Protein AF-A0A842QYS6-F1 (afdb_monomer)

Sequence (715 aa):
MSSDVKNDDRRNDLLQKQRYYKTFHVSMAVTALLLAGVAGVFAIDNIARPMISTSSYHFNVQYRVGNPEAMDKVVNNSLVPILQMYGRHPTWKANIEFQGQMLDWMHKMDTEGSIRLSNITLKNGTFVSGLKSLDLLRMLVDERRVELILVQYSDALALAYPYLSFYKSVNYTRRLIDFYNISHVSRAVLLQEGQFMLGCARLLEDFTYSNGTPIYDTFMIFRMDLSYFHVTNPAPLYEWEFSPIGDPESSWTSESINVLPHWILPTCEEGVMHHSLWVQDGENVDTGEGQTWVAGDFEFNPYKLANHERRLELLEKNGNEFLNLDEWIDRMEPKKEKLNSYVPETHWQGFNYRSSFVWMGQGGSGYVDDGVICALNYRVHQLLQATELLLNYSYFSEGALSFGEYFTLYENLTQAWMDLADAMVTDTTGLDPADYENKHAFTMTNYAIENATAVKDYVVNKTATLNGTINSTGMLQVLPFNFDPLVEWSGQNQTLYDWSTTIATTESEFTNYTSEGMVSESELPVSLVHKNLLGLNVSNHTLEVSGIPALNGLQYYSVNTQFRHKDNNTDEKDWNYITFVGDFSKIKYSPTLFEGEYISLDRADYYPDINDEYGDWARNIEIFGEDNFEIYLSLSNGLVYSDEGGFALVKNNSASHVCGKWNHGDFRFMQTETVNETQPIQFFILENVTISTAVDFANLVNTYSPVNITGGKLA

Secondary structure (DSSP, 8-state):
------HHHHHHHHHHHHHHHHHHHHHHHHHHHHHHHHHHHHHHHHHHSPEEEEEEEE--TTTTTT-HHHHHHHIIIIIHHHHHHHHH-TT--EEEE--HHHHHHHHHHHHHT-S--EEEE-TTS-EEEEE-HHHHHHHHHHTTSEEEE---SS-B-GGGS-HHHHHHHHHHHHHHHHHTT-----SEE--GGG-B-TTHHHHHHT-B-TTS-BS--EEEEEHHHHHHTT--S--SSEEEE---TT-TT------EEEEEEE-SS-EEETTEEEEEEEESSGGGTTS-SS-GGG-SS----HHHHHHHHHHHHHHHHTTPEE--HHHHHHHHGGG-EE--S---SB-S-HHHHTTTHHHHT---SSS--HHHHHHHHHHHHHHHHHHHHHHHIIIIIT--S-HHHHHHHHHHHHHHHHHHHHHTBGGGSSS---HHHHHHHHHHHHHHHHHHHHHHHHHHHHHHHHSTTS-TT---EE--SS--TTS---TT--SSS-TTS-------------B-----GGGSSSEEEEEETT--B---EEEEEEEEGGGTTEEEEEEEE-PPPP-S---S--EEEEEEES--SEEEEPPTT-TT--EEEEHHHH---TT-TTS--STTHHHH-S----EEE--TT-EEEETTTTEEEEE-TTT---EEEEETTEEEEEEEPPSS--PPEEEEEEES--HHHHHHHHHHHHT---EE-TT----

Nearest PDB structures (foldseek):
  9ftq-assembly1_A  TM=5.458E-01  e=2.622E-11  Drosophila melanogaster
  6rrw-assembly1_A  TM=5.579E-01  e=9.668E-10  Drosophila melanogaster
  6b9o-assembly1_B  TM=4.679E-01  e=7.743E-10  Canavalia ensiformis

Structure (mmCIF, N/CA/C/O backbone):
data_AF-A0A842QYS6-F1
#
_entry.id   AF-A0A842QYS6-F1
#
loop_
_atom_site.group_PDB
_atom_site.id
_atom_site.type_symbol
_atom_site.label_atom_id
_atom_site.label_alt_id
_atom_site.label_comp_id
_atom_site.label_asym_id
_atom_site.label_entity_id
_atom_site.label_seq_id
_atom_site.pdbx_PDB_ins_code
_atom_site.Cartn_x
_atom_site.Cartn_y
_atom_site.Cartn_z
_atom_site.occupancy
_atom_site.B_iso_or_equiv
_atom_site.auth_seq_id
_atom_site.auth_comp_id
_atom_site.auth_asym_id
_atom_site.auth_atom_id
_atom_site.pdbx_PDB_model_num
ATOM 1 N N . MET A 1 1 ? -82.724 25.685 -6.627 1.00 47.78 1 MET A N 1
ATOM 2 C CA . MET A 1 1 ? -81.933 24.722 -5.829 1.00 47.78 1 MET A CA 1
ATOM 3 C C . MET A 1 1 ? -82.899 24.094 -4.835 1.00 47.78 1 MET A C 1
ATOM 5 O O . MET A 1 1 ? -83.459 24.832 -4.039 1.00 47.78 1 MET A O 1
ATOM 9 N N . SER A 1 2 ? -83.259 22.819 -5.019 1.00 41.34 2 SER A N 1
ATOM 10 C CA . SER A 1 2 ? -84.478 22.224 -4.441 1.00 41.34 2 SER A CA 1
ATOM 11 C C . SER A 1 2 ? -84.467 22.179 -2.910 1.00 41.34 2 SER A C 1
ATOM 13 O O . SER A 1 2 ? -83.509 21.708 -2.304 1.00 41.34 2 SER A O 1
ATOM 15 N N . SER A 1 3 ? -85.569 22.618 -2.306 1.00 50.19 3 SER A N 1
ATOM 16 C CA . SER A 1 3 ? -85.839 22.678 -0.864 1.00 50.19 3 SER A CA 1
ATOM 17 C C . SER A 1 3 ? -86.273 21.347 -0.230 1.00 50.19 3 SER A C 1
ATOM 19 O O . SER A 1 3 ? -86.699 21.349 0.918 1.00 50.19 3 SER A O 1
ATOM 21 N N . ASP A 1 4 ? -86.136 20.220 -0.932 1.00 51.31 4 ASP A N 1
ATOM 22 C CA . ASP A 1 4 ? -86.598 18.899 -0.477 1.00 51.31 4 ASP A CA 1
ATOM 23 C C . ASP A 1 4 ? -85.439 17.936 -0.186 1.00 51.31 4 ASP A C 1
ATOM 25 O O . ASP A 1 4 ? -85.378 16.826 -0.708 1.00 51.31 4 ASP A O 1
ATOM 29 N N . VAL A 1 5 ? -84.513 18.341 0.686 1.00 53.75 5 VAL A N 1
ATOM 30 C CA . VAL A 1 5 ? -83.753 17.350 1.462 1.00 53.75 5 VAL A CA 1
ATOM 31 C C . VAL A 1 5 ? -84.545 17.134 2.743 1.00 53.75 5 VAL A C 1
ATOM 33 O O . VAL A 1 5 ? -84.554 18.001 3.622 1.00 53.75 5 VAL A O 1
ATOM 36 N N . LYS A 1 6 ? -85.270 16.014 2.830 1.00 58.22 6 LYS A N 1
ATOM 37 C CA . LYS A 1 6 ? -86.063 15.670 4.017 1.00 58.22 6 LYS A CA 1
ATOM 38 C C . LYS A 1 6 ? -85.127 15.600 5.229 1.00 58.22 6 LYS A C 1
ATOM 40 O O . LYS A 1 6 ? -83.988 15.155 5.114 1.00 58.22 6 LYS A O 1
ATOM 45 N N . ASN A 1 7 ? -85.596 16.029 6.403 1.00 61.94 7 ASN A N 1
ATOM 46 C CA . ASN A 1 7 ? -84.802 16.011 7.645 1.00 61.94 7 ASN A CA 1
ATOM 47 C C . ASN A 1 7 ? -84.167 14.633 7.949 1.00 61.94 7 ASN A C 1
ATOM 49 O O . ASN A 1 7 ? -83.113 14.573 8.584 1.00 61.94 7 ASN A O 1
ATOM 53 N N . ASP A 1 8 ? -84.762 13.546 7.452 1.00 66.69 8 ASP A N 1
ATOM 54 C CA . ASP A 1 8 ? -84.243 12.183 7.583 1.00 66.69 8 ASP A CA 1
ATOM 55 C C . ASP A 1 8 ? -82.948 11.939 6.784 1.00 66.69 8 ASP A C 1
ATOM 57 O O . ASP A 1 8 ? -82.058 11.242 7.273 1.00 66.69 8 ASP A O 1
ATOM 61 N N . ASP A 1 9 ? -82.767 12.576 5.622 1.00 71.56 9 ASP A N 1
ATOM 62 C CA . ASP A 1 9 ? -81.554 12.432 4.800 1.00 71.56 9 ASP A CA 1
ATOM 63 C C . ASP A 1 9 ? -80.350 13.117 5.459 1.00 71.56 9 ASP A C 1
ATOM 65 O O . ASP A 1 9 ? -79.255 12.557 5.501 1.00 71.56 9 ASP A O 1
ATOM 69 N N . ARG A 1 10 ? -80.559 14.288 6.082 1.00 70.00 10 ARG A N 1
ATOM 70 C CA . ARG A 1 10 ? -79.518 14.972 6.876 1.00 70.00 10 ARG A CA 1
ATOM 71 C C . ARG A 1 10 ? -79.126 14.176 8.118 1.00 70.00 10 ARG A C 1
ATOM 73 O O . ARG A 1 10 ? -77.955 14.152 8.490 1.00 70.00 10 ARG A O 1
ATOM 80 N N . ARG A 1 11 ? -80.092 13.517 8.765 1.00 74.56 11 ARG A N 1
ATOM 81 C CA . ARG A 1 11 ? -79.833 12.653 9.923 1.00 74.56 11 ARG A CA 1
ATOM 82 C C . ARG A 1 11 ? -79.046 11.404 9.521 1.00 74.56 11 ARG A C 1
ATOM 84 O O . ARG A 1 11 ? -78.114 11.033 10.231 1.00 74.56 11 ARG A O 1
ATOM 91 N N . ASN A 1 12 ? -79.384 10.786 8.391 1.00 77.94 12 ASN A N 1
ATOM 92 C CA . ASN A 1 12 ? -78.667 9.624 7.868 1.00 77.94 12 ASN A CA 1
ATOM 93 C C . ASN A 1 12 ? -77.246 9.980 7.407 1.00 77.94 12 ASN A C 1
ATOM 95 O O . ASN A 1 12 ? -76.322 9.236 7.729 1.00 77.94 12 ASN A O 1
ATOM 99 N N . ASP A 1 13 ? -77.046 11.135 6.762 1.00 79.06 13 ASP A N 1
ATOM 100 C CA . ASP A 1 13 ? -75.717 11.654 6.402 1.00 79.06 13 ASP A CA 1
ATOM 101 C C . ASP A 1 13 ? -74.855 11.927 7.648 1.00 79.06 13 ASP A C 1
ATOM 103 O O . ASP A 1 13 ? -73.711 11.484 7.725 1.00 79.06 13 ASP A O 1
ATOM 107 N N . LEU A 1 14 ? -75.414 12.562 8.687 1.00 78.25 14 LEU A N 1
ATOM 108 C CA . LEU A 1 14 ? -74.708 12.773 9.959 1.00 78.25 14 LEU A CA 1
ATOM 109 C C . LEU A 1 14 ? -74.334 11.455 10.650 1.00 78.25 14 LEU A C 1
ATOM 111 O O . LEU A 1 14 ? -73.223 11.330 11.164 1.00 78.25 14 LEU A O 1
ATOM 115 N N . LEU A 1 15 ? -75.224 10.458 10.646 1.00 86.00 15 LEU A N 1
ATOM 116 C CA . LEU A 1 15 ? -74.945 9.136 11.214 1.00 86.00 15 LEU A CA 1
ATOM 117 C C . LEU A 1 15 ? -73.900 8.364 10.398 1.00 86.00 15 LEU A C 1
ATOM 119 O O . LEU A 1 15 ? -73.048 7.698 10.987 1.00 86.00 15 LEU A O 1
ATOM 123 N N . GLN A 1 16 ? -73.928 8.458 9.067 1.00 86.12 16 GLN A N 1
ATOM 124 C CA . GLN A 1 16 ? -72.902 7.871 8.203 1.00 86.12 16 GLN A CA 1
ATOM 125 C C . GLN A 1 16 ? -71.550 8.551 8.410 1.00 86.12 16 GLN A C 1
ATOM 127 O O . GLN A 1 16 ? -70.562 7.848 8.602 1.00 86.12 16 GLN A O 1
ATOM 132 N N . LYS A 1 17 ? -71.505 9.886 8.494 1.00 86.31 17 LYS A N 1
ATOM 133 C CA . LYS A 1 17 ? -70.291 10.641 8.834 1.00 86.31 17 LYS A CA 1
ATOM 134 C C . LYS A 1 17 ? -69.758 10.261 10.210 1.00 86.31 17 LYS A C 1
ATOM 136 O O . LYS A 1 17 ? -68.575 9.977 10.336 1.00 86.31 17 LYS A O 1
ATOM 141 N N . GLN A 1 18 ? -70.607 10.166 11.235 1.00 89.69 18 GLN A N 1
ATOM 142 C CA . GLN A 1 18 ? -70.186 9.720 12.569 1.00 89.69 18 GLN A CA 1
ATOM 143 C C . GLN A 1 18 ? -69.639 8.288 12.566 1.00 89.69 18 GLN A C 1
ATOM 145 O O . GLN A 1 18 ? -68.614 8.025 13.194 1.00 89.69 18 GLN A O 1
ATOM 150 N N . ARG A 1 19 ? -70.286 7.356 11.852 1.00 90.31 19 ARG A N 1
ATOM 151 C CA . ARG A 1 19 ? -69.790 5.978 11.700 1.00 90.31 19 ARG A CA 1
ATOM 152 C C . ARG A 1 19 ? -68.475 5.935 10.935 1.00 90.31 19 ARG A C 1
ATOM 154 O O . ARG A 1 19 ? -67.575 5.215 11.356 1.00 90.31 19 ARG A O 1
ATOM 161 N N . TYR A 1 20 ? -68.353 6.719 9.868 1.00 91.25 20 TYR A N 1
ATOM 162 C CA . TYR A 1 20 ? -67.126 6.858 9.096 1.00 91.25 20 TYR A CA 1
ATOM 163 C C . TYR A 1 20 ? -65.995 7.388 9.976 1.00 91.25 20 TYR A C 1
ATOM 165 O O . TYR A 1 20 ? -64.981 6.716 10.104 1.00 91.25 20 TYR A O 1
ATOM 173 N N . TYR A 1 21 ? -66.190 8.511 10.675 1.00 89.31 21 TYR A N 1
ATOM 174 C CA . TYR A 1 21 ? -65.174 9.065 11.570 1.00 89.31 21 TYR A CA 1
ATOM 175 C C . TYR A 1 21 ? -64.811 8.093 12.689 1.00 89.31 21 TYR A C 1
ATOM 177 O O . TYR A 1 21 ? -63.628 7.894 12.938 1.00 89.31 21 TYR A O 1
ATOM 185 N N . LYS A 1 22 ? -65.780 7.429 13.328 1.00 92.88 22 LYS A N 1
ATOM 186 C CA . LYS A 1 22 ? -65.485 6.419 14.355 1.00 92.88 22 LYS A CA 1
ATOM 187 C C . LYS A 1 22 ? -64.656 5.265 13.788 1.00 92.88 22 LYS A C 1
ATOM 189 O O . LYS A 1 22 ? -63.673 4.876 14.405 1.00 92.88 22 LYS A O 1
ATOM 194 N N . THR A 1 23 ? -65.034 4.745 12.621 1.00 91.00 23 THR A N 1
ATOM 195 C CA . THR A 1 23 ? -64.305 3.657 11.952 1.00 91.00 23 THR A CA 1
ATOM 196 C C . THR A 1 23 ? -62.899 4.111 11.573 1.00 91.00 23 THR A C 1
ATOM 198 O O . THR A 1 23 ? -61.942 3.431 11.909 1.00 91.00 23 THR A O 1
ATOM 201 N N . PHE A 1 24 ? -62.759 5.305 10.994 1.00 91.12 24 PHE A N 1
ATOM 202 C CA . PHE A 1 24 ? -61.478 5.907 10.634 1.00 91.12 24 PHE A CA 1
ATOM 203 C C . PHE A 1 24 ? -60.551 6.084 11.846 1.00 91.12 24 PHE A C 1
ATOM 205 O O . PHE A 1 24 ? -59.393 5.687 11.787 1.00 91.12 24 PHE A O 1
ATOM 212 N N . HIS A 1 25 ? -61.051 6.612 12.970 1.00 91.38 25 HIS A N 1
ATOM 213 C CA . HIS A 1 25 ? -60.244 6.789 14.186 1.00 91.38 25 HIS A CA 1
ATOM 214 C C . HIS A 1 25 ? -59.851 5.447 14.817 1.00 91.38 25 HIS A C 1
ATOM 216 O O . HIS A 1 25 ? -58.725 5.305 15.285 1.00 91.38 25 HIS A O 1
ATOM 222 N N . VAL A 1 26 ? -60.747 4.452 14.808 1.00 93.00 26 VAL A N 1
ATOM 223 C CA . VAL A 1 26 ? -60.423 3.091 15.266 1.00 93.00 26 VAL A CA 1
ATOM 224 C C . VAL A 1 26 ? -59.361 2.462 14.365 1.00 93.00 26 VAL A C 1
ATOM 226 O O . VAL A 1 26 ? -58.386 1.929 14.882 1.00 93.00 26 VAL A O 1
ATOM 229 N N . SER A 1 27 ? -59.491 2.574 13.040 1.00 91.00 27 SER A N 1
ATOM 230 C CA . SER A 1 27 ? -58.483 2.094 12.090 1.00 91.00 27 SER A CA 1
ATOM 231 C C . SER A 1 27 ? -57.132 2.781 12.298 1.00 91.00 27 SER A C 1
ATOM 233 O O . SER A 1 27 ? -56.127 2.092 12.394 1.00 91.00 27 SER A O 1
ATOM 235 N N . MET A 1 28 ? -57.100 4.107 12.463 1.00 93.12 28 MET A N 1
ATOM 236 C CA . MET A 1 28 ? -55.879 4.862 12.777 1.00 93.12 28 MET A CA 1
ATOM 237 C C . MET A 1 28 ? -55.222 4.390 14.081 1.00 93.12 28 MET A C 1
ATOM 239 O O . MET A 1 28 ? -54.011 4.186 14.116 1.00 93.12 28 MET A O 1
ATOM 243 N N . ALA A 1 29 ? -56.006 4.181 15.143 1.00 93.19 29 ALA A N 1
ATOM 244 C CA . ALA A 1 29 ? -55.493 3.696 16.424 1.00 93.19 29 ALA A CA 1
ATOM 245 C C . ALA A 1 29 ? -54.936 2.267 16.320 1.00 93.19 29 ALA A C 1
ATOM 247 O O . ALA A 1 29 ? -53.876 1.981 16.871 1.00 93.19 29 ALA A O 1
ATOM 248 N N . VAL A 1 30 ? -55.615 1.380 15.584 1.00 93.94 30 VAL A N 1
ATOM 249 C CA . VAL A 1 30 ? -55.142 0.011 15.329 1.00 93.94 30 VAL A CA 1
ATOM 250 C C . VAL A 1 30 ? -53.854 0.026 14.505 1.00 93.94 30 VAL A C 1
ATOM 252 O O . VAL A 1 30 ? -52.899 -0.644 14.887 1.00 93.94 30 VAL A O 1
ATOM 255 N N . THR A 1 31 ? -53.778 0.823 13.436 1.00 93.56 31 THR A N 1
ATOM 256 C CA . THR A 1 31 ? -52.555 0.973 12.632 1.00 93.56 31 THR A CA 1
ATOM 257 C C . THR A 1 31 ? -51.400 1.516 13.469 1.00 93.56 31 THR A C 1
ATOM 259 O O . THR A 1 31 ? -50.300 0.980 13.396 1.00 93.56 31 THR A O 1
ATOM 262 N N . ALA A 1 32 ? -51.635 2.525 14.312 1.00 92.94 32 ALA A N 1
ATOM 263 C CA . ALA A 1 32 ? -50.605 3.071 15.194 1.00 92.94 32 ALA A CA 1
ATOM 264 C C . ALA A 1 32 ? -50.098 2.035 16.212 1.00 92.94 32 ALA A C 1
ATOM 266 O O . ALA A 1 32 ? -48.892 1.924 16.416 1.00 92.94 32 ALA A O 1
ATOM 267 N N . LEU A 1 33 ? -50.993 1.242 16.814 1.00 94.75 33 LEU A N 1
ATOM 268 C CA . LEU A 1 33 ? -50.613 0.161 17.730 1.00 94.75 33 LEU A CA 1
ATOM 269 C C . LEU A 1 33 ? -49.851 -0.963 17.020 1.00 94.75 33 LEU A C 1
ATOM 271 O O . LEU A 1 33 ? -48.902 -1.494 17.588 1.00 94.75 33 LEU A O 1
ATOM 275 N N . LEU A 1 34 ? -50.226 -1.307 15.784 1.00 94.25 34 LEU A N 1
ATOM 276 C CA . LEU A 1 34 ? -49.498 -2.284 14.972 1.00 94.25 34 LEU A CA 1
ATOM 277 C C . LEU A 1 34 ? -48.100 -1.779 14.614 1.00 94.25 34 LEU A C 1
ATOM 279 O O . LEU A 1 34 ? -47.137 -2.512 14.804 1.00 94.25 34 LEU A O 1
ATOM 283 N N . LEU A 1 35 ? -47.967 -0.526 14.171 1.00 91.44 35 LEU A N 1
ATOM 284 C CA . LEU A 1 35 ? -46.665 0.079 13.878 1.00 91.44 35 LEU A CA 1
ATOM 285 C C . LEU A 1 35 ? -45.787 0.168 15.131 1.00 91.44 35 LEU A C 1
ATOM 287 O O . LEU A 1 35 ? -44.610 -0.166 15.065 1.00 91.44 35 LEU A O 1
ATOM 291 N N . ALA A 1 36 ? -46.355 0.547 16.280 1.00 92.06 36 ALA A N 1
ATOM 292 C CA . ALA A 1 36 ? -45.640 0.560 17.554 1.00 92.06 36 ALA A CA 1
ATOM 293 C C . ALA A 1 36 ? -45.233 -0.852 18.006 1.00 92.06 36 ALA A C 1
ATOM 295 O O . ALA A 1 36 ? -44.134 -1.032 18.519 1.00 92.06 36 ALA A O 1
ATOM 296 N N . GLY A 1 37 ? -46.089 -1.856 17.795 1.00 93.19 37 GLY A N 1
ATOM 297 C CA . GLY A 1 37 ? -45.780 -3.258 18.075 1.00 93.19 37 GLY A CA 1
ATOM 298 C C . GLY A 1 37 ? -44.652 -3.789 17.191 1.00 93.19 37 GLY A C 1
ATOM 299 O O . GLY A 1 37 ? -43.708 -4.378 17.704 1.00 93.19 37 GLY A O 1
ATOM 300 N N . VAL A 1 38 ? -44.705 -3.518 15.885 1.00 88.81 38 VAL A N 1
ATOM 301 C CA . VAL A 1 38 ? -43.652 -3.878 14.924 1.00 88.81 38 VAL A CA 1
ATOM 302 C C . VAL A 1 38 ? -42.340 -3.175 15.274 1.00 88.81 38 VAL A C 1
ATOM 304 O O . VAL A 1 38 ? -41.320 -3.841 15.421 1.00 88.81 38 VAL A O 1
ATOM 307 N N . ALA A 1 39 ? -42.365 -1.859 15.501 1.00 85.94 39 ALA A N 1
ATOM 308 C CA . ALA A 1 39 ? -41.192 -1.100 15.933 1.00 85.94 39 ALA A CA 1
ATOM 309 C C . ALA A 1 39 ? -40.640 -1.605 17.277 1.00 85.94 39 ALA A C 1
ATOM 311 O O . ALA A 1 39 ? -39.429 -1.688 17.446 1.00 85.94 39 ALA A O 1
ATOM 312 N N . GLY A 1 40 ? -41.514 -1.988 18.212 1.00 89.38 40 GLY A N 1
ATOM 313 C CA . GLY A 1 40 ? -41.136 -2.573 19.496 1.00 89.38 40 GLY A CA 1
ATOM 314 C C . GLY A 1 40 ? -40.455 -3.933 19.351 1.00 89.38 40 GLY A C 1
ATOM 315 O O . GLY A 1 40 ? -39.444 -4.167 20.001 1.00 89.38 40 GLY A O 1
ATOM 316 N N . VAL A 1 41 ? -40.955 -4.807 18.471 1.00 85.62 41 VAL A N 1
ATOM 317 C CA . VAL A 1 41 ? -40.315 -6.097 18.164 1.00 85.62 41 VAL A CA 1
ATOM 318 C C . VAL A 1 41 ? -38.951 -5.881 17.516 1.00 85.62 41 VAL A C 1
ATOM 320 O O . VAL A 1 41 ? -37.984 -6.471 17.981 1.00 85.62 41 VAL A O 1
ATOM 323 N N . PHE A 1 42 ? -38.843 -4.996 16.520 1.00 80.00 42 PHE A N 1
ATOM 324 C CA . PHE A 1 42 ? -37.550 -4.655 15.916 1.00 80.00 42 PHE A CA 1
ATOM 325 C C . PHE A 1 42 ? -36.582 -4.038 16.929 1.00 80.00 42 PHE A C 1
ATOM 327 O O . PHE A 1 42 ? -35.395 -4.345 16.902 1.00 80.00 42 PHE A O 1
ATOM 334 N N . ALA A 1 43 ? -37.058 -3.192 17.842 1.00 77.81 43 ALA A N 1
ATOM 335 C CA . ALA A 1 43 ? -36.222 -2.626 18.894 1.00 77.81 43 ALA A CA 1
ATOM 336 C C . ALA A 1 43 ? -35.731 -3.708 19.867 1.00 77.81 43 ALA A C 1
ATOM 338 O O . ALA A 1 43 ? -34.547 -3.745 20.175 1.00 77.81 43 ALA A O 1
ATOM 339 N N . ILE A 1 44 ? -36.612 -4.607 20.321 1.00 80.69 44 ILE A N 1
ATOM 340 C CA . ILE A 1 44 ? -36.243 -5.713 21.216 1.00 80.69 44 ILE A CA 1
ATOM 341 C C . ILE A 1 44 ? -35.259 -6.659 20.529 1.00 80.69 44 ILE A C 1
ATOM 343 O O . ILE A 1 44 ? -34.271 -7.033 21.147 1.00 80.69 44 ILE A O 1
ATOM 347 N N . ASP A 1 45 ? -35.506 -7.019 19.272 1.00 77.25 45 ASP A N 1
ATOM 348 C CA . ASP A 1 45 ? -34.626 -7.893 18.497 1.00 77.25 45 ASP A CA 1
ATOM 349 C C . ASP A 1 45 ? -33.234 -7.267 18.321 1.00 77.25 45 ASP A C 1
ATOM 351 O O . ASP A 1 45 ? -32.231 -7.908 18.612 1.00 77.25 45 ASP A O 1
ATOM 355 N N . ASN A 1 46 ? -33.157 -5.978 17.975 1.00 71.50 46 ASN A N 1
ATOM 356 C CA . ASN A 1 46 ? -31.877 -5.268 17.883 1.00 71.50 46 ASN A CA 1
ATOM 357 C C . ASN A 1 46 ? -31.159 -5.122 19.237 1.00 71.50 46 ASN A C 1
ATOM 359 O O . ASN A 1 46 ? -29.935 -5.145 19.269 1.00 71.50 46 ASN A O 1
ATOM 363 N N . ILE A 1 47 ? -31.891 -4.993 20.350 1.00 74.81 47 ILE A N 1
ATOM 364 C CA . ILE A 1 47 ? -31.310 -4.924 21.705 1.00 74.81 47 ILE A CA 1
ATOM 365 C C . ILE A 1 47 ? -30.850 -6.305 22.198 1.00 74.81 47 ILE A C 1
ATOM 367 O O . ILE A 1 47 ? -29.902 -6.397 22.971 1.00 74.81 47 ILE A O 1
ATOM 371 N N . ALA A 1 48 ? -31.542 -7.377 21.804 1.00 76.38 48 ALA A N 1
ATOM 372 C CA . ALA A 1 48 ? -31.267 -8.734 22.269 1.00 76.38 48 ALA A CA 1
ATOM 373 C C . ALA A 1 48 ? -30.111 -9.411 21.521 1.00 76.38 48 ALA A C 1
ATOM 375 O O . ALA A 1 48 ? -29.575 -10.409 22.009 1.00 76.38 48 ALA A O 1
ATOM 376 N N . ARG A 1 49 ? -29.738 -8.903 20.341 1.00 77.69 49 ARG A N 1
ATOM 377 C CA . ARG A 1 49 ? -28.601 -9.422 19.578 1.00 77.69 49 ARG A CA 1
ATOM 378 C C . ARG A 1 49 ? -27.288 -9.148 20.317 1.00 77.69 49 ARG A C 1
ATOM 380 O O . ARG A 1 49 ? -27.130 -8.067 20.888 1.00 77.69 49 ARG A O 1
ATOM 387 N N . PRO A 1 50 ? -26.326 -10.089 20.289 1.00 79.12 50 PRO A N 1
ATOM 388 C CA . PRO A 1 50 ? -24.964 -9.799 20.707 1.00 79.12 50 PRO A CA 1
ATOM 389 C C . PRO A 1 50 ? -24.449 -8.581 19.939 1.00 79.12 50 PRO A C 1
ATOM 391 O O . PRO A 1 50 ? -24.529 -8.536 18.708 1.00 79.12 50 PRO A O 1
ATOM 394 N N . MET A 1 51 ? -23.961 -7.591 20.677 1.00 88.12 51 MET A N 1
ATOM 395 C CA . MET A 1 51 ? -23.363 -6.398 20.099 1.00 88.12 51 MET A CA 1
ATOM 396 C C . MET A 1 51 ? -21.851 -6.536 20.185 1.00 88.12 51 MET A C 1
ATOM 398 O O . MET A 1 51 ? -21.306 -6.796 21.257 1.00 88.12 51 MET A O 1
ATOM 402 N N . ILE A 1 52 ? -21.191 -6.391 19.047 1.00 92.31 52 ILE A N 1
ATOM 403 C CA . ILE A 1 52 ? -19.740 -6.447 18.932 1.00 92.31 52 ILE A CA 1
ATOM 404 C C . ILE A 1 52 ? -19.269 -5.094 18.422 1.00 92.31 52 ILE A C 1
ATOM 406 O O . ILE A 1 52 ? -19.910 -4.477 17.574 1.00 92.31 52 ILE A O 1
ATOM 410 N N . SER A 1 53 ? -18.148 -4.618 18.939 1.00 92.69 53 SER A N 1
ATOM 411 C CA . SER A 1 53 ? -17.477 -3.420 18.453 1.00 92.69 53 SER A CA 1
ATOM 412 C C . SER A 1 53 ? -16.044 -3.760 18.071 1.00 92.69 53 SER A C 1
ATOM 414 O O . SER A 1 53 ? -15.323 -4.364 18.862 1.00 92.69 53 SER A O 1
ATOM 416 N N . THR A 1 54 ? -15.622 -3.328 16.888 1.00 93.38 54 THR A N 1
ATOM 417 C CA . THR A 1 54 ? -14.201 -3.258 16.531 1.00 93.38 54 THR A CA 1
ATOM 418 C C . THR A 1 54 ? -13.870 -1.791 16.316 1.00 93.38 54 THR A C 1
ATOM 420 O O . THR A 1 54 ? -14.572 -1.098 15.578 1.00 93.38 54 THR A O 1
ATOM 423 N N . SER A 1 55 ? -12.814 -1.307 16.955 1.00 93.56 55 SER A N 1
ATOM 424 C CA . SER A 1 55 ? -12.312 0.044 16.715 1.00 93.56 55 SER A CA 1
ATOM 425 C C . SER A 1 55 ? -11.036 -0.048 15.911 1.00 93.56 55 SER A C 1
ATOM 427 O O . SER A 1 55 ? -10.099 -0.695 16.365 1.00 93.56 55 SER A O 1
ATOM 429 N N . SER A 1 56 ? -11.000 0.598 14.756 1.00 93.06 56 SER A N 1
ATOM 430 C CA . SER A 1 56 ? -9.839 0.626 13.879 1.00 93.06 56 SER A CA 1
ATOM 431 C C . SER A 1 56 ? -9.454 2.082 13.615 1.00 93.06 56 SER A C 1
ATOM 433 O O . SER A 1 56 ? -10.303 2.895 13.246 1.00 93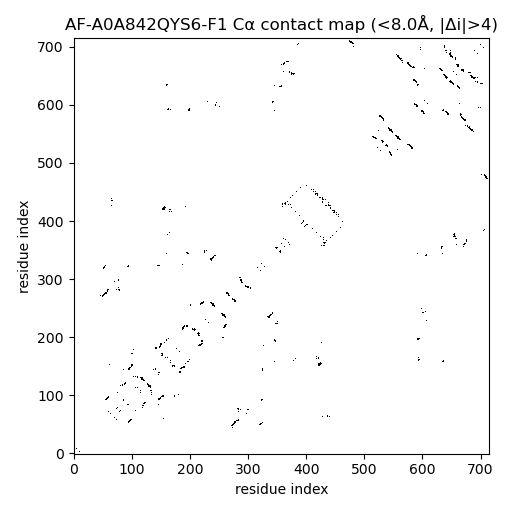.06 56 SER A O 1
ATOM 435 N N . TYR A 1 57 ? -8.192 2.411 13.859 1.00 94.00 57 TYR A N 1
ATOM 436 C CA . TYR A 1 57 ? -7.627 3.747 13.680 1.00 94.00 57 TYR A CA 1
ATOM 437 C C . TYR A 1 57 ? -6.476 3.652 12.698 1.00 94.00 57 TYR A C 1
ATOM 439 O O . TYR A 1 57 ? -5.642 2.767 12.862 1.00 94.00 57 TYR A O 1
ATOM 447 N N . HIS A 1 58 ? -6.413 4.561 11.741 1.00 92.88 58 HIS A N 1
ATOM 448 C CA . HIS A 1 58 ? -5.247 4.739 10.887 1.00 92.88 58 HIS A CA 1
ATOM 449 C C . HIS A 1 58 ? -4.469 5.964 11.358 1.00 92.88 58 HIS A C 1
ATOM 451 O O . HIS A 1 58 ? -5.065 7.015 11.555 1.00 92.88 58 HIS A O 1
ATOM 457 N N . PHE A 1 59 ? -3.169 5.834 11.603 1.00 93.94 59 PHE A N 1
ATOM 458 C CA . PHE A 1 59 ? -2.305 6.967 11.923 1.00 93.94 59 PHE A CA 1
ATOM 459 C C . PHE A 1 59 ? -1.163 7.022 10.928 1.00 93.94 59 PHE A C 1
ATOM 461 O O . PHE A 1 59 ? -0.256 6.198 10.983 1.00 93.94 59 PHE A O 1
ATOM 468 N N . ASN A 1 60 ? -1.154 8.059 10.105 1.00 92.19 60 ASN A N 1
ATOM 469 C CA . ASN A 1 60 ? -0.087 8.285 9.150 1.00 92.19 60 ASN A CA 1
ATOM 470 C C . ASN A 1 60 ? 0.906 9.307 9.716 1.00 92.19 60 ASN A C 1
ATOM 472 O O . ASN A 1 60 ? 0.636 10.512 9.756 1.00 92.19 60 ASN A O 1
ATOM 476 N N . VAL A 1 61 ? 2.082 8.845 10.165 1.00 93.50 61 VAL A N 1
ATOM 477 C CA . VAL A 1 61 ? 3.143 9.775 10.603 1.00 93.50 61 VAL A CA 1
ATOM 478 C C . VAL A 1 61 ? 3.620 10.653 9.444 1.00 93.50 61 VAL A C 1
ATOM 480 O O . VAL A 1 61 ? 4.087 11.761 9.675 1.00 93.50 61 VAL A O 1
ATOM 483 N N . GLN A 1 62 ? 3.446 10.190 8.208 1.00 92.94 62 GLN A N 1
ATOM 484 C CA . GLN A 1 62 ? 3.795 10.851 6.954 1.00 92.94 62 GLN A CA 1
ATOM 485 C C . GLN A 1 62 ? 2.636 11.669 6.349 1.00 92.94 62 GLN A C 1
ATOM 487 O O . GLN A 1 62 ? 2.802 12.171 5.245 1.00 92.94 62 GLN A O 1
ATOM 492 N N . TYR A 1 63 ? 1.531 11.911 7.074 1.00 88.56 63 TYR A N 1
ATOM 493 C CA . TYR A 1 63 ? 0.381 12.675 6.550 1.00 88.56 63 TYR A CA 1
ATOM 494 C C . TYR A 1 63 ? 0.797 14.031 5.962 1.00 88.56 63 TYR A C 1
ATOM 496 O O . TYR A 1 63 ? 0.258 14.492 4.966 1.00 88.56 63 TYR A O 1
ATOM 504 N N . ARG A 1 64 ? 1.780 14.684 6.604 1.00 87.69 64 ARG A N 1
ATOM 505 C CA . ARG A 1 64 ? 2.485 15.875 6.101 1.00 87.69 64 ARG A CA 1
ATOM 506 C C . ARG A 1 64 ? 3.972 15.578 5.935 1.00 87.69 64 ARG A C 1
ATOM 508 O O . ARG A 1 64 ? 4.808 16.185 6.614 1.00 87.69 64 ARG A O 1
ATOM 515 N N . VAL A 1 65 ? 4.308 14.593 5.110 1.00 90.88 65 VAL A N 1
ATOM 516 C CA . VAL A 1 65 ? 5.689 14.132 4.948 1.00 90.88 65 VAL A CA 1
ATOM 517 C C . VAL A 1 65 ? 6.630 15.292 4.592 1.00 90.88 65 VAL A C 1
ATOM 519 O O . VAL A 1 65 ? 6.276 16.215 3.861 1.00 90.88 65 VAL A O 1
ATOM 522 N N . GLY A 1 66 ? 7.821 15.306 5.191 1.00 90.00 66 GLY A N 1
ATOM 523 C CA . GLY A 1 66 ? 8.759 16.429 5.089 1.00 90.00 66 GLY A CA 1
ATOM 524 C C . GLY A 1 66 ? 8.500 17.584 6.066 1.00 90.00 66 GLY A C 1
ATOM 525 O O . GLY A 1 66 ? 9.298 18.522 6.112 1.00 90.00 66 GLY A O 1
ATOM 526 N N . ASN A 1 67 ? 7.448 17.524 6.895 1.00 91.75 67 ASN A N 1
ATOM 527 C CA . ASN A 1 67 ? 7.216 18.449 8.009 1.00 91.75 67 ASN A CA 1
ATOM 528 C C . ASN A 1 67 ? 7.389 17.745 9.373 1.00 91.75 67 ASN A C 1
ATOM 530 O O . ASN A 1 67 ? 6.409 17.251 9.936 1.00 91.75 67 ASN A O 1
ATOM 534 N N . PRO A 1 68 ? 8.601 17.755 9.968 1.00 90.69 68 PRO A N 1
ATOM 535 C CA . PRO A 1 68 ? 8.874 17.055 11.226 1.00 90.69 68 PRO A CA 1
ATOM 536 C C . PRO A 1 68 ? 7.975 17.472 12.394 1.00 90.69 68 PRO A C 1
ATOM 538 O O . PRO A 1 68 ? 7.687 16.655 13.261 1.00 90.69 68 PRO A O 1
ATOM 541 N N . GLU A 1 69 ? 7.511 18.726 12.429 1.00 90.31 69 GLU A N 1
ATOM 542 C CA . GLU A 1 69 ? 6.622 19.192 13.496 1.00 90.31 69 GLU A CA 1
ATOM 543 C C . GLU A 1 69 ? 5.249 18.517 13.406 1.00 90.31 69 GLU A C 1
ATOM 545 O O . GLU A 1 69 ? 4.691 18.114 14.425 1.00 90.31 69 GLU A O 1
ATOM 550 N N . ALA A 1 70 ? 4.710 18.366 12.195 1.00 89.56 70 ALA A N 1
ATOM 551 C CA . ALA A 1 70 ? 3.457 17.652 11.980 1.00 89.56 70 ALA A CA 1
ATOM 552 C C . ALA A 1 70 ? 3.600 16.166 12.345 1.00 89.56 70 ALA A C 1
ATOM 554 O O . ALA A 1 70 ? 2.761 15.651 13.081 1.00 89.56 70 ALA A O 1
ATOM 555 N N . MET A 1 71 ? 4.700 15.525 11.931 1.00 91.75 71 MET A N 1
ATOM 556 C CA . MET A 1 71 ? 5.033 14.138 12.293 1.00 91.75 71 MET A CA 1
ATOM 557 C C . MET A 1 71 ? 5.086 13.954 13.823 1.00 91.75 71 MET A C 1
ATOM 559 O O . MET A 1 71 ? 4.441 13.066 14.384 1.00 91.75 71 MET A O 1
ATOM 563 N N . ASP A 1 72 ? 5.778 14.855 14.531 1.00 92.44 72 ASP A N 1
ATOM 564 C CA . ASP A 1 72 ? 5.843 14.860 15.997 1.00 92.44 72 ASP A CA 1
ATOM 565 C C . ASP A 1 72 ? 4.462 15.035 16.635 1.00 92.44 72 ASP A C 1
ATOM 567 O O . ASP A 1 72 ? 4.157 14.401 17.650 1.00 92.44 72 ASP A O 1
ATOM 571 N N . LYS A 1 73 ? 3.623 15.911 16.070 1.00 91.38 73 LYS A N 1
ATOM 572 C CA . LYS A 1 73 ? 2.270 16.170 16.572 1.00 91.38 73 LYS A CA 1
ATOM 573 C C . LYS A 1 73 ? 1.358 14.954 16.378 1.00 91.38 73 LYS A C 1
ATOM 575 O O . LYS A 1 73 ? 0.636 14.642 17.322 1.00 91.38 73 LYS A O 1
ATOM 580 N N . VAL A 1 74 ? 1.423 14.229 15.257 1.00 92.38 74 VAL A N 1
ATOM 581 C CA . VAL A 1 74 ? 0.660 12.975 15.059 1.00 92.38 74 VAL A CA 1
ATOM 582 C C . VAL A 1 74 ? 0.933 11.995 16.206 1.00 92.38 74 VAL A C 1
ATOM 584 O O . VAL A 1 74 ? 0.002 11.477 16.827 1.00 92.38 74 VAL A O 1
ATOM 587 N N . VAL A 1 75 ? 2.203 11.825 16.586 1.00 93.81 75 VAL A N 1
ATOM 588 C CA . VAL A 1 75 ? 2.579 10.948 17.704 1.00 93.81 75 VAL A CA 1
ATOM 589 C C . VAL A 1 75 ? 2.137 11.522 19.055 1.00 93.81 75 VAL A C 1
ATOM 591 O O . VAL A 1 75 ? 1.407 10.874 19.810 1.00 93.81 75 VAL A O 1
ATOM 594 N N . ASN A 1 76 ? 2.579 12.738 19.388 1.00 92.00 76 ASN A N 1
ATOM 595 C CA . ASN A 1 76 ? 2.431 13.316 20.729 1.00 92.00 76 ASN A CA 1
ATOM 596 C C . ASN A 1 76 ? 1.005 13.736 21.073 1.00 92.00 76 ASN A C 1
ATOM 598 O O . ASN A 1 76 ? 0.599 13.663 22.237 1.00 92.00 76 ASN A O 1
ATOM 602 N N . ASN A 1 77 ? 0.293 14.268 20.088 1.00 91.44 77 ASN A N 1
ATOM 603 C CA . ASN A 1 77 ? -1.007 14.884 20.282 1.00 91.44 77 ASN A CA 1
ATOM 604 C C . ASN A 1 77 ? -2.153 13.987 19.829 1.00 91.44 77 ASN A C 1
ATOM 606 O O . ASN A 1 77 ? -3.287 14.384 20.074 1.00 91.44 77 ASN A O 1
ATOM 610 N N . SER A 1 78 ? -1.873 12.824 19.227 1.00 92.75 78 SER A N 1
ATOM 611 C CA . SER A 1 78 ? -2.928 11.893 18.843 1.00 92.75 78 SER A CA 1
ATOM 612 C C . SER A 1 78 ? -2.682 10.425 19.194 1.00 92.75 78 SER A C 1
ATOM 614 O O . SER A 1 78 ? -3.338 9.899 20.100 1.00 92.75 78 SER A O 1
ATOM 616 N N . LEU A 1 79 ? -1.698 9.759 18.577 1.00 95.06 79 LEU A N 1
ATOM 617 C CA . LEU A 1 79 ? -1.465 8.328 18.814 1.00 95.06 79 LEU A CA 1
ATOM 618 C C . LEU A 1 79 ? -1.262 8.032 20.309 1.00 95.06 79 LEU A C 1
ATOM 620 O O . LEU A 1 79 ? -1.938 7.176 20.881 1.00 95.06 79 LEU A O 1
ATOM 624 N N . VAL A 1 80 ? -0.375 8.774 20.980 1.00 94.88 80 VAL A N 1
ATOM 625 C CA . VAL A 1 80 ? -0.090 8.565 22.408 1.00 94.88 80 VAL A CA 1
ATOM 626 C C . VAL A 1 80 ? -1.328 8.791 23.290 1.00 94.88 80 VAL A C 1
ATOM 628 O O . VAL A 1 80 ? -1.620 7.909 24.102 1.00 94.88 80 VAL A O 1
ATOM 631 N N . PRO A 1 81 ? -2.086 9.900 23.188 1.00 93.44 81 PRO A N 1
ATOM 632 C CA . PRO A 1 81 ? -3.337 10.051 23.935 1.00 93.44 81 PRO A CA 1
ATOM 633 C C . PRO A 1 81 ? -4.365 8.929 23.701 1.00 93.44 81 PRO A C 1
ATOM 635 O O . PRO A 1 81 ? -5.018 8.499 24.661 1.00 93.44 81 PRO A O 1
ATOM 638 N N . ILE A 1 82 ? -4.477 8.404 22.477 1.00 95.19 82 ILE A N 1
ATOM 639 C CA . ILE A 1 82 ? -5.342 7.256 22.164 1.00 95.19 82 ILE A CA 1
ATOM 640 C C . ILE A 1 82 ? -4.840 5.986 22.861 1.00 95.19 82 ILE A C 1
ATOM 642 O O . ILE A 1 82 ? -5.620 5.316 23.544 1.00 95.19 82 ILE A O 1
ATOM 646 N N . LEU A 1 83 ? -3.538 5.693 22.814 1.00 95.62 83 LEU A N 1
ATOM 647 C CA . LEU A 1 83 ? -2.947 4.583 23.574 1.00 95.62 83 LEU A CA 1
ATOM 648 C C . LEU A 1 83 ? -3.198 4.742 25.084 1.00 95.62 83 LEU A C 1
ATOM 650 O O . LEU A 1 83 ? -3.583 3.791 25.765 1.00 95.62 83 LEU A O 1
ATOM 654 N N . GLN A 1 84 ? -3.059 5.956 25.626 1.00 94.06 84 GLN A N 1
ATOM 655 C CA . GLN A 1 84 ? -3.349 6.234 27.037 1.00 94.06 84 GLN A CA 1
ATOM 656 C C . GLN A 1 84 ? -4.819 5.978 27.380 1.00 94.06 84 GLN A C 1
ATOM 658 O O . GLN A 1 84 ? -5.104 5.505 28.482 1.00 94.06 84 GLN A O 1
ATOM 663 N N . MET A 1 85 ? -5.753 6.297 26.478 1.00 94.94 85 MET A N 1
ATOM 664 C CA . MET A 1 85 ? -7.176 5.990 26.638 1.00 94.94 85 MET A CA 1
ATOM 665 C C . MET A 1 85 ? -7.393 4.482 26.766 1.00 94.94 85 MET A C 1
ATOM 667 O O . MET A 1 85 ? -7.965 4.039 27.762 1.00 94.94 85 MET A O 1
ATOM 671 N N . TYR A 1 86 ? -6.859 3.679 25.845 1.00 95.62 86 TYR A N 1
ATOM 672 C CA . TYR A 1 86 ? -6.954 2.215 25.925 1.00 95.62 86 TYR A CA 1
ATOM 673 C C . TYR A 1 86 ? -6.237 1.630 27.151 1.00 95.62 86 TYR A C 1
ATOM 675 O O . TYR A 1 86 ? -6.728 0.683 27.767 1.00 95.62 86 TYR A O 1
ATOM 683 N N . GLY A 1 87 ? -5.147 2.252 27.608 1.00 93.44 87 GLY A N 1
ATOM 684 C CA . GLY A 1 87 ? -4.499 1.906 28.875 1.00 93.44 87 GLY A CA 1
ATOM 685 C C . GLY A 1 87 ? -5.421 2.034 30.089 1.00 93.44 87 GLY A C 1
ATOM 686 O O . GLY A 1 87 ? -5.311 1.247 31.030 1.00 93.44 87 GLY A O 1
ATOM 687 N N . ARG A 1 88 ? -6.382 2.967 30.073 1.00 94.06 88 ARG A N 1
ATOM 688 C CA . ARG A 1 88 ? -7.362 3.118 31.158 1.00 94.06 88 ARG A CA 1
ATOM 689 C C . ARG A 1 88 ? -8.453 2.053 31.126 1.00 94.06 88 ARG A C 1
ATOM 691 O O . ARG A 1 88 ? -8.975 1.732 32.191 1.00 94.06 88 ARG A O 1
ATOM 698 N N . HIS A 1 89 ? -8.784 1.476 29.973 1.00 95.06 89 HIS A N 1
ATOM 699 C CA . HIS A 1 89 ? -9.941 0.586 29.822 1.00 95.06 89 HIS A CA 1
ATOM 700 C C . HIS A 1 89 ? -9.523 -0.836 29.430 1.00 95.06 89 HIS A C 1
ATOM 702 O O . HIS A 1 89 ? -9.444 -1.155 28.248 1.00 95.06 89 HIS A O 1
ATOM 708 N N . PRO A 1 90 ? -9.286 -1.732 30.408 1.00 93.44 90 PRO A N 1
ATOM 709 C CA . PRO A 1 90 ? -8.676 -3.038 30.149 1.00 93.44 90 PRO A CA 1
ATOM 710 C C . PRO A 1 90 ? -9.546 -4.024 29.360 1.00 93.44 90 PRO A C 1
ATOM 712 O O . PRO A 1 90 ? -9.050 -5.053 28.916 1.00 93.44 90 PRO A O 1
ATOM 715 N N . THR A 1 91 ? -10.840 -3.742 29.238 1.00 95.06 91 THR A N 1
ATOM 716 C CA . THR A 1 91 ? -11.822 -4.518 28.471 1.00 95.06 91 THR A CA 1
ATOM 717 C C . THR A 1 91 ? -11.942 -4.052 27.024 1.00 95.06 91 THR A C 1
ATOM 719 O O . THR A 1 91 ? -12.575 -4.738 26.227 1.00 95.06 91 THR A O 1
ATOM 722 N N . TRP A 1 92 ? -11.393 -2.884 26.686 1.00 96.44 92 TRP A N 1
ATOM 723 C CA . TRP A 1 92 ? -11.490 -2.327 25.344 1.00 96.44 92 TRP A CA 1
ATOM 724 C C . TRP A 1 92 ? -10.369 -2.860 24.466 1.00 96.44 92 TRP A C 1
ATOM 726 O O . TRP A 1 92 ? -9.251 -3.084 24.935 1.00 96.44 92 TRP A O 1
ATOM 736 N N . LYS A 1 93 ? -10.683 -3.012 23.180 1.00 97.88 93 LYS A N 1
ATOM 737 C CA . LYS A 1 93 ? -9.733 -3.420 22.150 1.00 97.88 93 LYS A CA 1
ATOM 738 C C . LYS A 1 93 ? -9.725 -2.429 20.994 1.00 97.88 93 LYS A C 1
ATOM 740 O O . LYS A 1 93 ? -10.733 -1.762 20.735 1.00 97.88 93 LYS A O 1
ATOM 745 N N . ALA A 1 94 ? -8.578 -2.317 20.343 1.00 96.81 94 ALA A N 1
ATOM 746 C CA . ALA A 1 94 ? -8.363 -1.498 19.163 1.00 96.81 94 ALA A CA 1
ATOM 747 C C . ALA A 1 94 ? -7.474 -2.216 18.164 1.00 96.81 94 ALA A C 1
ATOM 749 O O . ALA A 1 94 ? -6.604 -2.992 18.548 1.00 96.81 94 ALA A O 1
ATOM 750 N N . ASN A 1 95 ? -7.644 -1.840 16.909 1.00 97.31 95 ASN A N 1
ATOM 751 C CA . ASN A 1 95 ? -6.732 -2.114 15.821 1.00 97.31 95 ASN A CA 1
ATOM 752 C C . ASN A 1 95 ? -6.142 -0.772 15.409 1.00 97.31 95 ASN A C 1
ATOM 754 O O . ASN A 1 95 ? -6.878 0.198 15.214 1.00 97.31 95 ASN A O 1
ATOM 758 N N . ILE A 1 96 ? -4.827 -0.691 15.348 1.00 97.31 96 ILE A N 1
ATOM 759 C CA . ILE A 1 96 ? -4.119 0.518 14.959 1.00 97.31 96 ILE A CA 1
ATOM 760 C C . ILE A 1 96 ? -3.321 0.177 13.714 1.00 97.31 96 ILE A C 1
ATOM 762 O O . ILE A 1 96 ? -2.429 -0.664 13.765 1.00 97.31 96 ILE A O 1
ATOM 766 N N . GLU A 1 97 ? -3.688 0.807 12.612 1.00 96.44 97 GLU A N 1
ATOM 767 C CA . GLU A 1 97 ? -2.927 0.813 11.377 1.00 96.44 97 GLU A CA 1
ATOM 768 C C . GLU A 1 97 ? -1.951 1.994 11.421 1.00 96.44 97 GLU A C 1
ATOM 770 O O . GLU A 1 97 ? -2.332 3.105 11.803 1.00 96.44 97 GLU A O 1
ATOM 775 N N . PHE A 1 98 ? -0.681 1.707 11.140 1.00 96.88 98 PHE A N 1
ATOM 776 C CA . PHE A 1 98 ? 0.352 2.691 10.823 1.00 96.88 98 PHE A CA 1
ATOM 777 C C . PHE A 1 98 ? 1.521 1.992 10.114 1.00 96.88 98 PHE A C 1
ATOM 779 O O . PHE A 1 98 ? 1.692 0.770 10.193 1.00 96.88 98 PHE A O 1
ATOM 786 N N . GLN A 1 99 ? 2.399 2.779 9.505 1.00 96.12 99 GLN A N 1
ATOM 787 C CA . GLN A 1 99 ? 3.631 2.324 8.868 1.00 96.12 99 GLN A CA 1
ATOM 788 C C . GLN A 1 99 ? 4.766 2.012 9.867 1.00 96.12 99 GLN A C 1
ATOM 790 O O . GLN A 1 99 ? 4.841 2.564 10.965 1.00 96.12 99 GLN A O 1
ATOM 795 N N . GLY A 1 100 ? 5.727 1.171 9.469 1.00 97.25 100 GLY A N 1
ATOM 796 C CA . GLY A 1 100 ? 6.926 0.826 10.252 1.00 97.25 100 GLY A CA 1
ATOM 797 C C . GLY A 1 100 ? 7.716 2.036 10.753 1.00 97.25 100 GLY A C 1
ATOM 798 O O . GLY A 1 100 ? 8.182 2.033 11.894 1.00 97.25 100 GLY A O 1
ATOM 799 N N . GLN A 1 101 ? 7.789 3.100 9.953 1.00 96.94 101 GLN A N 1
ATOM 800 C CA . GLN A 1 101 ? 8.447 4.360 10.293 1.00 96.94 101 GLN A CA 1
ATOM 801 C C . GLN A 1 101 ? 7.855 5.018 11.550 1.00 96.94 101 GLN A C 1
ATOM 803 O O . GLN A 1 101 ? 8.580 5.704 12.270 1.00 96.94 101 GLN A O 1
ATOM 808 N N . MET A 1 102 ? 6.584 4.761 11.888 1.00 97.50 102 MET A N 1
ATOM 809 C CA . MET A 1 102 ? 5.987 5.210 13.149 1.00 97.50 102 MET A CA 1
ATOM 810 C C . MET A 1 102 ? 6.780 4.692 14.359 1.00 97.50 102 MET A C 1
ATOM 812 O O . MET A 1 102 ? 7.012 5.439 15.309 1.00 97.50 102 MET A O 1
ATOM 816 N N . LEU A 1 103 ? 7.253 3.439 14.326 1.00 97.81 103 LEU A N 1
ATOM 817 C CA . LEU A 1 103 ? 8.037 2.855 15.420 1.00 97.81 103 LEU A CA 1
ATOM 818 C C . LEU A 1 103 ? 9.402 3.536 15.570 1.00 97.81 103 LEU A C 1
ATOM 820 O O . LEU A 1 103 ? 9.802 3.865 16.692 1.00 97.81 103 LEU A O 1
ATOM 824 N N . ASP A 1 104 ? 10.086 3.791 14.452 1.00 96.31 104 ASP A N 1
ATOM 825 C CA . ASP A 1 104 ? 11.347 4.541 14.433 1.00 96.31 104 ASP A CA 1
ATOM 826 C C . ASP A 1 104 ? 11.145 5.959 14.974 1.00 96.31 104 ASP A C 1
ATOM 828 O O . ASP A 1 104 ? 11.933 6.438 15.797 1.00 96.31 104 ASP A O 1
ATOM 832 N N . TRP A 1 105 ? 10.060 6.623 14.565 1.00 95.81 105 TRP A N 1
ATOM 833 C CA . TRP A 1 105 ? 9.744 7.980 15.001 1.00 95.81 105 TRP A CA 1
ATOM 834 C C . TRP A 1 105 ? 9.433 8.034 16.499 1.00 95.81 105 TRP A C 1
ATOM 836 O O . TRP A 1 105 ? 10.011 8.845 17.225 1.00 95.81 105 TRP A O 1
ATOM 846 N N . MET A 1 106 ? 8.613 7.108 17.005 1.00 95.75 106 MET A N 1
ATOM 847 C CA . MET A 1 106 ? 8.358 6.946 18.440 1.00 95.75 106 MET A CA 1
ATOM 848 C C . MET A 1 106 ? 9.659 6.713 19.217 1.00 95.75 106 MET A C 1
ATOM 850 O O . MET A 1 106 ? 9.894 7.359 20.241 1.00 95.75 106 MET A O 1
ATOM 854 N N . HIS A 1 107 ? 10.541 5.838 18.722 1.00 95.69 107 HIS A N 1
ATOM 855 C CA . HIS A 1 107 ? 11.834 5.570 19.349 1.00 95.69 107 HIS A CA 1
ATOM 856 C C . HIS A 1 107 ? 12.740 6.807 19.377 1.00 95.69 107 HIS A C 1
ATOM 858 O O . HIS A 1 107 ? 13.325 7.128 20.418 1.00 95.69 107 HIS A O 1
ATOM 864 N N . LYS A 1 108 ? 12.845 7.523 18.254 1.00 94.75 108 LYS A N 1
ATOM 865 C CA . LYS A 1 108 ? 13.587 8.783 18.155 1.00 94.75 108 LYS A CA 1
ATOM 866 C C . LYS A 1 108 ? 13.081 9.774 19.198 1.00 94.75 108 LYS A C 1
ATOM 868 O O . LYS A 1 108 ? 13.857 10.252 20.022 1.00 94.75 108 LYS A O 1
ATOM 873 N N . MET A 1 109 ? 11.775 10.008 19.258 1.00 92.44 109 MET A N 1
ATOM 874 C CA . MET A 1 109 ? 11.211 10.952 20.219 1.00 92.44 109 MET A CA 1
ATOM 875 C C . MET A 1 109 ? 11.403 10.502 21.681 1.00 92.44 109 MET A C 1
ATOM 877 O O . MET A 1 109 ? 11.648 11.324 22.571 1.00 92.44 109 MET A O 1
ATOM 881 N N . ASP A 1 110 ? 11.352 9.193 21.947 1.00 91.94 110 ASP A N 1
ATOM 882 C CA . ASP A 1 110 ? 11.585 8.604 23.270 1.00 91.94 110 ASP A CA 1
ATOM 883 C C . ASP A 1 110 ? 13.059 8.704 23.706 1.00 91.94 110 ASP A C 1
ATOM 885 O O . ASP A 1 110 ? 13.357 8.659 24.908 1.00 91.94 110 ASP A O 1
ATOM 889 N N . THR A 1 111 ? 14.000 8.786 22.762 1.00 92.00 111 THR A N 1
ATOM 890 C CA . THR A 1 111 ? 15.441 8.941 23.031 1.00 92.00 111 THR A CA 1
ATOM 891 C C . THR A 1 111 ? 15.857 10.406 23.132 1.00 92.00 111 THR A C 1
ATOM 893 O O . THR A 1 111 ? 16.658 10.744 24.004 1.00 92.00 111 THR A O 1
ATOM 896 N N . GLU A 1 112 ? 15.260 11.284 22.326 1.00 91.81 112 GLU A N 1
ATOM 897 C CA . GLU A 1 112 ? 15.464 12.738 22.367 1.00 91.81 112 GLU A CA 1
ATOM 898 C C . GLU A 1 112 ? 14.737 13.411 23.544 1.00 91.81 112 GLU A C 1
ATOM 900 O O . GLU A 1 112 ? 15.088 14.521 23.944 1.00 91.81 112 GLU A O 1
ATOM 905 N N . GLY A 1 113 ? 13.742 12.740 24.135 1.00 84.69 113 GLY A N 1
ATOM 906 C CA . GLY A 1 113 ? 12.931 13.291 25.223 1.00 84.69 113 GLY A CA 1
ATOM 907 C C . GLY A 1 113 ? 11.915 14.337 24.755 1.00 84.69 113 GLY A C 1
ATOM 908 O O . GLY A 1 113 ? 11.451 15.137 25.568 1.00 84.69 113 GLY A O 1
ATOM 909 N N . SER A 1 114 ? 11.579 14.340 23.462 1.00 83.19 114 SER A N 1
ATOM 910 C CA . SER A 1 114 ? 10.549 15.192 22.854 1.00 83.19 114 SER A CA 1
ATOM 911 C C . SER A 1 114 ? 9.138 14.612 23.002 1.00 83.19 114 SER A C 1
ATOM 913 O O . SER A 1 114 ? 8.151 15.322 22.785 1.00 83.19 114 SER A O 1
ATOM 915 N N . ILE A 1 115 ? 9.014 13.349 23.429 1.00 76.81 115 ILE A N 1
ATOM 916 C CA . ILE A 1 115 ? 7.719 12.768 23.780 1.00 76.81 115 ILE A CA 1
ATOM 917 C C . ILE A 1 115 ? 7.154 13.385 25.056 1.00 76.81 115 ILE A C 1
ATOM 919 O O . ILE A 1 115 ? 7.821 13.499 26.092 1.00 76.81 115 ILE A O 1
ATOM 923 N N . ARG A 1 116 ? 5.859 13.707 25.015 1.00 68.31 116 ARG A N 1
ATOM 924 C CA . ARG A 1 116 ? 5.078 13.964 26.224 1.00 68.31 116 ARG A CA 1
ATOM 925 C C . ARG A 1 116 ? 5.011 12.668 27.025 1.00 68.31 116 ARG A C 1
ATOM 927 O O . ARG A 1 116 ? 4.218 11.786 26.705 1.00 68.31 116 ARG A O 1
ATOM 934 N N . LEU A 1 117 ? 5.852 12.562 28.060 1.00 65.75 117 LEU A N 1
ATOM 935 C CA . LEU A 1 117 ? 5.864 11.413 28.968 1.00 65.75 117 LEU A CA 1
ATOM 936 C C . LEU A 1 117 ? 4.437 11.034 29.350 1.00 65.75 117 LEU A C 1
ATOM 938 O O . LEU A 1 117 ? 3.670 11.866 29.850 1.00 65.75 117 LEU A O 1
ATOM 942 N N . SER A 1 118 ? 4.098 9.768 29.127 1.00 61.88 118 SER A N 1
ATOM 943 C CA . SER A 1 118 ? 2.771 9.293 29.460 1.00 61.88 118 SER A CA 1
ATOM 944 C C . SER A 1 118 ? 2.684 9.085 30.971 1.00 61.88 118 SER A C 1
ATOM 946 O O . SER A 1 118 ? 3.399 8.284 31.578 1.00 61.88 118 SER A O 1
ATOM 948 N N . ASN A 1 119 ? 1.833 9.892 31.598 1.00 72.06 119 ASN A N 1
ATOM 949 C CA . ASN A 1 119 ? 1.375 9.680 32.960 1.00 72.06 119 ASN A CA 1
ATOM 950 C C . ASN A 1 119 ? -0.035 9.107 32.852 1.00 72.06 119 ASN A C 1
ATOM 952 O O . ASN A 1 119 ? -0.964 9.822 32.479 1.00 72.06 119 ASN A O 1
ATOM 956 N N . ILE A 1 120 ? -0.193 7.822 33.149 1.00 74.12 120 ILE A N 1
ATOM 957 C CA . ILE A 1 120 ? -1.472 7.126 33.008 1.00 74.12 120 ILE A CA 1
ATOM 958 C C . ILE A 1 120 ? -1.995 6.793 34.395 1.00 74.12 120 ILE A C 1
ATOM 960 O O . ILE A 1 120 ? -1.331 6.128 35.188 1.00 74.12 120 ILE A O 1
ATOM 964 N N . THR A 1 121 ? -3.218 7.226 34.681 1.00 76.44 121 THR A N 1
ATOM 965 C CA . THR A 1 121 ? -3.998 6.685 35.793 1.00 76.44 121 THR A CA 1
ATOM 966 C C . THR A 1 121 ? -4.925 5.618 35.239 1.00 76.44 121 THR A C 1
ATOM 968 O O . THR A 1 121 ? -5.907 5.940 34.576 1.00 76.44 121 THR A O 1
ATOM 971 N N . LEU A 1 122 ? -4.613 4.351 35.502 1.00 76.19 122 LEU A N 1
ATOM 972 C CA . LEU A 1 122 ? -5.462 3.216 35.146 1.00 76.19 122 LEU A CA 1
ATOM 973 C C . LEU A 1 122 ? -6.830 3.337 35.848 1.00 76.19 122 LEU A C 1
ATOM 975 O O . LEU A 1 122 ? -6.944 3.967 36.901 1.00 76.19 122 LEU A O 1
ATOM 979 N N . LYS A 1 123 ? -7.879 2.691 35.324 1.00 70.19 123 LYS A N 1
ATOM 980 C CA . LYS A 1 123 ? -9.248 2.749 35.894 1.00 70.19 123 LYS A CA 1
ATOM 981 C C . LYS A 1 123 ? -9.355 2.217 37.328 1.00 70.19 123 LYS A C 1
ATOM 983 O O . LYS A 1 123 ? -10.272 2.592 38.051 1.00 70.19 123 LYS A O 1
ATOM 988 N N . ASN A 1 124 ? -8.399 1.402 37.777 1.00 73.12 124 ASN A N 1
ATOM 989 C CA . ASN A 1 124 ? -8.279 0.967 39.176 1.00 73.12 124 ASN A CA 1
ATOM 990 C C . ASN A 1 124 ? -7.591 2.005 40.097 1.00 73.12 124 ASN A C 1
ATOM 992 O O . ASN A 1 124 ? -7.396 1.735 41.281 1.00 73.12 124 ASN A O 1
ATOM 996 N N . GLY A 1 125 ? -7.212 3.173 39.569 1.00 79.50 125 GLY A N 1
ATOM 997 C CA . GLY A 1 125 ? -6.524 4.247 40.283 1.00 79.50 125 GLY A CA 1
ATOM 998 C C . GLY A 1 125 ? -4.998 4.121 40.325 1.00 79.50 125 GLY A C 1
ATOM 999 O O . GLY A 1 125 ? -4.345 5.000 40.888 1.00 79.50 125 GLY A O 1
ATOM 1000 N N . THR A 1 126 ? -4.404 3.071 39.748 1.00 80.62 126 THR A N 1
ATOM 1001 C CA . THR A 1 126 ? -2.944 2.923 39.679 1.00 80.62 126 THR A CA 1
ATOM 1002 C C . THR A 1 126 ? -2.350 3.993 38.771 1.00 80.62 126 THR A C 1
ATOM 1004 O O . THR A 1 126 ? -2.726 4.115 37.609 1.00 80.62 126 THR A O 1
ATOM 1007 N N . PHE A 1 127 ? -1.399 4.753 39.306 1.00 82.62 127 PHE A N 1
ATOM 1008 C CA . PHE A 1 127 ? -0.649 5.753 38.562 1.00 82.62 127 PHE A CA 1
ATOM 1009 C C . PHE A 1 127 ? 0.659 5.156 38.041 1.00 82.62 127 PHE A C 1
ATOM 1011 O O . PHE A 1 127 ? 1.464 4.650 38.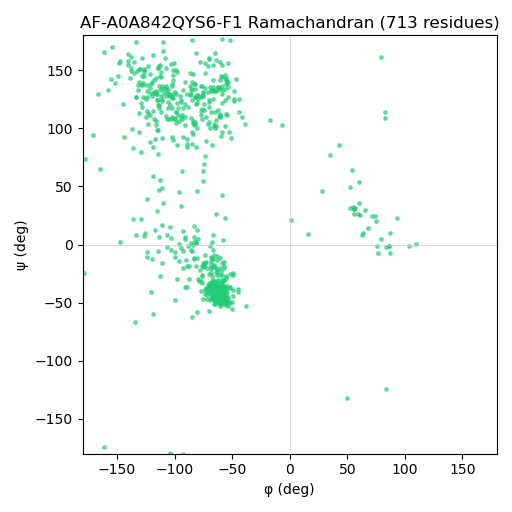823 1.00 82.62 127 PHE A O 1
ATOM 1018 N N . VAL A 1 128 ? 0.865 5.234 36.731 1.00 79.75 128 VAL A N 1
ATOM 1019 C CA . VAL A 1 128 ? 2.102 4.867 36.041 1.00 79.75 128 VAL A CA 1
ATOM 1020 C C . VAL A 1 128 ? 2.691 6.151 35.472 1.00 79.75 128 VAL A C 1
ATOM 1022 O O . VAL A 1 128 ? 2.046 6.816 34.664 1.00 79.75 128 VAL A O 1
ATOM 1025 N N . SER A 1 129 ? 3.885 6.529 35.926 1.00 81.00 129 SER A N 1
ATOM 1026 C CA . SER A 1 129 ? 4.551 7.767 35.507 1.00 81.00 129 SER A CA 1
ATOM 1027 C C . SER A 1 129 ? 5.800 7.509 34.692 1.00 81.00 129 SER A C 1
ATOM 1029 O O . SER A 1 129 ? 6.572 6.612 35.031 1.00 81.00 129 SER A O 1
ATOM 1031 N N . GLY A 1 130 ? 6.056 8.385 33.722 1.00 79.50 130 GLY A N 1
ATOM 1032 C CA . GLY A 1 130 ? 7.303 8.379 32.959 1.00 79.50 130 GLY A CA 1
ATOM 1033 C C . GLY A 1 130 ? 7.421 7.200 32.000 1.00 79.50 130 GLY A C 1
ATOM 1034 O O . GLY A 1 130 ? 8.537 6.800 31.677 1.00 79.50 130 GLY A O 1
ATOM 1035 N N . LEU A 1 131 ? 6.290 6.634 31.573 1.00 84.44 131 LEU A N 1
ATOM 1036 C CA . LEU A 1 131 ? 6.285 5.570 30.583 1.00 84.44 131 LEU A CA 1
ATOM 1037 C C . LEU A 1 131 ? 6.513 6.184 29.196 1.00 84.44 131 LEU A C 1
ATOM 1039 O O . LEU A 1 131 ? 5.827 7.139 28.801 1.00 84.44 131 LEU A O 1
ATOM 1043 N N . LYS A 1 132 ? 7.506 5.646 28.491 1.00 91.25 132 LYS A N 1
ATOM 1044 C CA . LYS A 1 132 ? 7.820 5.980 27.101 1.00 91.25 132 LYS A CA 1
ATOM 1045 C C . LYS A 1 132 ? 6.697 5.527 26.173 1.00 91.25 132 LYS A C 1
ATOM 1047 O O . LYS A 1 132 ? 5.952 4.604 26.512 1.00 91.25 132 LYS A O 1
ATOM 1052 N N . SER A 1 133 ? 6.557 6.173 25.021 1.00 92.50 133 SER A N 1
ATOM 1053 C CA . SER A 1 133 ? 5.457 5.866 24.097 1.00 92.50 133 SER A CA 1
ATOM 1054 C C . SER A 1 133 ? 5.530 4.431 23.576 1.00 92.50 133 SER A C 1
ATOM 1056 O O . SER A 1 133 ? 4.518 3.731 23.551 1.00 92.50 133 SER A O 1
ATOM 1058 N N . LEU A 1 134 ? 6.736 3.962 23.245 1.00 94.69 134 LEU A N 1
ATOM 1059 C CA . LEU A 1 134 ? 6.943 2.625 22.710 1.00 94.69 134 LEU A CA 1
ATOM 1060 C C . LEU A 1 134 ? 6.708 1.551 23.777 1.00 94.69 134 LEU A C 1
ATOM 1062 O O . LEU A 1 134 ? 6.136 0.503 23.488 1.00 94.69 134 LEU A O 1
ATOM 1066 N N . ASP A 1 135 ? 7.078 1.827 25.030 1.00 93.88 135 ASP A N 1
ATOM 1067 C CA . ASP A 1 135 ? 6.805 0.921 26.150 1.00 93.88 135 ASP A CA 1
ATOM 1068 C C . ASP A 1 135 ? 5.297 0.814 26.433 1.00 93.88 135 ASP A C 1
ATOM 1070 O O . ASP A 1 135 ? 4.795 -0.274 26.722 1.00 93.88 135 ASP A O 1
ATOM 1074 N N . LEU A 1 136 ? 4.559 1.927 26.314 1.00 94.44 136 LEU A N 1
ATOM 1075 C CA . LEU A 1 136 ? 3.098 1.931 26.398 1.00 94.44 136 LEU A CA 1
ATOM 1076 C C . LEU A 1 136 ? 2.473 1.096 25.280 1.00 94.44 136 LEU A C 1
ATOM 1078 O O . LEU A 1 136 ? 1.617 0.258 25.561 1.00 94.44 136 LEU A O 1
ATOM 1082 N N . LEU A 1 137 ? 2.907 1.302 24.038 1.00 96.75 137 LEU A N 1
ATOM 1083 C CA . LEU A 1 137 ? 2.421 0.533 22.899 1.00 96.75 137 LEU A CA 1
ATOM 1084 C C . LEU A 1 137 ? 2.655 -0.970 23.109 1.00 96.75 137 LEU A C 1
ATOM 1086 O O . LEU A 1 137 ? 1.710 -1.751 23.033 1.00 96.75 137 LEU A O 1
ATOM 1090 N N . ARG A 1 138 ? 3.886 -1.364 23.453 1.00 96.81 138 ARG A N 1
ATOM 1091 C CA . ARG A 1 138 ? 4.257 -2.765 23.705 1.00 96.81 138 ARG A CA 1
ATOM 1092 C C . ARG A 1 138 ? 3.399 -3.407 24.781 1.00 96.81 138 ARG A C 1
ATOM 1094 O O . ARG A 1 138 ? 2.864 -4.482 24.557 1.00 96.81 138 ARG A O 1
ATOM 1101 N N . MET A 1 139 ? 3.213 -2.728 25.912 1.00 95.38 139 MET A N 1
ATOM 1102 C CA . MET A 1 139 ? 2.345 -3.217 26.984 1.00 95.38 139 MET A CA 1
ATOM 1103 C C . MET A 1 139 ? 0.921 -3.492 26.479 1.00 95.38 139 MET A C 1
ATOM 1105 O O . MET A 1 139 ? 0.356 -4.534 26.796 1.00 95.38 139 MET A O 1
ATOM 1109 N N . LEU A 1 140 ? 0.334 -2.587 25.690 1.00 96.81 140 LEU A N 1
ATOM 1110 C CA . LEU A 1 140 ? -1.030 -2.762 25.178 1.00 96.81 140 LEU A CA 1
ATOM 1111 C C . LEU A 1 140 ? -1.134 -3.880 24.133 1.00 96.81 140 LEU A C 1
ATOM 1113 O O . LEU A 1 140 ? -2.159 -4.566 24.089 1.00 96.81 140 LEU A O 1
ATOM 1117 N N . VAL A 1 141 ? -0.086 -4.077 23.330 1.00 98.00 141 VAL A N 1
ATOM 1118 C CA . VAL A 1 141 ? 0.021 -5.184 22.369 1.00 98.00 141 VAL A CA 1
ATOM 1119 C C . VAL A 1 141 ? 0.173 -6.526 23.089 1.00 98.00 141 VAL A C 1
ATOM 1121 O O . VAL A 1 141 ? -0.586 -7.456 22.814 1.00 98.00 141 VAL A O 1
ATOM 1124 N N . ASP A 1 142 ? 1.067 -6.608 24.078 1.00 96.88 142 ASP A N 1
ATOM 1125 C CA . ASP A 1 142 ? 1.286 -7.800 24.911 1.00 96.88 142 ASP A CA 1
ATOM 1126 C C . ASP A 1 142 ? 0.002 -8.224 25.645 1.00 96.88 142 ASP A C 1
ATOM 1128 O O . ASP A 1 142 ? -0.287 -9.412 25.800 1.00 96.88 142 ASP A O 1
ATOM 1132 N N . GLU A 1 143 ? -0.801 -7.250 26.079 1.00 96.00 143 GLU A N 1
ATOM 1133 C CA . GLU A 1 143 ? -2.095 -7.470 26.729 1.00 96.00 143 GLU A CA 1
ATOM 1134 C C . GLU A 1 143 ? -3.252 -7.737 25.745 1.00 96.00 143 GLU A C 1
ATOM 1136 O O . GLU A 1 143 ? -4.389 -7.905 26.193 1.00 96.00 143 GLU A O 1
ATOM 1141 N N . ARG A 1 144 ? -2.996 -7.771 24.426 1.00 97.12 144 ARG A N 1
ATOM 1142 C CA . ARG A 1 144 ? -4.003 -7.928 23.354 1.00 97.12 144 ARG A CA 1
ATOM 1143 C C . ARG A 1 144 ? -5.117 -6.869 23.394 1.00 97.12 144 ARG A C 1
ATOM 1145 O O . ARG A 1 144 ? -6.235 -7.118 22.946 1.00 97.12 144 ARG A O 1
ATOM 1152 N N . ARG A 1 145 ? -4.830 -5.682 23.943 1.00 96.69 145 ARG A N 1
ATOM 1153 C CA . ARG A 1 145 ? -5.745 -4.522 23.928 1.00 96.69 145 ARG A CA 1
ATOM 1154 C C . ARG A 1 145 ? -5.573 -3.678 22.676 1.00 96.69 145 ARG A C 1
ATOM 1156 O O . ARG A 1 145 ? -6.522 -3.044 22.233 1.00 96.69 145 ARG A O 1
ATOM 1163 N N . VAL A 1 146 ? -4.368 -3.658 22.127 1.00 97.94 146 VAL A N 1
ATOM 1164 C CA . VAL A 1 146 ? -4.077 -3.062 20.828 1.00 97.94 146 VAL A CA 1
ATOM 1165 C C . VAL A 1 146 ? -3.543 -4.163 19.928 1.00 97.94 146 VAL A C 1
ATOM 1167 O O . VAL A 1 146 ? -2.657 -4.921 20.310 1.00 97.94 146 VAL A O 1
ATOM 1170 N N . GLU A 1 147 ? -4.102 -4.255 18.738 1.00 97.88 147 GLU A N 1
ATOM 1171 C CA . GLU A 1 147 ? -3.586 -5.039 17.630 1.00 97.88 147 GLU A C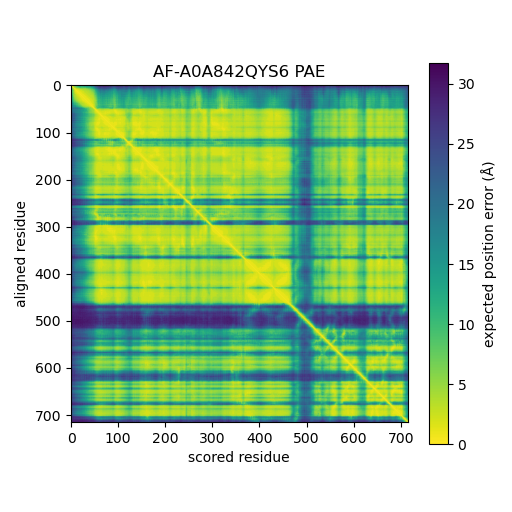A 1
ATOM 1172 C C . GLU A 1 147 ? -3.018 -4.068 16.595 1.00 97.88 147 GLU A C 1
ATOM 1174 O O . GLU A 1 147 ? -3.614 -3.023 16.342 1.00 97.88 147 GLU A O 1
ATOM 1179 N N . LEU A 1 148 ? -1.846 -4.370 16.042 1.00 97.94 148 LEU A N 1
ATOM 1180 C CA . LEU A 1 148 ? -1.186 -3.498 15.073 1.00 97.94 148 LEU A CA 1
ATOM 1181 C C . LEU A 1 148 ? -1.372 -4.036 13.664 1.00 97.94 148 LEU A C 1
ATOM 1183 O O . LEU A 1 148 ? -0.875 -5.117 13.364 1.00 97.94 148 LEU A O 1
ATOM 1187 N N . ILE A 1 149 ? -2.035 -3.278 12.799 1.00 96.94 149 ILE A N 1
ATOM 1188 C CA . ILE A 1 149 ? -2.017 -3.518 11.358 1.00 96.94 149 ILE A CA 1
ATOM 1189 C C . ILE A 1 149 ? -0.755 -2.830 10.839 1.00 96.94 149 ILE A C 1
ATOM 1191 O O . ILE A 1 149 ? -0.717 -1.619 10.660 1.00 96.94 149 ILE A O 1
ATOM 1195 N N . LEU A 1 150 ? 0.320 -3.603 10.725 1.00 96.12 150 LEU A N 1
ATOM 1196 C CA . LEU A 1 150 ? 1.665 -3.084 10.513 1.00 96.12 150 LEU A CA 1
ATOM 1197 C C . LEU A 1 150 ? 2.361 -3.936 9.456 1.00 96.12 150 LEU A C 1
ATOM 1199 O O . LEU A 1 150 ? 2.832 -5.038 9.750 1.00 96.12 150 LEU A O 1
ATOM 1203 N N . VAL A 1 151 ? 2.375 -3.436 8.221 1.00 94.50 151 VAL A N 1
ATOM 1204 C CA . VAL A 1 151 ? 2.786 -4.206 7.036 1.00 94.50 151 VAL A CA 1
ATOM 1205 C C . VAL A 1 151 ? 4.000 -3.575 6.375 1.00 94.50 151 VAL A C 1
ATOM 1207 O O . VAL A 1 151 ? 5.051 -4.198 6.312 1.00 94.50 151 VAL A O 1
ATOM 1210 N N . GLN A 1 152 ? 3.891 -2.323 5.944 1.00 94.81 152 GLN A N 1
ATOM 1211 C CA . GLN A 1 152 ? 4.909 -1.617 5.160 1.00 94.81 152 GLN A CA 1
ATOM 1212 C C . GLN A 1 152 ? 5.711 -0.620 6.001 1.00 94.81 152 GLN A C 1
ATOM 1214 O O . GLN A 1 152 ? 5.256 -0.202 7.064 1.00 94.81 152 GLN A O 1
ATOM 1219 N N . TYR A 1 153 ? 6.938 -0.295 5.583 1.00 96.94 153 TYR A N 1
ATOM 1220 C CA . TYR A 1 153 ? 7.821 0.624 6.313 1.00 96.94 153 TYR A CA 1
ATOM 1221 C C . TYR A 1 153 ? 7.334 2.067 6.219 1.00 96.94 153 TYR A C 1
ATOM 1223 O O . TYR A 1 153 ? 7.302 2.770 7.223 1.00 96.94 153 TYR A O 1
ATOM 1231 N N . SER A 1 154 ? 6.923 2.478 5.028 1.00 95.75 154 SER A N 1
ATOM 1232 C CA . SER A 1 154 ? 6.307 3.767 4.733 1.00 95.75 154 SER A CA 1
ATOM 1233 C C . SER A 1 154 ? 4.900 3.553 4.196 1.00 95.75 154 SER A C 1
ATOM 1235 O O . SER A 1 154 ? 4.586 2.464 3.712 1.00 95.75 154 SER A O 1
ATOM 1237 N N . ASP A 1 155 ? 4.089 4.604 4.205 1.00 93.38 155 ASP A N 1
ATOM 1238 C CA . ASP A 1 155 ? 2.760 4.632 3.600 1.00 93.38 155 ASP A CA 1
ATOM 1239 C C . ASP A 1 155 ? 2.813 4.746 2.070 1.00 93.38 155 ASP A C 1
ATOM 1241 O O . ASP A 1 155 ? 2.262 5.652 1.438 1.00 93.38 155 ASP A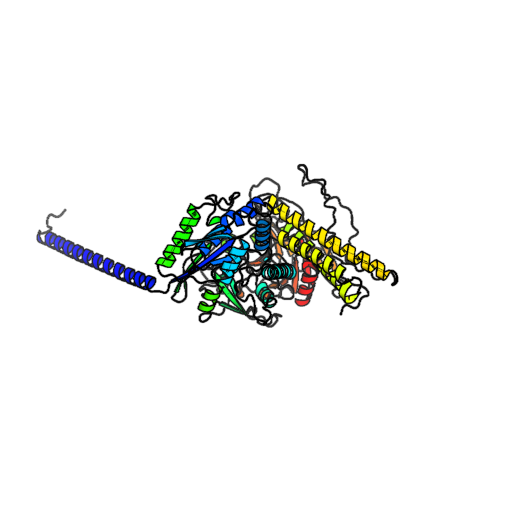 O 1
ATOM 1245 N N . ALA A 1 156 ? 3.542 3.811 1.463 1.00 92.75 156 ALA A N 1
ATOM 1246 C CA . ALA A 1 156 ? 3.841 3.800 0.049 1.00 92.75 156 ALA A CA 1
ATOM 1247 C C . ALA A 1 156 ? 2.580 3.595 -0.804 1.00 92.75 156 ALA A C 1
ATOM 1249 O O . ALA A 1 156 ? 1.776 2.700 -0.559 1.00 92.75 156 ALA A O 1
ATOM 1250 N N . LEU A 1 157 ? 2.437 4.417 -1.841 1.00 91.50 157 LEU A N 1
ATOM 1251 C CA . LEU A 1 157 ? 2.461 4.063 -3.262 1.00 91.50 157 LEU A CA 1
ATOM 1252 C C . LEU A 1 157 ? 2.316 2.633 -3.814 1.00 91.50 157 LEU A C 1
ATOM 1254 O O . LEU A 1 157 ? 2.690 2.446 -4.965 1.00 91.50 157 LEU A O 1
ATOM 1258 N N . ALA A 1 158 ? 1.985 1.597 -3.047 1.00 90.50 158 ALA A N 1
ATOM 1259 C CA . ALA A 1 158 ? 2.371 0.222 -3.376 1.00 90.50 158 ALA A CA 1
ATOM 1260 C C . ALA A 1 158 ? 1.877 -0.251 -4.756 1.00 90.50 158 ALA A C 1
ATOM 1262 O O . ALA A 1 158 ? 2.628 -0.908 -5.475 1.00 90.50 158 ALA A O 1
ATOM 1263 N N . LEU A 1 159 ? 0.681 0.181 -5.173 1.00 89.88 159 LEU A N 1
ATOM 1264 C CA . LEU A 1 159 ? 0.123 -0.125 -6.494 1.00 89.88 159 LEU A CA 1
ATOM 1265 C C . LEU A 1 159 ? 0.956 0.385 -7.672 1.00 89.88 159 LEU A C 1
ATOM 1267 O O . LEU A 1 159 ? 0.889 -0.188 -8.761 1.00 89.88 159 LEU A O 1
ATOM 1271 N N . ALA A 1 160 ? 1.735 1.441 -7.466 1.00 88.75 160 ALA A N 1
ATOM 1272 C CA . ALA A 1 160 ? 2.533 2.048 -8.510 1.00 88.75 160 ALA A CA 1
ATOM 1273 C C . ALA A 1 160 ? 3.869 1.349 -8.732 1.00 88.75 160 ALA A C 1
ATOM 1275 O O . ALA A 1 160 ? 4.482 1.653 -9.742 1.00 88.75 160 ALA A O 1
ATOM 1276 N N . TYR A 1 161 ? 4.347 0.446 -7.866 1.00 89.81 161 TYR A N 1
ATOM 1277 C CA . TYR A 1 161 ? 5.746 -0.013 -7.897 1.00 89.81 161 TYR A CA 1
ATOM 1278 C C . TYR A 1 161 ? 5.900 -1.543 -7.932 1.00 89.81 161 TYR A C 1
ATOM 1280 O O . TYR A 1 161 ? 4.976 -2.258 -7.554 1.00 89.81 161 TYR A O 1
ATOM 1288 N N . PRO A 1 162 ? 7.065 -2.074 -8.361 1.00 87.81 162 PRO A N 1
ATOM 1289 C CA . PRO A 1 162 ? 7.255 -3.517 -8.501 1.00 87.81 162 PRO A CA 1
ATOM 1290 C C . PRO A 1 162 ? 7.326 -4.285 -7.171 1.00 87.81 162 PRO A C 1
ATOM 1292 O O . PRO A 1 162 ? 7.729 -3.717 -6.148 1.00 87.81 162 PRO A O 1
ATOM 1295 N N . TYR A 1 163 ? 7.088 -5.607 -7.220 1.00 88.88 163 TYR A N 1
ATOM 1296 C CA . TYR A 1 163 ? 7.175 -6.559 -6.095 1.00 88.88 163 TYR A CA 1
ATOM 1297 C C . TYR A 1 163 ? 8.330 -6.275 -5.139 1.00 88.88 163 TYR A C 1
ATOM 1299 O O . TYR A 1 163 ? 8.136 -6.146 -3.932 1.00 88.88 163 TYR A O 1
ATOM 1307 N N . LEU A 1 164 ? 9.548 -6.158 -5.678 1.00 90.38 164 LEU A N 1
ATOM 1308 C CA . LEU A 1 164 ? 10.755 -6.068 -4.865 1.00 90.38 164 LEU A CA 1
ATOM 1309 C C . LEU A 1 164 ? 10.771 -4.813 -3.974 1.00 90.38 164 LEU A C 1
ATOM 1311 O O . LEU A 1 164 ? 11.205 -4.920 -2.830 1.00 90.38 164 LEU A O 1
ATOM 1315 N N . SER A 1 165 ? 10.262 -3.659 -4.430 1.00 92.06 165 SER A N 1
ATOM 1316 C CA . SER A 1 165 ? 10.179 -2.458 -3.578 1.00 92.06 165 SER A CA 1
ATOM 1317 C C . SER A 1 165 ? 9.304 -2.713 -2.357 1.00 92.06 165 SER A C 1
ATOM 1319 O O . SER A 1 165 ? 9.688 -2.414 -1.224 1.00 92.06 165 SER A O 1
ATOM 1321 N N . PHE A 1 166 ? 8.128 -3.295 -2.586 1.00 91.88 166 PHE A N 1
ATOM 1322 C CA . PHE A 1 166 ? 7.169 -3.535 -1.522 1.00 91.88 166 PHE A CA 1
ATOM 1323 C C . PHE A 1 166 ? 7.633 -4.663 -0.592 1.00 91.88 166 PHE A C 1
ATOM 1325 O O . PHE A 1 166 ? 7.607 -4.498 0.624 1.00 91.88 166 PHE A O 1
ATOM 1332 N N . TYR A 1 167 ? 8.205 -5.742 -1.136 1.00 92.50 167 TYR A N 1
ATOM 1333 C CA . TYR A 1 167 ? 8.850 -6.802 -0.358 1.00 92.50 167 TYR A CA 1
ATOM 1334 C C . TYR A 1 167 ? 9.928 -6.260 0.583 1.00 92.50 167 TYR A C 1
ATOM 1336 O O . TYR A 1 167 ? 9.967 -6.619 1.761 1.00 92.50 167 TYR A O 1
ATOM 1344 N N . LYS A 1 168 ? 10.797 -5.364 0.094 1.00 94.31 168 LYS A N 1
ATOM 1345 C CA . LYS A 1 168 ? 11.818 -4.719 0.932 1.00 94.31 168 LYS A CA 1
ATOM 1346 C C . LYS A 1 168 ? 11.174 -3.904 2.049 1.00 94.31 168 LYS A C 1
ATOM 1348 O O . LYS A 1 168 ? 11.568 -4.077 3.200 1.00 94.31 168 LYS A O 1
ATOM 1353 N N . SER A 1 169 ? 10.156 -3.103 1.729 1.00 94.81 169 SER A N 1
ATOM 1354 C CA . SER A 1 169 ? 9.384 -2.322 2.704 1.00 94.81 169 SER A CA 1
ATOM 1355 C C . SER A 1 169 ? 8.805 -3.202 3.823 1.00 94.81 169 SER A C 1
ATOM 1357 O O . SER A 1 169 ? 9.046 -2.934 5.001 1.00 94.81 169 SER A O 1
ATOM 1359 N N . VAL A 1 170 ? 8.146 -4.315 3.477 1.00 94.06 170 VAL A N 1
ATOM 1360 C CA . VAL A 1 170 ? 7.590 -5.259 4.465 1.00 94.06 170 VAL A CA 1
ATOM 1361 C C . VAL A 1 170 ? 8.692 -5.927 5.289 1.00 94.06 170 VAL A C 1
ATOM 1363 O O . VAL A 1 170 ? 8.601 -6.026 6.515 1.00 94.06 170 VAL A O 1
ATOM 1366 N N . ASN A 1 171 ? 9.791 -6.326 4.649 1.00 93.38 171 ASN A N 1
ATOM 1367 C CA . ASN A 1 171 ? 10.929 -6.923 5.340 1.00 93.38 171 ASN A CA 1
ATOM 1368 C C . ASN A 1 171 ? 11.595 -5.952 6.339 1.00 93.38 171 ASN A C 1
ATOM 1370 O O . ASN A 1 171 ? 12.045 -6.377 7.405 1.00 93.38 171 ASN A O 1
ATOM 1374 N N . TYR A 1 172 ? 11.642 -4.648 6.054 1.00 95.19 172 TYR A N 1
ATOM 1375 C CA . TYR A 1 172 ? 12.127 -3.658 7.023 1.00 95.19 172 TYR A CA 1
ATOM 1376 C C . TYR A 1 172 ? 11.188 -3.523 8.211 1.00 95.19 172 TYR A C 1
ATOM 1378 O O . TYR A 1 172 ? 11.646 -3.592 9.351 1.00 95.19 172 TYR A O 1
ATOM 1386 N N . THR A 1 173 ? 9.882 -3.449 7.971 1.00 96.00 173 THR A N 1
ATOM 1387 C CA . THR A 1 173 ? 8.890 -3.466 9.050 1.00 96.00 173 THR A CA 1
ATOM 1388 C C . THR A 1 173 ? 9.027 -4.703 9.928 1.00 96.00 173 THR A C 1
ATOM 1390 O O . THR A 1 173 ? 9.016 -4.590 11.153 1.00 96.00 173 THR A O 1
ATOM 1393 N N . ARG A 1 174 ? 9.274 -5.880 9.338 1.00 93.81 174 ARG A N 1
ATOM 1394 C CA . ARG A 1 174 ? 9.575 -7.103 10.095 1.00 93.81 174 ARG A CA 1
ATOM 1395 C C . ARG A 1 174 ? 10.799 -6.960 10.994 1.00 93.81 174 ARG A C 1
ATOM 1397 O O . ARG A 1 174 ? 10.729 -7.329 12.166 1.00 93.81 174 ARG A O 1
ATOM 1404 N N . ARG A 1 175 ? 11.892 -6.385 10.484 1.00 93.69 175 ARG A N 1
ATOM 1405 C CA . ARG A 1 175 ? 13.092 -6.101 11.291 1.00 93.69 175 ARG A CA 1
ATOM 1406 C C . ARG A 1 175 ? 12.778 -5.155 12.450 1.00 93.69 175 ARG A C 1
ATOM 1408 O O . ARG A 1 175 ? 13.299 -5.372 13.539 1.00 93.69 175 ARG A O 1
ATOM 1415 N N . LEU A 1 176 ? 11.933 -4.143 12.244 1.00 95.69 176 LEU A N 1
ATOM 1416 C CA . LEU A 1 176 ? 11.538 -3.197 13.293 1.00 95.69 176 LEU A CA 1
ATOM 1417 C C . LEU A 1 176 ? 10.638 -3.833 14.354 1.00 95.69 176 LEU A C 1
ATOM 1419 O O . LEU A 1 176 ? 10.856 -3.606 15.542 1.00 95.69 176 LEU A O 1
ATOM 1423 N N . ILE A 1 177 ? 9.677 -4.670 13.953 1.00 95.31 177 ILE A N 1
ATOM 1424 C CA . ILE A 1 177 ? 8.838 -5.460 14.871 1.00 95.31 177 ILE A CA 1
ATOM 1425 C C . ILE A 1 177 ? 9.725 -6.275 15.817 1.00 95.31 177 ILE A C 1
ATOM 1427 O O . ILE A 1 177 ? 9.544 -6.225 17.038 1.00 95.31 177 ILE A O 1
ATOM 1431 N N . ASP A 1 178 ? 10.723 -6.967 15.264 1.00 93.94 178 ASP A N 1
ATOM 1432 C CA . ASP A 1 178 ? 11.658 -7.777 16.041 1.00 93.94 178 ASP A CA 1
ATOM 1433 C C . ASP A 1 178 ? 12.573 -6.895 16.912 1.00 93.94 178 ASP A C 1
ATOM 1435 O O . ASP A 1 178 ? 12.732 -7.148 18.108 1.00 93.94 178 ASP A O 1
ATOM 1439 N N . PHE A 1 179 ? 13.138 -5.822 16.346 1.00 95.75 179 PHE A N 1
ATOM 1440 C CA . PHE A 1 179 ? 14.040 -4.898 17.042 1.00 95.75 179 PHE A CA 1
ATOM 1441 C C . PHE A 1 179 ? 13.367 -4.222 18.244 1.00 95.75 179 PHE A C 1
ATOM 1443 O O . PHE A 1 179 ? 13.938 -4.160 19.339 1.00 95.75 179 PHE A O 1
ATOM 1450 N N . TYR A 1 180 ? 12.127 -3.770 18.071 1.00 96.69 180 TYR A N 1
ATOM 1451 C CA . TYR A 1 180 ? 11.339 -3.123 19.114 1.00 96.69 180 TYR A CA 1
ATOM 1452 C C . TYR A 1 180 ? 10.570 -4.103 20.002 1.00 96.69 180 TYR A C 1
ATOM 1454 O O . TYR A 1 180 ? 9.936 -3.672 20.965 1.00 96.69 180 TYR A O 1
ATOM 1462 N N . ASN A 1 181 ? 10.701 -5.414 19.776 1.00 96.31 181 ASN A N 1
ATOM 1463 C CA . ASN A 1 181 ? 10.024 -6.467 20.534 1.00 96.31 181 ASN A CA 1
ATOM 1464 C C . ASN A 1 181 ? 8.502 -6.247 20.599 1.00 96.31 181 ASN A C 1
ATOM 1466 O O . ASN A 1 181 ? 7.907 -6.271 21.683 1.00 96.31 181 ASN A O 1
ATOM 1470 N N . ILE A 1 182 ? 7.889 -5.991 19.444 1.00 96.38 182 ILE A N 1
ATOM 1471 C CA . ILE A 1 182 ? 6.436 -5.982 19.281 1.00 96.38 182 ILE A CA 1
ATOM 1472 C C . ILE A 1 182 ? 5.983 -7.446 19.227 1.00 96.38 182 ILE A C 1
ATOM 1474 O O . ILE A 1 182 ? 6.305 -8.171 18.288 1.00 96.38 182 ILE A O 1
ATOM 1478 N N . SER A 1 183 ? 5.275 -7.909 20.259 1.00 94.75 183 SER A N 1
ATOM 1479 C CA . SER A 1 183 ? 4.953 -9.336 20.417 1.00 94.75 183 SER A CA 1
ATOM 1480 C C . SER A 1 183 ? 3.913 -9.857 19.431 1.00 94.75 183 SER A C 1
ATOM 1482 O O . SER A 1 183 ? 3.821 -11.068 19.224 1.00 94.75 183 SER A O 1
ATOM 1484 N N . HIS A 1 184 ? 3.126 -8.962 18.836 1.00 94.62 184 HIS A N 1
ATOM 1485 C CA . HIS A 1 184 ? 2.044 -9.329 17.946 1.00 94.62 184 HIS A CA 1
ATOM 1486 C C . HIS A 1 184 ? 1.707 -8.209 16.950 1.00 94.62 184 HIS A C 1
ATOM 1488 O O . HIS A 1 184 ? 1.675 -7.032 17.308 1.00 94.62 184 HIS A O 1
ATOM 1494 N N . VAL A 1 185 ? 1.391 -8.611 15.721 1.00 96.31 185 VAL A N 1
ATOM 1495 C CA . VAL A 1 185 ? 0.788 -7.791 14.664 1.00 96.31 185 VAL A CA 1
ATOM 1496 C C . VAL A 1 185 ? -0.400 -8.552 14.086 1.00 96.31 185 VAL A C 1
ATOM 1498 O O . VAL A 1 185 ? -0.394 -9.783 14.118 1.00 96.31 185 VAL A O 1
ATOM 1501 N N . SER A 1 186 ? -1.387 -7.816 13.587 1.00 96.38 186 SER A N 1
ATOM 1502 C CA . SER A 1 186 ? -2.598 -8.357 12.982 1.00 96.38 186 SER A CA 1
ATOM 1503 C C . SER A 1 186 ? -2.275 -9.308 11.843 1.00 96.38 186 SER A C 1
ATOM 1505 O O . SER A 1 186 ? -1.380 -9.027 11.042 1.00 96.38 186 SER A O 1
ATOM 1507 N N . ARG A 1 187 ? -3.063 -10.381 11.715 1.00 95.44 187 ARG A N 1
ATOM 1508 C CA . ARG A 1 187 ? -3.067 -11.200 10.492 1.00 95.44 187 ARG A CA 1
ATOM 1509 C C . ARG A 1 187 ? -3.742 -10.503 9.310 1.00 95.44 187 ARG A C 1
ATOM 1511 O O . ARG A 1 187 ? -3.622 -10.962 8.172 1.00 95.44 187 ARG A O 1
ATOM 1518 N N . ALA A 1 188 ? -4.493 -9.437 9.590 1.00 95.19 188 ALA A N 1
ATOM 1519 C CA . ALA A 1 188 ? -5.147 -8.617 8.593 1.00 95.19 188 ALA A CA 1
ATOM 1520 C C . ALA A 1 188 ? -4.187 -7.557 8.047 1.00 95.19 188 ALA A C 1
ATOM 1522 O O . ALA A 1 188 ? -3.440 -6.925 8.791 1.00 95.19 188 ALA A O 1
ATOM 1523 N N . VAL A 1 189 ? -4.260 -7.336 6.741 1.00 93.81 189 VAL A N 1
ATOM 1524 C CA . VAL A 1 189 ? -3.547 -6.288 6.018 1.00 93.81 189 VAL A CA 1
ATOM 1525 C C . VAL A 1 189 ? -4.539 -5.223 5.604 1.00 93.81 189 VAL A C 1
ATOM 1527 O O . VAL A 1 189 ? -5.549 -5.514 4.967 1.00 93.81 189 VAL A O 1
ATOM 1530 N N . LEU A 1 190 ? -4.220 -3.986 5.946 1.00 92.38 190 LEU A N 1
ATOM 1531 C CA . LEU A 1 190 ? -4.816 -2.786 5.389 1.00 92.38 190 LEU A CA 1
ATOM 1532 C C . LEU A 1 190 ? -3.653 -1.896 4.970 1.00 92.38 190 LEU A C 1
ATOM 1534 O O . LEU A 1 190 ? -2.661 -1.820 5.691 1.00 92.38 190 LEU A O 1
ATOM 1538 N N . LEU A 1 191 ? -3.761 -1.283 3.799 1.00 92.19 191 LEU A N 1
ATOM 1539 C CA . LEU A 1 191 ? -2.756 -0.363 3.285 1.00 92.19 191 LEU A CA 1
ATOM 1540 C C . LEU A 1 191 ? -3.342 1.040 3.208 1.00 92.19 191 LEU A C 1
ATOM 1542 O O . LEU A 1 191 ? -4.556 1.199 3.043 1.00 92.19 191 LEU A O 1
ATOM 1546 N N . GLN A 1 192 ? -2.465 2.038 3.292 1.00 88.75 192 GLN A N 1
ATOM 1547 C CA . GLN A 1 192 ? -2.841 3.447 3.241 1.00 88.75 192 GLN A CA 1
ATOM 1548 C C . GLN A 1 192 ? -3.645 3.786 1.981 1.00 88.75 192 GLN A C 1
ATOM 1550 O O . GLN A 1 192 ? -3.351 3.260 0.914 1.00 88.75 192 GLN A O 1
ATOM 1555 N N . GLU A 1 193 ? -4.655 4.652 2.075 1.00 86.19 193 GLU A N 1
ATOM 1556 C CA . GLU A 1 193 ? -5.623 4.898 0.991 1.00 86.19 193 GLU A CA 1
ATOM 1557 C C . GLU A 1 193 ? -6.333 3.600 0.535 1.00 86.19 193 GLU A C 1
ATOM 1559 O O . GLU A 1 193 ? -6.649 3.404 -0.640 1.00 86.19 193 GLU A O 1
ATOM 1564 N N . GLY A 1 194 ? -6.538 2.643 1.445 1.00 87.69 194 GLY A N 1
ATOM 1565 C CA . GLY A 1 194 ? -7.271 1.405 1.173 1.00 87.69 194 GLY A CA 1
ATOM 1566 C C . GLY A 1 194 ? -6.782 0.619 -0.039 1.00 87.69 194 GLY A C 1
ATOM 1567 O O . GLY A 1 194 ? -7.613 0.011 -0.714 1.00 87.69 194 GLY A O 1
ATOM 1568 N N . GLN A 1 195 ? -5.483 0.680 -0.360 1.00 91.38 195 GLN A N 1
ATOM 1569 C CA . GLN A 1 195 ? -4.971 0.014 -1.560 1.00 91.38 195 GLN A CA 1
ATOM 1570 C C . GLN A 1 195 ? -5.197 -1.480 -1.440 1.00 91.38 195 GLN A C 1
ATOM 1572 O O . GLN A 1 195 ? -4.914 -2.103 -0.416 1.00 91.38 195 GLN A O 1
ATOM 1577 N N . PHE A 1 196 ? -5.660 -2.040 -2.537 1.00 90.25 196 PHE A N 1
ATOM 1578 C CA . PHE A 1 196 ? -5.943 -3.435 -2.706 1.00 90.25 196 PHE A CA 1
ATOM 1579 C C . PHE A 1 196 ? -5.155 -3.931 -3.907 1.00 90.25 196 PHE A C 1
ATOM 1581 O O . PHE A 1 196 ? -5.378 -3.496 -5.037 1.00 90.25 196 PHE A O 1
ATOM 1588 N N . MET A 1 197 ? -4.216 -4.831 -3.639 1.00 88.00 197 MET A N 1
ATOM 1589 C CA . MET A 1 197 ? -3.359 -5.445 -4.643 1.00 88.00 197 MET A CA 1
ATOM 1590 C C . MET A 1 197 ? -3.582 -6.936 -4.615 1.00 88.00 197 MET A C 1
ATOM 1592 O O . MET A 1 197 ? -3.414 -7.575 -3.573 1.00 88.00 197 MET A O 1
ATOM 1596 N N . LEU A 1 198 ? -3.858 -7.493 -5.784 1.00 80.75 198 LEU A N 1
ATOM 1597 C CA . LEU A 1 198 ? -3.916 -8.933 -5.955 1.00 80.75 198 LEU A CA 1
ATOM 1598 C C . LEU A 1 198 ? -2.595 -9.572 -5.509 1.00 80.75 198 LEU A C 1
ATOM 1600 O O . LEU A 1 198 ? -2.581 -10.543 -4.755 1.00 80.75 198 LEU A O 1
ATOM 1604 N N . GLY A 1 199 ? -1.492 -8.952 -5.949 1.00 77.81 199 GLY A N 1
ATOM 1605 C CA . GLY A 1 199 ? -0.100 -9.300 -5.663 1.00 77.81 199 GLY A CA 1
ATOM 1606 C C . GLY A 1 199 ? 0.237 -9.515 -4.211 1.00 77.81 199 GLY A C 1
ATOM 1607 O O . GLY A 1 199 ? 1.163 -10.256 -3.876 1.00 77.81 199 GLY A O 1
ATOM 1608 N N . CYS A 1 200 ? -0.521 -8.877 -3.327 1.00 82.06 200 CYS A N 1
ATOM 1609 C CA . CYS A 1 200 ? -0.209 -8.948 -1.924 1.00 82.06 200 CYS A CA 1
ATOM 1610 C C . CYS A 1 200 ? -0.430 -10.355 -1.374 1.00 82.06 200 CYS A C 1
ATOM 1612 O O . CYS A 1 200 ? 0.354 -10.767 -0.535 1.00 82.06 200 CYS A O 1
ATOM 1614 N N . ALA A 1 201 ? -1.388 -11.138 -1.887 1.00 79.31 201 ALA A N 1
ATOM 1615 C CA . ALA A 1 201 ? -1.592 -12.501 -1.398 1.00 79.31 201 ALA A CA 1
ATOM 1616 C C . ALA A 1 201 ? -0.309 -13.340 -1.454 1.00 79.31 201 ALA A C 1
ATOM 1618 O O . ALA A 1 201 ? 0.113 -13.859 -0.426 1.00 79.31 201 ALA A O 1
ATOM 1619 N N . ARG A 1 202 ? 0.375 -13.335 -2.603 1.00 76.94 202 ARG A N 1
ATOM 1620 C CA . ARG A 1 202 ? 1.673 -13.996 -2.780 1.00 76.94 202 ARG A CA 1
ATOM 1621 C C . ARG A 1 202 ? 2.743 -13.422 -1.864 1.00 76.94 202 ARG A C 1
ATOM 1623 O O . ARG A 1 202 ? 3.489 -14.162 -1.235 1.00 76.94 202 ARG A O 1
ATOM 1630 N N . LEU A 1 203 ? 2.833 -12.094 -1.807 1.00 81.50 203 LEU A N 1
ATOM 1631 C CA . LEU A 1 203 ? 3.837 -11.436 -0.982 1.00 81.50 203 LEU A CA 1
ATOM 1632 C C . LEU A 1 203 ? 3.715 -11.855 0.488 1.00 81.50 203 LEU A C 1
ATOM 1634 O O . LEU A 1 203 ? 4.722 -12.071 1.152 1.00 81.50 203 LEU A O 1
ATOM 1638 N N . LEU A 1 204 ? 2.490 -11.945 1.004 1.00 80.31 204 LEU A N 1
ATOM 1639 C CA . LEU A 1 204 ? 2.230 -12.250 2.407 1.00 80.31 204 LEU A CA 1
ATOM 1640 C C . LEU A 1 204 ? 2.615 -13.687 2.784 1.00 80.31 204 LEU A C 1
ATOM 1642 O O . LEU A 1 204 ? 2.961 -13.922 3.942 1.00 80.31 204 LEU A O 1
ATOM 1646 N N . GLU A 1 205 ? 2.643 -14.620 1.830 1.00 80.94 205 GLU A N 1
ATOM 1647 C CA . GLU A 1 205 ? 3.100 -15.995 2.068 1.00 80.94 205 GLU A CA 1
ATOM 1648 C C . GLU A 1 205 ? 4.593 -16.088 2.398 1.00 80.94 205 GLU A C 1
ATOM 1650 O O . GLU A 1 205 ? 4.998 -16.937 3.198 1.00 80.94 205 GLU A O 1
ATOM 1655 N N . ASP A 1 206 ? 5.413 -15.181 1.858 1.00 82.38 206 ASP A N 1
ATOM 1656 C CA . ASP A 1 206 ? 6.843 -15.116 2.176 1.00 82.38 206 ASP A CA 1
ATOM 1657 C C . ASP A 1 206 ? 7.085 -14.735 3.653 1.00 82.38 206 ASP A C 1
ATOM 1659 O O . ASP A 1 206 ? 8.159 -14.991 4.212 1.00 82.38 206 ASP A O 1
ATOM 1663 N N . PHE A 1 207 ? 6.083 -14.156 4.326 1.00 86.25 207 PHE A N 1
ATOM 1664 C CA . PHE A 1 207 ? 6.176 -13.693 5.707 1.00 86.25 207 PHE A CA 1
ATOM 1665 C C . PHE A 1 207 ? 5.516 -14.676 6.671 1.00 86.25 207 PHE A C 1
ATOM 1667 O O . PHE A 1 207 ? 4.350 -14.555 7.045 1.00 86.25 207 PHE A O 1
ATOM 1674 N N . THR A 1 208 ? 6.315 -15.629 7.152 1.00 87.69 208 THR A N 1
ATOM 1675 C CA . THR A 1 208 ? 5.900 -16.619 8.153 1.00 87.69 208 THR A CA 1
ATOM 1676 C C . THR A 1 208 ? 6.645 -16.450 9.476 1.00 87.69 208 THR A C 1
ATOM 1678 O O . THR A 1 208 ? 7.794 -16.006 9.539 1.00 87.69 208 THR A O 1
ATOM 1681 N N . TYR A 1 209 ? 6.002 -16.843 10.574 1.00 82.00 209 TYR A N 1
ATOM 1682 C CA . TYR A 1 209 ? 6.697 -17.076 11.837 1.00 82.00 209 TYR A CA 1
ATOM 1683 C C . TYR A 1 209 ? 7.675 -18.250 11.698 1.00 82.00 209 TYR A C 1
ATOM 1685 O O . TYR A 1 209 ? 7.553 -19.092 10.813 1.00 82.00 209 TYR A O 1
ATOM 1693 N N . SER A 1 210 ? 8.609 -18.400 12.642 1.00 81.44 210 SER A N 1
ATOM 1694 C CA . SER A 1 210 ? 9.607 -19.487 12.612 1.00 81.44 210 SER A CA 1
ATOM 1695 C C . SER A 1 210 ? 9.018 -20.909 12.600 1.00 81.44 210 SER A C 1
ATOM 1697 O O . SER A 1 210 ? 9.736 -21.867 12.323 1.00 81.44 210 SER A O 1
ATOM 1699 N N . ASN A 1 211 ? 7.733 -21.068 12.932 1.00 81.88 211 ASN A N 1
ATOM 1700 C CA . ASN A 1 211 ? 6.993 -22.331 12.855 1.00 81.88 211 ASN A CA 1
ATOM 1701 C C . ASN A 1 211 ? 6.286 -22.553 11.496 1.00 81.88 211 ASN A C 1
ATOM 1703 O O . ASN A 1 211 ? 5.543 -23.525 11.372 1.00 81.88 211 ASN A O 1
ATOM 1707 N N . GLY A 1 212 ? 6.486 -21.665 10.516 1.00 84.12 212 GLY A N 1
ATOM 1708 C CA . GLY A 1 212 ? 5.879 -21.701 9.184 1.00 84.12 212 GLY A CA 1
ATOM 1709 C C . GLY A 1 212 ? 4.438 -21.189 9.112 1.00 84.12 212 GLY A C 1
ATOM 1710 O O . GLY A 1 212 ? 3.822 -21.300 8.061 1.00 84.12 212 GLY A O 1
ATOM 1711 N N . THR A 1 213 ? 3.873 -20.659 10.203 1.00 84.31 213 THR A N 1
ATOM 1712 C CA . THR A 1 213 ? 2.525 -20.062 10.167 1.00 84.31 213 THR A CA 1
ATOM 1713 C C . THR A 1 213 ? 2.597 -18.699 9.475 1.00 84.31 213 THR A C 1
ATOM 1715 O O . THR A 1 213 ? 3.461 -17.912 9.878 1.00 84.31 213 THR A O 1
ATOM 1718 N N . PRO A 1 214 ? 1.728 -18.396 8.490 1.00 87.44 214 PRO A N 1
ATOM 1719 C CA . PRO A 1 214 ? 1.640 -17.063 7.900 1.00 87.44 214 PRO A CA 1
ATOM 1720 C C . PRO A 1 214 ? 1.446 -16.001 8.978 1.00 87.44 214 PRO A C 1
ATOM 1722 O O . PRO A 1 214 ? 0.676 -16.196 9.921 1.00 87.44 214 PRO A O 1
ATOM 1725 N N . ILE A 1 215 ? 2.183 -14.901 8.865 1.00 90.88 215 ILE A N 1
ATOM 1726 C CA . ILE A 1 215 ? 1.983 -13.731 9.724 1.00 90.88 215 ILE A CA 1
ATOM 1727 C C . ILE A 1 215 ? 0.705 -13.023 9.293 1.00 90.88 215 ILE A C 1
ATOM 1729 O O . ILE A 1 215 ? -0.088 -12.640 10.144 1.00 90.88 215 ILE A O 1
ATOM 1733 N N . TYR A 1 216 ? 0.506 -12.906 7.981 1.00 93.44 216 TYR A N 1
ATOM 1734 C CA . TYR A 1 216 ? -0.653 -12.281 7.371 1.00 93.44 216 TYR A CA 1
ATOM 1735 C C . TYR A 1 216 ? -1.372 -13.292 6.481 1.00 93.44 216 TYR A C 1
ATOM 1737 O O . TYR A 1 216 ? -0.731 -14.044 5.751 1.00 93.44 216 TYR A O 1
ATOM 1745 N N . ASP A 1 217 ? -2.698 -13.307 6.527 1.00 92.81 217 ASP A N 1
ATOM 1746 C CA . ASP A 1 217 ? -3.512 -14.221 5.711 1.00 92.81 217 ASP A CA 1
ATOM 1747 C C . ASP A 1 217 ? -4.866 -13.628 5.292 1.00 92.81 217 ASP A C 1
ATOM 1749 O O . ASP A 1 217 ? -5.703 -14.310 4.691 1.00 92.81 217 ASP A O 1
ATOM 1753 N N . THR A 1 218 ? -5.108 -12.371 5.663 1.00 94.19 218 THR A N 1
ATOM 1754 C CA . THR A 1 218 ? -6.371 -11.685 5.437 1.00 94.19 218 THR A CA 1
ATOM 1755 C C . THR A 1 218 ? -6.092 -10.306 4.868 1.00 94.19 218 THR A C 1
ATOM 1757 O O . THR A 1 218 ? -5.355 -9.532 5.466 1.00 94.19 218 THR A O 1
ATOM 1760 N N . PHE A 1 219 ? -6.699 -9.963 3.738 1.00 93.56 219 PHE A N 1
ATOM 1761 C CA . PHE A 1 219 ? -6.619 -8.628 3.155 1.00 93.56 219 PHE A CA 1
ATOM 1762 C C . PHE A 1 219 ? -7.934 -7.879 3.390 1.00 93.56 219 PHE A C 1
ATOM 1764 O O . PHE A 1 219 ? -9.021 -8.391 3.115 1.00 93.56 219 PHE A O 1
ATOM 1771 N N . MET A 1 220 ? -7.859 -6.661 3.913 1.00 93.50 220 MET A N 1
ATOM 1772 C CA . MET A 1 220 ? -9.014 -5.795 4.115 1.00 93.50 220 MET A CA 1
ATOM 1773 C C . MET A 1 220 ? -9.304 -4.990 2.852 1.00 93.50 220 MET A C 1
ATOM 1775 O O . MET A 1 220 ? -8.436 -4.300 2.330 1.00 93.50 220 MET A O 1
ATOM 1779 N N . ILE A 1 221 ? -10.551 -5.027 2.394 1.00 91.31 221 ILE A N 1
ATOM 1780 C CA . ILE A 1 221 ? -11.022 -4.219 1.264 1.00 91.31 221 ILE A CA 1
ATOM 1781 C C . ILE A 1 221 ? -12.268 -3.449 1.682 1.00 91.31 221 ILE A C 1
ATOM 1783 O O . ILE A 1 221 ? -13.138 -3.995 2.365 1.00 91.31 221 ILE A O 1
ATOM 1787 N N . PHE A 1 222 ? -12.395 -2.182 1.289 1.00 89.88 222 PHE A N 1
ATOM 1788 C CA . PHE A 1 222 ? -13.612 -1.437 1.593 1.00 89.88 222 PHE A CA 1
ATOM 1789 C C . PHE A 1 222 ? -14.796 -2.038 0.833 1.00 89.88 222 PHE A C 1
ATOM 1791 O O . PHE A 1 222 ? -14.724 -2.292 -0.370 1.00 89.88 222 PHE A O 1
ATOM 1798 N N . ARG A 1 223 ? -15.950 -2.209 1.496 1.00 88.81 223 ARG A N 1
ATOM 1799 C CA . ARG A 1 223 ? -17.126 -2.751 0.784 1.00 88.81 223 ARG A CA 1
ATOM 1800 C C . ARG A 1 223 ? -17.602 -1.851 -0.348 1.00 88.81 223 ARG A C 1
ATOM 1802 O O . ARG A 1 223 ? -18.323 -2.333 -1.211 1.00 88.81 223 ARG A O 1
ATOM 1809 N N . MET A 1 224 ? -17.255 -0.563 -0.335 1.00 85.56 224 MET A N 1
ATOM 1810 C CA . MET A 1 224 ? -17.575 0.337 -1.446 1.00 85.56 224 MET A CA 1
ATOM 1811 C C . MET A 1 224 ? -16.846 -0.081 -2.720 1.00 85.56 224 MET A C 1
ATOM 1813 O O . MET A 1 224 ? -17.450 -0.011 -3.782 1.00 85.56 224 MET A O 1
ATOM 1817 N N . ASP A 1 225 ? -15.615 -0.576 -2.609 1.00 87.19 225 ASP A N 1
ATOM 1818 C CA . ASP A 1 225 ? -14.848 -1.041 -3.764 1.00 87.19 225 ASP A CA 1
ATOM 1819 C C . ASP A 1 225 ? -15.338 -2.418 -4.215 1.00 87.19 225 ASP A C 1
ATOM 1821 O O . ASP A 1 225 ? -15.573 -2.633 -5.397 1.00 87.19 225 ASP A O 1
ATOM 1825 N N . LEU A 1 226 ? -15.660 -3.315 -3.277 1.00 89.31 226 LEU A N 1
ATOM 1826 C CA . LEU A 1 226 ? -16.380 -4.552 -3.612 1.00 89.31 226 LEU A CA 1
ATOM 1827 C C . LEU A 1 226 ? -17.704 -4.264 -4.340 1.00 89.31 226 LEU A C 1
ATOM 1829 O O . LEU A 1 226 ? -18.028 -4.909 -5.331 1.00 89.31 226 LEU A O 1
ATOM 1833 N N . SER A 1 227 ? -18.455 -3.263 -3.877 1.00 86.19 227 SER A N 1
ATOM 1834 C CA . SER A 1 227 ? -19.705 -2.842 -4.519 1.00 86.19 227 SER A CA 1
ATOM 1835 C C . SER A 1 227 ? -19.461 -2.197 -5.884 1.00 86.19 227 SER A C 1
ATOM 1837 O O . SER A 1 227 ? -20.271 -2.394 -6.785 1.00 86.19 227 SER A O 1
ATOM 1839 N N . TYR A 1 228 ? -18.360 -1.451 -6.043 1.00 83.19 228 TYR A N 1
ATOM 1840 C CA . TYR A 1 228 ? -17.923 -0.899 -7.328 1.00 83.19 228 TYR A CA 1
ATOM 1841 C C . TYR A 1 228 ? -17.722 -2.017 -8.351 1.00 83.19 228 TYR A C 1
ATOM 1843 O O . TYR A 1 228 ? -18.187 -1.898 -9.474 1.00 83.19 228 TYR A O 1
ATOM 1851 N N . PHE A 1 229 ? -17.159 -3.152 -7.936 1.00 84.81 229 PHE A N 1
ATOM 1852 C CA . PHE A 1 229 ? -16.997 -4.345 -8.773 1.00 84.81 229 PHE A CA 1
ATOM 1853 C C . PHE A 1 229 ? -18.143 -5.365 -8.620 1.00 84.81 229 PHE A C 1
ATOM 1855 O O . PHE A 1 229 ? -17.940 -6.574 -8.715 1.00 84.81 229 PHE A O 1
ATOM 1862 N N . HIS A 1 230 ? -19.366 -4.880 -8.375 1.00 83.19 230 HIS A N 1
ATOM 1863 C CA . HIS A 1 230 ? -20.611 -5.663 -8.398 1.00 83.19 230 HIS A CA 1
ATOM 1864 C C . HIS A 1 230 ? -20.685 -6.856 -7.427 1.00 83.19 230 HIS A C 1
ATOM 1866 O O . HIS A 1 230 ? -21.469 -7.789 -7.620 1.00 83.19 230 HIS A O 1
ATOM 1872 N N . VAL A 1 231 ? -19.949 -6.821 -6.317 1.00 86.06 231 VAL A N 1
ATOM 1873 C CA . VAL A 1 231 ? -20.121 -7.773 -5.211 1.00 86.06 231 VAL A CA 1
ATOM 1874 C C . VAL A 1 231 ? -21.297 -7.305 -4.342 1.00 86.06 231 VAL A C 1
ATOM 1876 O O . VAL A 1 231 ? -21.138 -6.598 -3.348 1.00 86.06 231 VAL A O 1
ATOM 1879 N N . THR A 1 232 ? -22.519 -7.666 -4.744 1.00 74.94 232 THR A N 1
ATOM 1880 C CA . THR A 1 232 ? -23.766 -7.074 -4.215 1.00 74.94 232 THR A CA 1
ATOM 1881 C C . THR A 1 232 ? -24.159 -7.523 -2.805 1.00 74.94 232 THR A C 1
ATOM 1883 O O . THR A 1 232 ? -24.957 -6.852 -2.155 1.00 74.94 232 THR A O 1
ATOM 1886 N N . ASN A 1 233 ? -23.630 -8.652 -2.327 1.00 78.19 233 ASN A N 1
ATOM 1887 C CA . ASN A 1 233 ? -23.917 -9.205 -1.001 1.00 78.19 233 ASN A CA 1
ATOM 1888 C C . ASN A 1 233 ? -22.601 -9.514 -0.274 1.00 78.19 233 ASN A C 1
ATOM 1890 O O . ASN A 1 233 ? -22.202 -10.677 -0.270 1.00 78.19 233 ASN A O 1
ATOM 1894 N N . PRO A 1 234 ? -21.919 -8.506 0.312 1.00 79.75 234 PRO A N 1
ATOM 1895 C CA . PRO A 1 234 ? -20.673 -8.722 1.036 1.00 79.75 234 PRO A CA 1
ATOM 1896 C C . PRO A 1 234 ? -20.901 -9.679 2.213 1.00 79.75 234 PRO A C 1
ATOM 1898 O O . PRO A 1 234 ? -21.549 -9.312 3.197 1.00 79.75 234 PRO A O 1
ATOM 1901 N N . ALA A 1 235 ? -20.363 -10.893 2.111 1.00 90.38 235 ALA A N 1
ATOM 1902 C CA . ALA A 1 235 ? -20.187 -11.802 3.235 1.00 90.38 235 ALA A CA 1
ATOM 1903 C C . ALA A 1 235 ? -19.310 -11.115 4.296 1.00 90.38 235 ALA A C 1
ATOM 1905 O O . ALA A 1 235 ? -18.512 -10.237 3.962 1.00 90.38 235 ALA A O 1
ATOM 1906 N N . PRO A 1 236 ? -19.409 -11.476 5.583 1.00 91.00 236 PRO A N 1
ATOM 1907 C CA . PRO A 1 236 ? -18.545 -10.869 6.595 1.00 91.00 236 PRO A CA 1
ATOM 1908 C C . PRO A 1 236 ? -17.075 -11.280 6.440 1.00 91.00 236 PRO A C 1
ATOM 1910 O O . PRO A 1 236 ? -16.194 -10.610 6.967 1.00 91.00 236 PRO A O 1
ATOM 1913 N N . LEU A 1 237 ? -16.812 -12.377 5.730 1.00 95.06 237 LEU A N 1
ATOM 1914 C CA . LEU A 1 237 ? -15.486 -12.847 5.364 1.00 95.06 237 LEU A CA 1
ATOM 1915 C C . LEU A 1 237 ? -15.596 -13.632 4.060 1.00 95.06 237 LEU A C 1
ATOM 1917 O O . LEU A 1 237 ? -16.519 -14.431 3.883 1.00 95.06 237 LEU A O 1
ATOM 1921 N N . TYR A 1 238 ? -14.637 -13.428 3.173 1.00 94.38 238 TYR A N 1
ATOM 1922 C CA . TYR A 1 238 ? -14.494 -14.192 1.949 1.00 94.38 238 TYR A CA 1
ATOM 1923 C C . TYR A 1 238 ? -13.216 -15.011 1.966 1.00 94.38 238 TYR A C 1
ATOM 1925 O O . TYR A 1 238 ? -12.221 -14.622 2.563 1.00 94.38 238 TYR A O 1
ATOM 1933 N N . GLU A 1 239 ? -13.239 -16.118 1.250 1.00 93.19 239 GLU A N 1
ATOM 1934 C CA . GLU A 1 239 ? -12.073 -16.793 0.718 1.00 93.19 239 GLU A CA 1
ATOM 1935 C C . GLU A 1 239 ? -12.025 -16.483 -0.771 1.00 93.19 239 GLU A C 1
ATOM 1937 O O . GLU A 1 239 ? -12.968 -16.790 -1.511 1.00 93.19 239 GLU A O 1
ATOM 1942 N N . TRP A 1 240 ? -10.948 -15.850 -1.208 1.00 88.69 240 TRP A N 1
ATOM 1943 C CA . TRP A 1 240 ? -10.758 -15.518 -2.602 1.00 88.69 240 TRP A CA 1
ATOM 1944 C C . TRP A 1 240 ? -9.694 -16.420 -3.207 1.00 88.69 240 TRP A C 1
ATOM 1946 O O . TRP A 1 240 ? -8.519 -16.327 -2.865 1.00 88.69 240 TRP A O 1
ATOM 1956 N N . GLU A 1 241 ? -10.133 -17.317 -4.087 1.00 83.38 241 GLU A N 1
ATOM 1957 C CA . GLU A 1 241 ? -9.255 -18.064 -4.983 1.00 83.38 241 GLU A CA 1
ATOM 1958 C C . GLU A 1 241 ? -9.123 -17.268 -6.281 1.00 83.38 241 GLU A C 1
ATOM 1960 O O . GLU A 1 241 ? -10.065 -17.167 -7.066 1.00 83.38 241 GLU A O 1
ATOM 1965 N N . PHE A 1 242 ? -7.950 -16.699 -6.511 1.00 72.38 242 PHE A N 1
ATOM 1966 C CA . PHE A 1 242 ? -7.667 -15.841 -7.658 1.00 72.38 242 PHE A CA 1
ATOM 1967 C C . PHE A 1 242 ? -7.371 -16.614 -8.947 1.00 72.38 242 PHE A C 1
ATOM 1969 O O . PHE A 1 242 ? -6.404 -16.323 -9.641 1.00 72.38 242 PHE A O 1
ATOM 1976 N N . SER A 1 243 ? -8.160 -17.633 -9.288 1.00 63.25 243 SER A N 1
ATOM 1977 C CA . SER A 1 243 ? -7.982 -18.286 -10.588 1.00 63.25 243 SER A CA 1
ATOM 1978 C C . SER A 1 243 ? -8.691 -17.411 -11.609 1.00 63.25 243 SER A C 1
ATOM 1980 O O . SER A 1 243 ? -9.889 -17.189 -11.417 1.00 63.25 243 SER A O 1
ATOM 1982 N N . PRO A 1 244 ? -8.023 -16.885 -12.658 1.00 56.16 244 PRO A N 1
ATOM 1983 C CA . PRO A 1 244 ? -8.748 -16.203 -13.722 1.00 56.16 244 PRO A CA 1
ATOM 1984 C C . PRO A 1 244 ? -9.789 -17.183 -14.252 1.00 56.16 244 PRO A C 1
ATOM 1986 O O . PRO A 1 244 ? -9.468 -18.262 -14.760 1.00 56.16 244 PRO A O 1
ATOM 1989 N N . ILE A 1 245 ? -11.051 -16.852 -13.995 1.00 53.34 245 ILE A N 1
ATOM 1990 C CA . ILE A 1 245 ? -12.170 -17.768 -14.149 1.00 53.34 245 ILE A CA 1
ATOM 1991 C C . ILE A 1 245 ? -12.224 -18.174 -15.622 1.00 53.34 245 ILE A C 1
ATOM 1993 O O . ILE A 1 245 ? -12.537 -17.377 -16.495 1.00 53.34 245 ILE A O 1
ATOM 1997 N N . GLY A 1 246 ? -11.902 -19.436 -15.910 1.00 54.47 246 GLY A N 1
ATOM 1998 C CA . GLY A 1 246 ? -11.982 -19.976 -17.267 1.00 54.47 246 GLY A CA 1
ATOM 1999 C C . GLY A 1 246 ? -10.751 -19.779 -18.156 1.00 54.47 246 GLY A C 1
ATOM 2000 O O . GLY A 1 246 ? -10.850 -20.114 -19.337 1.00 54.47 246 GLY A O 1
ATOM 2001 N N . ASP A 1 247 ? -9.603 -19.329 -17.632 1.00 61.41 247 ASP A N 1
ATOM 2002 C CA . ASP A 1 247 ? -8.346 -19.303 -18.394 1.00 61.41 247 ASP A CA 1
ATOM 2003 C C . ASP A 1 247 ? -7.407 -20.468 -18.007 1.00 61.41 247 ASP A C 1
ATOM 2005 O O . ASP A 1 247 ? -6.607 -20.341 -17.078 1.00 61.41 247 ASP A O 1
ATOM 2009 N N . PRO A 1 248 ? -7.463 -21.618 -18.713 1.00 62.78 248 PRO A N 1
ATOM 2010 C CA . PRO A 1 248 ? -6.557 -22.739 -18.469 1.00 62.78 248 PRO A CA 1
ATOM 2011 C C . PRO A 1 248 ? -5.100 -22.438 -18.852 1.00 62.78 248 PRO A C 1
ATOM 2013 O O . PRO A 1 248 ? -4.229 -23.255 -18.557 1.00 62.78 248 PRO A O 1
ATOM 2016 N N . GLU A 1 249 ? -4.838 -21.322 -19.540 1.00 63.59 249 GLU A N 1
ATOM 2017 C CA . GLU A 1 249 ? -3.493 -20.863 -19.887 1.00 63.59 249 GLU A CA 1
ATOM 2018 C C . GLU A 1 249 ? -2.935 -19.870 -18.875 1.00 63.59 249 GLU A C 1
ATOM 2020 O O . GLU A 1 249 ? -1.782 -19.462 -19.016 1.00 63.59 249 GLU A O 1
ATOM 2025 N N . SER A 1 250 ? -3.696 -19.473 -17.853 1.00 63.50 250 SER A N 1
ATOM 2026 C CA . SER A 1 250 ? -3.104 -18.729 -16.752 1.00 63.50 250 SER A CA 1
ATOM 2027 C C . SER A 1 250 ? -2.002 -19.564 -16.111 1.00 63.50 250 SER A C 1
ATOM 2029 O O . SER A 1 250 ? -2.193 -20.732 -15.770 1.00 63.50 250 SER A O 1
ATOM 2031 N N . SER A 1 251 ? -0.828 -18.958 -15.950 1.00 58.81 251 SER A N 1
ATOM 2032 C CA . SER A 1 251 ? 0.314 -19.574 -15.275 1.00 58.81 251 SER A CA 1
ATOM 2033 C C . SER A 1 251 ? 0.105 -19.735 -13.766 1.00 58.81 251 SER A C 1
ATOM 2035 O O . SER A 1 251 ? 0.994 -20.248 -13.089 1.00 58.81 251 SER A O 1
ATOM 2037 N N . TRP A 1 252 ? -1.037 -19.292 -13.238 1.00 61.94 252 TRP A N 1
ATOM 2038 C CA . TRP A 1 252 ? -1.289 -19.195 -11.811 1.00 61.94 252 TRP A CA 1
ATOM 2039 C C . TRP A 1 252 ? -1.711 -20.536 -11.194 1.00 61.94 252 TRP A C 1
ATOM 2041 O O . TRP A 1 252 ? -2.660 -21.190 -11.636 1.00 61.94 252 TRP A O 1
ATOM 2051 N N . THR A 1 253 ? -1.012 -20.946 -10.135 1.00 57.06 253 THR A N 1
ATOM 2052 C CA . THR A 1 253 ? -1.393 -22.077 -9.279 1.00 57.06 253 THR A CA 1
ATOM 2053 C C . THR A 1 253 ? -2.214 -21.573 -8.097 1.00 57.06 253 THR A C 1
ATOM 2055 O O . THR A 1 253 ? -1.829 -20.605 -7.458 1.00 57.06 253 THR A O 1
ATOM 2058 N N . SER A 1 254 ? -3.342 -22.225 -7.811 1.00 53.53 254 SER A N 1
ATOM 2059 C CA . SER A 1 254 ? -4.362 -21.706 -6.898 1.00 53.53 254 SER A CA 1
ATOM 2060 C C . SER A 1 254 ? -3.908 -21.534 -5.445 1.00 53.53 254 SER A C 1
ATOM 2062 O O . SER A 1 254 ? -3.838 -22.522 -4.711 1.00 53.53 254 SER A O 1
ATOM 2064 N N . GLU A 1 255 ? -3.717 -20.287 -5.023 1.00 70.06 255 GLU A N 1
ATOM 2065 C CA . GLU A 1 255 ? -3.589 -19.875 -3.621 1.00 70.06 255 GLU A CA 1
ATOM 2066 C C . GLU A 1 255 ? -4.789 -19.006 -3.227 1.00 70.06 255 GLU A C 1
ATOM 2068 O O . GLU A 1 255 ? -5.265 -18.166 -3.992 1.00 70.06 255 GLU A O 1
ATOM 2073 N N . SER A 1 256 ? -5.349 -19.252 -2.045 1.00 84.88 256 SER A N 1
ATOM 2074 C CA . SER A 1 256 ? -6.513 -18.520 -1.547 1.00 84.88 256 SER A CA 1
ATOM 2075 C C . SER A 1 256 ? -6.097 -17.537 -0.461 1.00 84.88 256 SER A C 1
ATOM 2077 O O . SER A 1 256 ? -5.438 -17.956 0.489 1.00 84.88 256 SER A O 1
ATOM 2079 N N . ILE A 1 257 ? -6.564 -16.290 -0.518 1.00 89.88 257 ILE A N 1
ATOM 2080 C CA . ILE A 1 257 ? -6.469 -15.364 0.622 1.00 89.88 257 ILE A CA 1
ATOM 2081 C C . ILE A 1 257 ? -7.839 -15.163 1.259 1.00 89.88 257 ILE A C 1
ATOM 2083 O O . ILE A 1 257 ? -8.868 -15.226 0.579 1.00 89.88 257 ILE A O 1
ATOM 2087 N N . ASN A 1 258 ? -7.878 -14.863 2.556 1.00 94.06 258 ASN A N 1
ATOM 2088 C CA . ASN A 1 258 ? -9.103 -14.336 3.135 1.00 94.06 258 ASN A CA 1
ATOM 2089 C C . ASN A 1 258 ? -9.262 -12.858 2.748 1.00 94.06 258 ASN A C 1
ATOM 2091 O O . ASN A 1 258 ? -8.321 -12.075 2.830 1.00 94.06 258 ASN A O 1
ATOM 2095 N N . VAL A 1 259 ? -10.463 -12.447 2.365 1.00 93.88 259 VAL A N 1
ATOM 2096 C CA . VAL A 1 259 ? -10.795 -11.042 2.123 1.00 93.88 259 VAL A CA 1
ATOM 2097 C C . VAL A 1 259 ? -11.813 -10.618 3.168 1.00 93.88 259 VAL A C 1
ATOM 2099 O O . VAL A 1 259 ? -12.889 -11.207 3.252 1.00 93.88 259 VAL A O 1
ATOM 2102 N N . LEU A 1 260 ? -11.478 -9.612 3.976 1.00 94.12 260 LEU A N 1
ATOM 2103 C CA . LEU A 1 260 ? -12.348 -9.057 5.013 1.00 94.12 260 LEU A CA 1
ATOM 2104 C C . LEU A 1 260 ? -13.009 -7.768 4.500 1.00 94.12 260 LEU A C 1
ATOM 2106 O O . LEU A 1 260 ? -12.334 -6.739 4.395 1.00 94.12 260 LEU A O 1
ATOM 2110 N N . PRO A 1 261 ? -14.324 -7.774 4.208 1.00 92.38 261 PRO A N 1
ATOM 2111 C CA . PRO A 1 261 ? -15.015 -6.583 3.728 1.00 92.38 261 PRO A CA 1
ATOM 2112 C C . PRO A 1 261 ? -15.172 -5.543 4.840 1.00 92.38 261 PRO A C 1
ATOM 2114 O O . PRO A 1 261 ? -16.039 -5.653 5.710 1.00 92.38 261 PRO A O 1
ATOM 2117 N N . HIS A 1 262 ? -14.356 -4.498 4.788 1.00 87.94 262 HIS A N 1
ATOM 2118 C CA . HIS A 1 262 ? -14.298 -3.441 5.783 1.00 87.94 262 HIS A CA 1
ATOM 2119 C C . HIS A 1 262 ? -15.319 -2.327 5.505 1.00 87.94 262 HIS A C 1
ATOM 2121 O O . HIS A 1 262 ? -15.498 -1.879 4.368 1.00 87.94 262 HIS A O 1
ATOM 2127 N N . TRP A 1 263 ? -16.012 -1.863 6.548 1.00 82.12 263 TRP A N 1
ATOM 2128 C CA . TRP A 1 263 ? -17.039 -0.824 6.443 1.00 82.12 263 TRP A CA 1
ATOM 2129 C C . TRP A 1 263 ? -16.950 0.186 7.586 1.00 82.12 263 TRP A C 1
ATOM 2131 O O . TRP A 1 263 ? -16.523 -0.138 8.692 1.00 82.12 263 TRP A O 1
ATOM 2141 N N . ILE A 1 264 ? -17.389 1.414 7.307 1.00 77.50 264 ILE A N 1
ATOM 2142 C CA . ILE A 1 264 ? -17.274 2.570 8.213 1.00 77.50 264 ILE A CA 1
ATOM 2143 C C . ILE A 1 264 ? -18.532 2.737 9.082 1.00 77.50 264 ILE A C 1
ATOM 2145 O O . ILE A 1 264 ? -18.508 3.395 10.122 1.00 77.50 264 ILE A O 1
ATOM 2149 N N . LEU A 1 265 ? -19.662 2.159 8.662 1.00 79.12 265 LEU A N 1
ATOM 2150 C CA . LEU A 1 265 ? -20.926 2.272 9.390 1.00 79.12 265 LEU A CA 1
ATOM 2151 C C . LEU A 1 265 ? -21.204 1.013 10.219 1.00 79.12 265 LEU A C 1
ATOM 2153 O O . LEU A 1 265 ? -20.749 -0.073 9.875 1.00 79.12 265 LEU A O 1
ATOM 2157 N N . PRO A 1 266 ? -22.012 1.116 11.283 1.00 79.81 266 PRO A N 1
ATOM 2158 C CA . PRO A 1 266 ? -22.525 -0.067 11.949 1.00 79.81 266 PRO A CA 1
ATOM 2159 C C . PRO A 1 266 ? -23.370 -0.916 10.993 1.00 79.81 266 PRO A C 1
ATOM 2161 O O . PRO A 1 266 ? -24.239 -0.393 10.288 1.00 79.81 266 PRO A O 1
ATOM 2164 N N . THR A 1 267 ? -23.149 -2.222 11.010 1.00 82.44 267 THR A N 1
ATOM 2165 C CA . THR A 1 267 ? -23.801 -3.205 10.139 1.00 82.44 267 THR A CA 1
ATOM 2166 C C . THR A 1 267 ? -24.294 -4.377 10.973 1.00 82.44 267 THR A C 1
ATOM 2168 O O . THR A 1 267 ? -23.740 -4.707 12.020 1.00 82.44 267 THR A O 1
ATOM 2171 N N . CYS A 1 268 ? -25.385 -5.009 10.537 1.00 79.81 268 CYS A N 1
ATOM 2172 C CA . CYS A 1 268 ? -25.740 -6.309 11.084 1.00 79.81 268 CYS A CA 1
ATOM 2173 C C . CYS A 1 268 ? -25.126 -7.381 10.199 1.00 79.81 268 CYS A C 1
ATOM 2175 O O . CYS A 1 268 ? -25.476 -7.492 9.026 1.00 79.81 268 CYS A O 1
ATOM 2177 N N . GLU A 1 269 ? -24.233 -8.161 10.785 1.00 80.56 269 GLU A N 1
ATOM 2178 C CA . GLU A 1 269 ? -23.482 -9.193 10.099 1.00 80.56 269 GLU A CA 1
ATOM 2179 C C . GLU A 1 269 ? -23.790 -10.492 10.800 1.00 80.56 269 GLU A C 1
ATOM 2181 O O . GLU A 1 269 ? -23.452 -10.700 11.967 1.00 80.56 269 GLU A O 1
ATOM 2186 N N . GLU A 1 270 ? -24.506 -11.363 10.092 1.00 80.06 270 GLU A N 1
ATOM 2187 C CA . GLU A 1 270 ? -24.599 -12.750 10.508 1.00 80.06 270 GLU A CA 1
ATOM 2188 C C . GLU A 1 270 ? -25.207 -12.951 11.916 1.00 80.06 270 GLU A C 1
ATOM 2190 O O . GLU A 1 270 ? -24.835 -13.849 12.679 1.00 80.06 270 GLU A O 1
ATOM 2195 N N . GLY A 1 271 ? -26.188 -12.104 12.251 1.00 73.81 271 GLY A N 1
ATOM 2196 C CA . GLY A 1 271 ? -26.921 -12.116 13.522 1.00 73.81 271 GLY A CA 1
ATOM 2197 C C . GLY A 1 271 ? -26.257 -11.323 14.652 1.00 73.81 271 GLY A C 1
ATOM 2198 O O . GLY A 1 271 ? -26.827 -11.226 15.739 1.00 73.81 271 GLY A O 1
ATOM 2199 N N . VAL A 1 272 ? -25.094 -10.726 14.393 1.00 79.75 272 VAL A N 1
ATOM 2200 C CA . VAL A 1 272 ? -24.389 -9.815 15.297 1.00 79.75 272 VAL A CA 1
ATOM 2201 C C . VAL A 1 272 ? -24.609 -8.384 14.823 1.00 79.75 272 VAL A C 1
ATOM 2203 O O . VAL A 1 272 ? -24.580 -8.107 13.626 1.00 79.75 272 VAL A O 1
ATOM 2206 N N . MET A 1 273 ? -24.844 -7.459 15.752 1.00 80.75 273 MET A N 1
ATOM 2207 C CA . MET A 1 273 ? -24.741 -6.034 15.439 1.00 80.75 273 MET A CA 1
ATOM 2208 C C . MET A 1 273 ? -23.280 -5.621 15.614 1.00 80.75 273 MET A C 1
ATOM 2210 O O . MET A 1 273 ? -22.783 -5.594 16.740 1.00 80.75 273 MET A O 1
ATOM 2214 N N . HIS A 1 274 ? -22.595 -5.345 14.508 1.00 84.00 274 HIS A N 1
ATOM 2215 C CA . HIS A 1 274 ? -21.192 -4.961 14.487 1.00 84.00 274 HIS A CA 1
ATOM 2216 C C . HIS A 1 274 ? -21.065 -3.444 14.363 1.00 84.00 274 HIS A C 1
ATOM 2218 O O . HIS A 1 274 ? -21.446 -2.826 13.370 1.00 84.00 274 HIS A O 1
ATOM 2224 N N . HIS A 1 275 ? -20.536 -2.819 15.407 1.00 80.75 275 HIS A N 1
ATOM 2225 C CA . HIS A 1 275 ? -20.126 -1.426 15.390 1.00 80.75 275 HIS A CA 1
ATOM 2226 C C . HIS A 1 275 ? -18.666 -1.344 14.941 1.00 80.75 275 HIS A C 1
ATOM 2228 O O . HIS A 1 275 ? -17.761 -1.313 15.777 1.00 80.75 275 HIS A O 1
ATOM 2234 N N . SER A 1 276 ? -18.447 -1.298 13.626 1.00 81.44 276 SER A N 1
ATOM 2235 C CA . SER A 1 276 ? -17.147 -0.930 13.064 1.00 81.44 276 SER A CA 1
ATOM 2236 C C . SER A 1 276 ? -16.932 0.571 13.254 1.00 81.44 276 SER A C 1
ATOM 2238 O O . SER A 1 276 ? -17.638 1.401 12.678 1.00 81.44 276 SER A O 1
ATOM 2240 N N . LEU A 1 277 ? -16.007 0.931 14.138 1.00 79.44 277 LEU A N 1
ATOM 2241 C CA . LEU A 1 277 ? -15.553 2.302 14.318 1.00 79.44 277 LEU A CA 1
ATOM 2242 C C . LEU A 1 277 ? -14.265 2.471 13.526 1.00 79.44 277 LEU A C 1
ATOM 2244 O O . LEU A 1 277 ? -13.184 2.304 14.083 1.00 79.44 277 LEU A O 1
ATOM 2248 N N . TRP A 1 278 ? -14.397 2.783 12.240 1.00 79.56 278 TRP A N 1
ATOM 2249 C CA . TRP A 1 278 ? -13.266 3.209 11.427 1.00 79.56 278 TRP A CA 1
ATOM 2250 C C . TRP A 1 278 ? -13.045 4.703 11.595 1.00 79.56 278 TRP A C 1
ATOM 2252 O O . TRP A 1 278 ? -13.962 5.503 11.371 1.00 79.56 278 TRP A O 1
ATOM 2262 N N . VAL A 1 279 ? -11.831 5.073 11.980 1.00 78.50 279 VAL A N 1
ATOM 2263 C CA . VAL A 1 279 ? -11.371 6.451 11.886 1.00 78.50 279 VAL A CA 1
ATOM 2264 C C . VAL A 1 279 ? -10.238 6.492 10.880 1.00 78.50 279 VAL A C 1
ATOM 2266 O O . VAL A 1 279 ? -9.110 6.145 11.214 1.00 78.50 279 VAL A O 1
ATOM 2269 N N . GLN A 1 280 ? -10.604 6.881 9.656 1.00 73.75 280 GLN A N 1
ATOM 2270 C CA . GLN A 1 280 ? -9.701 6.937 8.510 1.00 73.75 280 GLN A CA 1
ATOM 2271 C C . GLN A 1 280 ? -8.485 7.804 8.777 1.00 73.75 280 GLN A C 1
ATOM 2273 O O . GLN A 1 280 ? -7.406 7.406 8.408 1.00 73.75 280 GLN A O 1
ATOM 2278 N N . ASP A 1 281 ? -8.675 8.918 9.470 1.00 84.50 281 ASP A N 1
ATOM 2279 C CA . ASP A 1 281 ? -7.606 9.819 9.873 1.00 84.50 281 ASP A CA 1
ATOM 2280 C C . ASP A 1 281 ? -7.610 9.846 11.405 1.00 84.50 281 ASP A C 1
ATOM 2282 O O . ASP A 1 281 ? -8.308 10.650 12.038 1.00 84.50 281 ASP A O 1
ATOM 2286 N N . GLY A 1 282 ? -6.955 8.871 12.027 1.00 83.62 282 GLY A N 1
ATOM 2287 C CA . GLY A 1 282 ? -6.930 8.651 13.474 1.00 83.62 282 GLY A CA 1
ATOM 2288 C C . GLY A 1 282 ? -6.422 9.870 14.236 1.00 83.62 282 GLY A C 1
ATOM 2289 O O . GLY A 1 282 ? -6.922 10.175 15.322 1.00 83.62 282 GLY A O 1
ATOM 2290 N N . GLU A 1 283 ? -5.535 10.645 13.618 1.00 87.06 283 GLU A N 1
ATOM 2291 C CA . GLU A 1 283 ? -5.054 11.920 14.121 1.00 87.06 283 GLU A CA 1
ATOM 2292 C C . GLU A 1 283 ? -6.167 12.955 14.318 1.00 87.06 283 GLU A C 1
ATOM 2294 O O . GLU A 1 283 ? -6.058 13.832 15.173 1.00 87.06 283 GLU A O 1
ATOM 2299 N N . ASN A 1 284 ? -7.303 12.819 13.630 1.00 86.06 284 ASN A N 1
ATOM 2300 C CA . ASN A 1 284 ? -8.464 13.690 13.797 1.00 86.06 284 ASN A CA 1
ATOM 2301 C C . ASN A 1 284 ? -9.398 13.277 14.941 1.00 86.06 284 ASN A C 1
ATOM 2303 O O . ASN A 1 284 ? -10.339 14.024 15.239 1.00 86.06 284 ASN A O 1
ATOM 2307 N N . VAL A 1 285 ? -9.178 12.139 15.613 1.00 87.12 285 VAL A N 1
ATOM 2308 C CA . VAL A 1 285 ? -10.021 11.716 16.751 1.00 87.12 285 VAL A CA 1
ATOM 2309 C C . VAL A 1 285 ? -9.961 12.734 17.878 1.00 87.12 285 VAL A C 1
ATOM 2311 O O . VAL A 1 285 ? -10.984 13.072 18.475 1.00 87.12 285 VAL A O 1
ATOM 2314 N N . ASP A 1 286 ? -8.770 13.235 18.164 1.00 87.12 286 ASP A N 1
ATOM 2315 C CA . ASP A 1 286 ? -8.463 14.023 19.345 1.00 87.12 286 ASP A CA 1
ATOM 2316 C C . ASP A 1 286 ? -7.650 15.281 19.051 1.00 87.12 286 ASP A C 1
ATOM 2318 O O . ASP A 1 286 ? -7.284 15.968 19.998 1.00 87.12 286 ASP A O 1
ATOM 2322 N N . THR A 1 287 ? -7.441 15.650 17.786 1.00 83.19 287 THR A N 1
ATOM 2323 C CA . THR A 1 287 ? -6.848 16.946 17.415 1.00 83.19 287 THR A CA 1
ATOM 2324 C C . THR A 1 287 ? -7.889 17.945 16.879 1.00 83.19 287 THR A C 1
ATOM 2326 O O . THR A 1 287 ? -9.083 17.659 16.932 1.00 83.19 287 THR A O 1
ATOM 2329 N N . GLY A 1 288 ? -7.499 19.165 16.485 1.00 73.94 288 GLY A N 1
ATOM 2330 C CA . GLY A 1 288 ? -8.368 20.334 16.224 1.00 73.94 288 GLY A CA 1
ATOM 2331 C C . GLY A 1 288 ? -9.585 20.182 15.275 1.00 73.94 288 GLY A C 1
ATOM 2332 O O . GLY A 1 288 ? -9.855 19.134 14.699 1.00 73.94 288 GLY A O 1
ATOM 2333 N N . GLU A 1 289 ? -10.381 21.259 15.158 1.00 58.22 289 GLU A N 1
ATOM 2334 C CA . GLU A 1 289 ? -11.644 21.320 14.377 1.00 58.22 289 GLU A CA 1
ATOM 2335 C C . GLU A 1 289 ? -11.470 21.727 12.899 1.00 58.22 289 GLU A C 1
ATOM 2337 O O . GLU A 1 289 ? -12.459 21.816 12.168 1.00 58.22 289 GLU A O 1
ATOM 2342 N N . GLY A 1 290 ? -10.241 22.009 12.452 1.00 59.09 290 GLY A N 1
ATOM 2343 C CA . GLY A 1 290 ? -9.974 22.310 11.044 1.00 59.09 290 GLY A CA 1
ATOM 2344 C C . GLY A 1 290 ? -10.387 21.139 10.149 1.00 59.09 290 GLY A C 1
ATOM 2345 O O . GLY A 1 290 ? -10.277 19.985 10.554 1.00 59.09 290 GLY A O 1
ATOM 2346 N N . GLN A 1 291 ? -10.882 21.423 8.939 1.00 52.78 291 GLN A N 1
ATOM 2347 C CA . GLN A 1 291 ? -11.035 20.372 7.929 1.00 52.78 291 GLN A CA 1
ATOM 2348 C C . GLN A 1 291 ? -9.674 19.690 7.728 1.00 52.78 291 GLN A C 1
ATOM 2350 O O . GLN A 1 291 ? -8.652 20.376 7.706 1.00 52.78 291 GLN A O 1
ATOM 2355 N N . THR A 1 292 ? -9.681 18.364 7.611 1.00 52.53 292 THR A N 1
ATOM 2356 C CA . THR A 1 292 ? -8.509 17.471 7.530 1.00 52.53 292 THR A CA 1
ATOM 2357 C C . THR A 1 292 ? -7.434 17.990 6.561 1.00 52.53 292 THR A C 1
ATOM 2359 O O . THR A 1 292 ? -6.267 18.117 6.921 1.00 52.53 292 THR A O 1
ATOM 2362 N N . TRP A 1 293 ? -7.865 18.519 5.415 1.00 52.78 293 TRP A N 1
ATOM 2363 C CA . TRP A 1 293 ? -7.034 19.136 4.373 1.00 52.78 293 TRP A CA 1
ATOM 2364 C C . TRP A 1 293 ? -6.219 20.378 4.802 1.00 52.78 293 TRP A C 1
ATOM 2366 O O . TRP A 1 293 ? -5.330 20.815 4.074 1.00 52.78 293 TRP A O 1
ATOM 2376 N N . VAL A 1 294 ? -6.486 20.957 5.981 1.00 52.09 294 VAL A N 1
ATOM 2377 C CA . VAL A 1 294 ? -5.849 22.182 6.519 1.00 52.09 294 VAL A CA 1
ATOM 2378 C C . VAL A 1 294 ? -5.276 21.965 7.930 1.00 52.09 294 VAL A C 1
ATOM 2380 O O . VAL A 1 294 ? -4.845 22.920 8.577 1.00 52.09 294 VAL A O 1
ATOM 2383 N N . ALA A 1 295 ? -5.260 20.731 8.445 1.00 52.81 295 ALA A N 1
ATOM 2384 C CA . ALA A 1 295 ? -4.793 20.426 9.797 1.00 52.81 295 ALA A CA 1
ATOM 2385 C C . ALA A 1 295 ? -3.253 20.475 9.907 1.00 52.81 295 ALA A C 1
ATOM 2387 O O . ALA A 1 295 ? -2.602 19.484 10.197 1.00 52.81 295 ALA A O 1
ATOM 2388 N N . GLY A 1 296 ? -2.644 21.646 9.694 1.00 56.41 296 GLY A N 1
ATOM 2389 C CA . GLY A 1 296 ? -1.202 21.848 9.892 1.00 56.41 296 GLY A CA 1
ATOM 2390 C C . GLY A 1 296 ? -0.755 21.735 11.355 1.00 56.41 296 GLY A C 1
ATOM 2391 O O . GLY A 1 296 ? 0.439 21.641 11.634 1.00 56.41 296 GLY A O 1
ATOM 2392 N N . ASP A 1 297 ? -1.702 21.731 12.298 1.00 69.94 297 ASP A N 1
ATOM 2393 C CA . ASP A 1 297 ? -1.375 21.892 13.709 1.00 69.94 297 ASP A CA 1
ATOM 2394 C C . ASP A 1 297 ? -1.581 20.664 14.588 1.00 69.94 297 ASP A C 1
ATOM 2396 O O . ASP A 1 297 ? -1.017 20.674 15.683 1.00 69.94 297 ASP A O 1
ATOM 2400 N N . PHE A 1 298 ? -2.324 19.631 14.145 1.00 86.19 298 PHE A N 1
ATOM 2401 C CA . PHE A 1 298 ? -2.641 18.407 14.914 1.00 86.19 298 PHE A CA 1
ATOM 2402 C C . PHE A 1 298 ? -2.668 18.654 16.433 1.00 86.19 298 PHE A C 1
ATOM 2404 O O . PHE A 1 298 ? -2.030 17.972 17.236 1.00 86.19 298 PHE A O 1
ATOM 2411 N N . GLU A 1 299 ? -3.335 19.741 16.832 1.00 88.44 299 GLU A N 1
ATOM 2412 C CA . GLU A 1 299 ? -3.245 20.260 18.189 1.00 88.44 299 GLU A CA 1
ATOM 2413 C C . GLU A 1 299 ? -4.154 19.436 19.082 1.00 88.44 299 GLU A C 1
ATOM 2415 O O . GLU A 1 299 ? -5.351 19.333 18.813 1.00 88.44 299 GLU A O 1
ATOM 2420 N N . PHE A 1 300 ? -3.596 18.882 20.160 1.00 90.50 300 PHE A N 1
ATOM 2421 C CA . PHE A 1 300 ? -4.355 18.044 21.081 1.00 90.50 300 PHE A CA 1
ATOM 2422 C C . PHE A 1 300 ? -5.585 18.777 21.639 1.00 90.50 300 PHE A C 1
ATOM 2424 O O . PHE A 1 300 ? -5.483 19.819 22.292 1.00 90.50 300 PHE A O 1
ATOM 2431 N N . ASN A 1 301 ? -6.750 18.169 21.449 1.00 90.81 301 ASN A N 1
ATOM 2432 C CA . ASN A 1 301 ? -8.050 18.617 21.908 1.00 90.81 301 ASN A CA 1
ATOM 2433 C C . ASN A 1 301 ? -8.621 17.623 22.943 1.00 90.81 301 ASN A C 1
ATOM 2435 O O . ASN A 1 301 ? -9.262 16.626 22.585 1.00 90.81 301 ASN A O 1
ATOM 2439 N N . PRO A 1 302 ? -8.493 17.919 24.251 1.00 91.31 302 PRO A N 1
ATOM 2440 C CA . PRO A 1 302 ? -8.952 17.015 25.304 1.00 91.31 302 PRO A CA 1
ATOM 2441 C C . PRO A 1 302 ? -10.470 16.792 25.298 1.00 91.31 302 PRO A C 1
ATOM 2443 O O . PRO A 1 302 ? -10.933 15.768 25.796 1.00 91.31 302 PRO A O 1
ATOM 2446 N N . TYR A 1 303 ? -11.261 17.720 24.744 1.00 92.12 303 TYR A N 1
ATOM 2447 C CA . TYR A 1 303 ? -12.713 17.555 24.655 1.00 92.12 303 TYR A CA 1
ATOM 2448 C C . TYR A 1 303 ? -13.104 16.539 23.584 1.00 92.12 303 TYR A C 1
ATOM 2450 O O . TYR A 1 303 ? -14.020 15.749 23.813 1.00 92.12 303 TYR A O 1
ATOM 2458 N N . LYS A 1 304 ? -12.413 16.525 22.436 1.00 90.69 304 LYS A N 1
ATOM 2459 C CA . LYS A 1 304 ? -12.654 15.530 21.382 1.00 90.69 304 LYS A CA 1
ATOM 2460 C C . LYS A 1 304 ? -12.265 14.128 21.847 1.00 90.69 304 LYS A C 1
ATOM 2462 O O . LYS A 1 304 ? -13.107 13.234 21.758 1.00 90.69 304 LYS A O 1
ATOM 2467 N N . LEU A 1 305 ? -11.096 13.970 22.481 1.00 92.44 305 LEU A N 1
ATOM 2468 C CA . LEU A 1 305 ? -10.712 12.695 23.100 1.00 92.44 305 LEU A CA 1
ATOM 2469 C C . LEU A 1 305 ? -11.749 12.233 24.132 1.00 92.44 305 LEU A C 1
ATOM 2471 O O . LEU A 1 305 ? -12.206 11.097 24.078 1.00 92.44 305 LEU A O 1
ATOM 2475 N N . ALA A 1 306 ? -12.166 13.118 25.045 1.00 93.44 306 ALA A N 1
ATOM 2476 C CA . ALA A 1 306 ? -13.155 12.778 26.066 1.00 93.44 306 ALA A CA 1
ATOM 2477 C C . ALA A 1 306 ? -14.518 12.397 25.463 1.00 93.44 306 ALA A C 1
ATOM 2479 O O . ALA A 1 306 ? -15.184 11.496 25.970 1.00 93.44 306 ALA A O 1
ATOM 2480 N N . ASN A 1 307 ? -14.942 13.049 24.377 1.00 92.31 307 ASN A N 1
ATOM 2481 C CA . ASN A 1 307 ? -16.170 12.696 23.662 1.00 92.31 307 ASN A CA 1
ATOM 2482 C C . ASN A 1 307 ? -16.063 11.321 22.992 1.00 92.31 307 ASN A C 1
ATOM 2484 O O . ASN A 1 307 ? -17.024 10.547 23.030 1.00 92.31 307 ASN A O 1
ATOM 2488 N N . HIS A 1 308 ? -14.908 11.007 22.407 1.00 93.38 308 HIS A N 1
ATOM 2489 C CA . HIS A 1 308 ? -14.643 9.696 21.822 1.00 93.38 308 HIS A CA 1
ATOM 2490 C C . HIS A 1 308 ? -14.605 8.595 22.888 1.00 93.38 308 HIS A C 1
ATOM 2492 O O . HIS A 1 308 ? -15.336 7.610 22.782 1.00 93.38 308 HIS A O 1
ATOM 2498 N N . GLU A 1 309 ? -13.876 8.809 23.986 1.00 94.69 309 GLU A N 1
ATOM 2499 C CA . GLU A 1 309 ? -13.851 7.915 25.153 1.00 94.69 309 GLU A CA 1
ATOM 2500 C C . GLU A 1 309 ? -15.273 7.683 25.688 1.00 94.69 309 GLU A C 1
ATOM 2502 O O . GLU A 1 309 ? -15.708 6.545 25.866 1.00 94.69 309 GLU A O 1
ATOM 2507 N N . ARG A 1 310 ? -16.068 8.751 25.834 1.00 94.56 310 ARG A N 1
ATOM 2508 C CA . ARG A 1 310 ? -17.471 8.674 26.267 1.00 94.56 310 ARG A CA 1
ATOM 2509 C C . ARG A 1 310 ? -18.336 7.837 25.321 1.00 94.56 310 ARG A C 1
ATOM 2511 O O . ARG A 1 310 ? -19.249 7.151 25.785 1.00 94.56 310 ARG A O 1
ATOM 2518 N N . ARG A 1 311 ? -18.090 7.890 24.009 1.00 91.38 311 ARG A N 1
ATOM 2519 C CA . ARG A 1 311 ? -18.799 7.066 23.017 1.00 91.38 311 ARG A CA 1
ATOM 2520 C C . ARG A 1 311 ? -18.496 5.582 23.226 1.00 91.38 311 ARG A C 1
ATOM 2522 O O . ARG A 1 311 ? -19.434 4.787 23.244 1.00 91.38 311 ARG A O 1
ATOM 2529 N N . LEU A 1 312 ? -17.233 5.219 23.440 1.00 93.25 312 LEU A N 1
ATOM 2530 C CA . LEU A 1 312 ? -16.831 3.836 23.719 1.00 93.25 312 LEU A CA 1
ATOM 2531 C C . LEU A 1 312 ? -17.392 3.339 25.061 1.00 93.25 312 LEU A C 1
ATOM 2533 O O . LEU A 1 312 ? -17.942 2.242 25.127 1.00 93.25 312 LEU A O 1
ATOM 2537 N N . GLU A 1 313 ? -17.396 4.174 26.104 1.00 94.56 313 GLU A N 1
ATOM 2538 C CA . GLU A 1 313 ? -18.049 3.848 27.383 1.00 94.56 313 GLU A CA 1
ATOM 2539 C C . GLU A 1 313 ? -19.551 3.574 27.233 1.00 94.56 313 GLU A C 1
ATOM 2541 O O . GLU A 1 313 ? -20.118 2.758 27.961 1.00 94.56 313 GLU A O 1
ATOM 2546 N N . LEU A 1 314 ? -20.234 4.283 26.329 1.00 90.88 314 LEU A N 1
ATOM 2547 C CA . LEU A 1 314 ? -21.647 4.037 26.048 1.00 90.88 314 LEU A CA 1
ATOM 2548 C C . LEU A 1 314 ? -21.852 2.692 25.344 1.00 90.88 314 LEU A C 1
ATOM 2550 O O . LEU A 1 314 ? -22.799 1.990 25.691 1.00 90.88 314 LEU A O 1
ATOM 2554 N N . LEU A 1 315 ? -20.969 2.312 24.415 1.00 90.69 315 LEU A N 1
ATOM 2555 C CA . LEU A 1 315 ? -20.999 0.989 23.784 1.00 90.69 315 LEU A CA 1
ATOM 2556 C C . LEU A 1 315 ? -20.761 -0.119 24.818 1.00 90.69 315 LEU A C 1
ATOM 2558 O O . LEU A 1 315 ? -21.565 -1.051 24.895 1.00 90.69 315 LEU A O 1
ATOM 2562 N N . GLU A 1 316 ? -19.747 0.028 25.678 1.00 92.69 316 GLU A N 1
ATOM 2563 C CA . GLU A 1 316 ? -19.484 -0.894 26.794 1.00 92.69 316 GLU A CA 1
ATOM 2564 C C . GLU A 1 316 ? -20.709 -1.010 27.713 1.00 92.69 316 GLU A C 1
ATOM 2566 O O . GLU A 1 316 ? -21.168 -2.110 28.016 1.00 92.69 316 GLU A O 1
ATOM 2571 N N . LYS A 1 317 ? -21.303 0.122 28.114 1.00 91.38 317 LYS A N 1
ATOM 2572 C CA . LYS A 1 317 ? -22.501 0.152 28.968 1.00 91.38 317 LYS A CA 1
ATOM 2573 C C . LYS A 1 317 ? -23.714 -0.508 28.311 1.00 91.38 317 LYS A C 1
ATOM 2575 O O . LYS A 1 317 ? -24.561 -1.053 29.020 1.00 91.38 317 LYS A O 1
ATOM 2580 N N . ASN A 1 318 ? -23.806 -0.448 26.987 1.00 86.62 318 ASN A N 1
ATOM 2581 C CA . ASN A 1 318 ? -24.845 -1.138 26.234 1.00 86.62 318 ASN A CA 1
ATOM 2582 C C . ASN A 1 318 ? -24.597 -2.655 26.167 1.00 86.62 318 ASN A C 1
ATOM 2584 O O . ASN A 1 318 ? -25.501 -3.381 25.781 1.00 86.62 318 ASN A O 1
ATOM 2588 N N . GLY A 1 319 ? -23.432 -3.145 26.599 1.00 90.06 319 GLY A N 1
ATOM 2589 C CA . GLY A 1 319 ? -23.079 -4.563 26.594 1.00 90.06 319 GLY A CA 1
ATOM 2590 C C . GLY A 1 319 ? -22.335 -4.999 25.335 1.00 90.06 319 GLY A C 1
ATOM 2591 O O . GLY A 1 319 ? -22.383 -6.179 25.003 1.00 90.06 319 GLY A O 1
ATOM 2592 N N . ASN A 1 320 ? -21.683 -4.066 24.628 1.00 92.12 320 ASN A N 1
ATOM 2593 C CA . ASN A 1 320 ? -20.827 -4.423 23.499 1.00 92.12 320 ASN A CA 1
ATOM 2594 C C . ASN A 1 320 ? -19.593 -5.194 23.982 1.00 92.12 320 ASN A C 1
ATOM 2596 O O . ASN A 1 320 ? -18.910 -4.764 24.913 1.00 92.12 320 ASN A O 1
ATOM 2600 N N . GLU A 1 321 ? -19.296 -6.299 23.309 1.00 95.19 321 GLU A N 1
ATOM 2601 C CA . GLU A 1 321 ? -18.004 -6.977 23.375 1.00 95.19 321 GLU A CA 1
ATOM 2602 C C . GLU A 1 321 ? -17.033 -6.273 22.417 1.00 95.19 321 GLU A C 1
ATOM 2604 O O . GLU A 1 321 ? -17.354 -6.076 21.245 1.00 95.19 321 GLU A O 1
ATOM 2609 N N . PHE A 1 322 ? -15.858 -5.870 22.904 1.00 96.12 322 PHE A N 1
ATOM 2610 C CA . PHE A 1 322 ? -14.817 -5.290 22.056 1.00 96.12 322 PHE A CA 1
ATOM 2611 C C . PHE A 1 322 ? -13.897 -6.394 21.558 1.00 96.12 322 PHE A C 1
ATOM 2613 O O . PHE A 1 322 ? -13.272 -7.082 22.369 1.00 96.12 322 PHE A O 1
ATOM 2620 N N . LEU A 1 323 ? -13.815 -6.537 20.240 1.00 97.06 323 LEU A N 1
ATOM 2621 C CA . LEU A 1 323 ? -12.925 -7.480 19.577 1.00 97.06 323 LEU A CA 1
ATOM 2622 C C . LEU A 1 323 ? -11.828 -6.730 18.829 1.00 97.06 323 LEU A C 1
ATOM 2624 O O . LEU A 1 323 ? -12.032 -5.610 18.349 1.00 97.06 323 LEU A O 1
ATOM 2628 N N . ASN A 1 324 ? -10.668 -7.365 18.748 1.00 96.31 324 ASN A N 1
ATOM 2629 C CA . ASN A 1 324 ? -9.648 -6.998 17.779 1.00 96.31 324 ASN A CA 1
ATOM 2630 C C . ASN A 1 324 ? -9.935 -7.701 16.426 1.00 96.31 324 ASN A C 1
ATOM 2632 O O . ASN A 1 324 ? -10.938 -8.416 16.306 1.00 96.31 324 ASN A O 1
ATOM 2636 N N . LEU A 1 325 ? -9.155 -7.427 15.381 1.00 95.31 325 LEU A N 1
ATOM 2637 C CA . LEU A 1 325 ? -9.423 -7.943 14.035 1.00 95.31 325 LEU A CA 1
ATOM 2638 C C . LEU A 1 325 ? -9.215 -9.448 13.955 1.00 95.31 325 LEU A C 1
ATOM 2640 O O . LEU A 1 325 ? -10.074 -10.120 13.388 1.00 95.31 325 LEU A O 1
ATOM 2644 N N . ASP A 1 326 ? -8.159 -9.983 14.566 1.00 96.81 326 ASP A N 1
ATOM 2645 C CA . ASP A 1 326 ? -7.940 -11.430 14.632 1.00 96.81 326 ASP A CA 1
ATOM 2646 C C . ASP A 1 326 ? -9.167 -12.158 15.205 1.00 96.81 326 ASP A C 1
ATOM 2648 O O . ASP A 1 326 ? -9.676 -13.114 14.622 1.00 96.81 326 ASP A O 1
ATOM 2652 N N . GLU A 1 327 ? -9.688 -11.678 16.338 1.00 96.81 327 GLU A N 1
ATOM 2653 C CA . GLU A 1 327 ? -10.849 -12.271 17.007 1.00 96.81 327 GLU A CA 1
ATOM 2654 C C . GLU A 1 327 ? -12.134 -12.115 16.194 1.00 96.81 327 GLU A C 1
ATOM 2656 O O . GLU A 1 327 ? -13.022 -12.973 16.261 1.00 96.81 327 GLU A O 1
ATOM 2661 N N . TRP A 1 328 ? -12.258 -11.015 15.448 1.00 95.06 328 TRP A N 1
ATOM 2662 C CA . TRP A 1 328 ? -13.368 -10.810 14.528 1.00 95.06 328 TRP A CA 1
ATOM 2663 C C . TRP A 1 328 ? -13.304 -11.791 13.355 1.00 95.06 328 TRP A C 1
ATOM 2665 O O . TRP A 1 328 ? -14.303 -12.453 13.067 1.00 95.06 328 TRP A O 1
ATOM 2675 N N . ILE A 1 329 ? -12.133 -11.953 12.738 1.00 95.50 329 ILE A N 1
ATOM 2676 C CA . ILE A 1 329 ? -11.896 -12.908 11.650 1.00 95.50 329 ILE A CA 1
ATOM 2677 C C . ILE A 1 329 ? -12.187 -14.330 12.131 1.00 95.50 329 ILE A C 1
ATOM 2679 O O . ILE A 1 329 ? -12.998 -15.022 11.520 1.00 95.50 329 ILE A O 1
ATOM 2683 N N . ASP A 1 330 ? -11.650 -14.737 13.283 1.00 96.12 330 ASP A N 1
ATOM 2684 C CA . ASP A 1 330 ? -11.908 -16.057 13.873 1.00 96.12 330 ASP A CA 1
ATOM 2685 C C . ASP A 1 330 ? -13.403 -16.302 14.134 1.00 96.12 330 ASP A C 1
ATOM 2687 O O . ASP A 1 330 ? -13.903 -17.424 14.003 1.00 96.12 330 ASP A O 1
ATOM 2691 N N . ARG A 1 331 ? -14.153 -15.253 14.499 1.00 94.19 331 ARG A N 1
ATOM 2692 C CA . ARG A 1 331 ? -15.604 -15.343 14.697 1.00 94.19 331 ARG A CA 1
ATOM 2693 C C . ARG A 1 331 ? -16.353 -15.516 13.376 1.00 94.19 331 ARG A C 1
ATOM 2695 O O . ARG A 1 331 ? -17.392 -16.184 13.375 1.00 94.19 331 ARG A O 1
ATOM 2702 N N . MET A 1 332 ? -15.872 -14.895 12.302 1.00 94.06 332 MET A N 1
ATOM 2703 C CA . MET A 1 332 ? -16.495 -14.920 10.976 1.00 94.06 332 MET A CA 1
ATOM 2704 C C . MET A 1 332 ? -16.055 -16.113 10.121 1.00 94.06 332 MET A C 1
ATOM 2706 O O . MET A 1 332 ? -16.792 -16.492 9.218 1.00 94.06 332 MET A O 1
ATOM 2710 N N . GLU A 1 333 ? -14.941 -16.769 10.446 1.00 95.44 333 GLU A N 1
ATOM 2711 C CA . GLU A 1 333 ? -14.398 -17.926 9.720 1.00 95.44 333 GLU A CA 1
ATOM 2712 C C . GLU A 1 333 ? -15.434 -19.035 9.431 1.00 95.44 333 GLU A C 1
ATOM 2714 O O . GLU A 1 333 ? -15.524 -19.484 8.287 1.00 95.44 333 GLU A O 1
ATOM 2719 N N . PRO A 1 334 ? -16.316 -19.449 10.371 1.00 94.69 334 PRO A N 1
ATOM 2720 C CA . PRO A 1 334 ? -17.346 -20.458 10.086 1.00 94.69 334 PRO A CA 1
ATOM 2721 C C . PRO A 1 334 ? -18.418 -20.012 9.079 1.00 94.69 334 PRO A C 1
ATOM 2723 O O . PRO A 1 334 ? -19.275 -20.813 8.704 1.00 94.69 334 PRO A O 1
ATOM 2726 N N . LYS A 1 335 ? -18.423 -18.729 8.716 1.00 92.94 335 LYS A N 1
ATOM 2727 C CA . LYS A 1 335 ? -19.383 -18.061 7.832 1.00 92.94 335 LYS A CA 1
ATOM 2728 C C . LYS A 1 335 ? -18.720 -17.517 6.567 1.00 92.94 335 LYS A C 1
ATOM 2730 O O . LYS A 1 335 ? -19.328 -16.725 5.855 1.00 92.94 335 LYS A O 1
ATOM 2735 N N . LYS A 1 336 ? -17.476 -17.925 6.318 1.00 95.12 336 LYS A N 1
ATOM 2736 C CA . LYS A 1 336 ? -16.703 -17.539 5.148 1.00 95.12 336 LYS A CA 1
ATOM 2737 C C . LYS A 1 336 ? -17.380 -18.022 3.865 1.00 95.12 336 LYS A C 1
ATOM 2739 O O . LYS A 1 336 ? -17.776 -19.184 3.767 1.00 95.12 336 LYS A O 1
ATOM 2744 N N . GLU A 1 337 ? -17.492 -17.134 2.884 1.00 94.62 337 GLU A N 1
ATO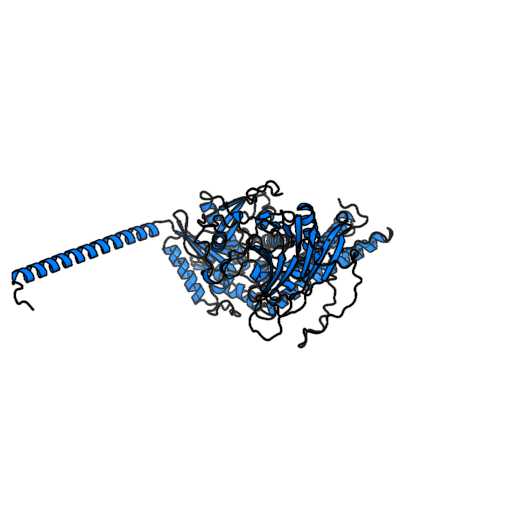M 2745 C CA . GLU A 1 337 ? -18.014 -17.442 1.548 1.00 94.62 337 GLU A CA 1
ATOM 2746 C C . GLU A 1 337 ? -16.906 -17.388 0.492 1.00 94.62 337 GLU A C 1
ATOM 2748 O O . GLU A 1 337 ? -15.827 -16.869 0.746 1.00 94.62 337 GLU A O 1
ATOM 2753 N N . LYS A 1 338 ? -17.154 -17.900 -0.716 1.00 92.00 338 LYS A N 1
ATOM 2754 C CA . LYS A 1 338 ? -16.211 -17.757 -1.836 1.00 92.00 338 LYS A CA 1
ATOM 2755 C C . LYS A 1 338 ? -16.450 -16.431 -2.558 1.00 92.00 338 LYS A C 1
ATOM 2757 O O . LYS A 1 338 ? -17.589 -16.141 -2.930 1.00 92.00 338 LYS A O 1
ATOM 2762 N N . LEU A 1 339 ? -15.394 -15.649 -2.783 1.00 88.62 339 LEU A N 1
ATOM 2763 C CA . LEU A 1 339 ? -15.457 -14.473 -3.652 1.00 88.62 339 LEU A CA 1
ATOM 2764 C C . LEU A 1 339 ? -15.305 -14.925 -5.110 1.00 88.62 339 LEU A C 1
ATOM 2766 O O . LEU A 1 339 ? -14.212 -15.268 -5.547 1.00 88.62 339 LEU A O 1
ATOM 2770 N N . ASN A 1 340 ? -16.421 -14.961 -5.842 1.00 82.38 340 ASN A N 1
ATOM 2771 C CA . ASN A 1 340 ? -16.473 -15.463 -7.224 1.00 82.38 340 ASN A CA 1
ATOM 2772 C C . ASN A 1 340 ? -16.373 -14.359 -8.289 1.00 82.38 340 ASN A C 1
ATOM 2774 O O . ASN A 1 340 ? -16.465 -14.662 -9.474 1.00 82.38 340 ASN A O 1
ATOM 2778 N N . SER A 1 341 ? -16.250 -13.097 -7.881 1.00 81.12 341 SER A N 1
ATOM 2779 C CA . SER A 1 341 ? -16.087 -11.964 -8.795 1.00 81.12 341 SER A CA 1
ATOM 2780 C C . SER A 1 341 ? -14.628 -11.545 -8.825 1.00 81.12 341 SER A C 1
ATOM 2782 O O . SER A 1 341 ? -13.971 -11.531 -7.780 1.00 81.12 341 SER A O 1
ATOM 2784 N N . TYR A 1 342 ? -14.130 -11.171 -10.001 1.00 84.06 342 TYR A N 1
ATOM 2785 C CA . TYR A 1 342 ? -12.816 -10.560 -10.088 1.00 84.06 342 TYR A CA 1
ATOM 2786 C C . TYR A 1 342 ? -12.883 -9.109 -9.608 1.00 84.06 342 TYR A C 1
ATOM 2788 O O . TYR A 1 342 ? -13.745 -8.338 -10.028 1.00 84.06 342 TYR A O 1
ATOM 2796 N N . VAL A 1 343 ? -11.958 -8.740 -8.726 1.00 86.44 343 VAL A N 1
ATOM 2797 C CA . VAL A 1 343 ? -11.808 -7.380 -8.214 1.00 86.44 343 VAL A CA 1
ATOM 2798 C C . VAL A 1 343 ? -10.443 -6.875 -8.679 1.00 86.44 343 VAL A C 1
ATOM 2800 O O . VAL A 1 343 ? -9.429 -7.300 -8.124 1.00 86.44 343 VAL A O 1
ATOM 2803 N N . PRO A 1 344 ? -10.383 -6.013 -9.709 1.00 85.69 344 PRO A N 1
ATOM 2804 C CA . PRO A 1 344 ? -9.146 -5.366 -10.102 1.00 85.69 344 PRO A CA 1
ATOM 2805 C C . PRO A 1 344 ? -8.495 -4.649 -8.926 1.00 85.69 344 PRO A C 1
ATOM 2807 O O . PRO A 1 344 ? -9.142 -4.234 -7.960 1.00 85.69 344 PRO A O 1
ATOM 2810 N N . GLU A 1 345 ? -7.191 -4.479 -9.050 1.00 88.06 345 GLU A N 1
ATOM 2811 C CA . GLU A 1 345 ? -6.417 -3.686 -8.116 1.00 88.06 345 GLU A CA 1
ATOM 2812 C C . GLU A 1 345 ? -6.973 -2.265 -8.019 1.00 88.06 345 GLU A C 1
ATOM 2814 O O . GLU A 1 345 ? -7.325 -1.650 -9.027 1.00 88.06 345 GLU A O 1
ATOM 2819 N N . THR A 1 346 ? -7.117 -1.762 -6.796 1.00 88.12 346 THR A N 1
ATOM 2820 C CA . THR A 1 346 ? -7.842 -0.515 -6.561 1.00 88.12 346 THR A CA 1
ATOM 2821 C C . THR A 1 346 ? -7.390 0.186 -5.293 1.00 88.12 346 THR A C 1
ATOM 2823 O O . THR A 1 346 ? -6.690 -0.381 -4.466 1.00 88.12 346 THR A O 1
ATOM 2826 N N . HIS A 1 347 ? -7.840 1.418 -5.117 1.00 87.69 347 HIS A N 1
ATOM 2827 C CA . HIS A 1 347 ? -7.803 2.137 -3.849 1.00 87.69 347 HIS A CA 1
ATOM 2828 C C . HIS A 1 347 ? -9.212 2.302 -3.286 1.00 87.69 347 HIS A C 1
ATOM 2830 O O . HIS A 1 347 ? -10.192 1.996 -3.976 1.00 87.69 347 HIS A O 1
ATOM 2836 N N . TRP A 1 348 ? -9.303 2.847 -2.071 1.00 83.38 348 TRP A N 1
ATOM 2837 C CA . TRP A 1 348 ? -10.582 3.242 -1.490 1.00 83.38 348 TRP A CA 1
ATOM 2838 C C . TRP A 1 348 ? -11.356 4.209 -2.392 1.00 83.38 348 TRP A C 1
ATOM 2840 O O . TRP A 1 348 ? -10.807 5.116 -3.020 1.00 83.38 348 TRP A O 1
ATOM 2850 N N . GLN A 1 349 ? -12.677 4.040 -2.395 1.00 78.81 349 GLN A N 1
ATOM 2851 C CA . GLN A 1 349 ? -13.621 4.908 -3.096 1.00 78.81 349 GLN A CA 1
ATOM 2852 C C . GLN A 1 349 ? -13.386 4.971 -4.608 1.00 78.81 349 GLN A C 1
ATOM 2854 O O . GLN A 1 349 ? -13.353 6.062 -5.190 1.00 78.81 349 GLN A O 1
ATOM 2859 N N . GLY A 1 350 ? -13.346 3.807 -5.266 1.00 77.75 350 GLY A N 1
ATOM 2860 C CA . GLY A 1 350 ? -13.293 3.719 -6.733 1.00 77.75 350 GLY A CA 1
ATOM 2861 C C . GLY A 1 350 ? -14.283 4.661 -7.442 1.00 77.75 350 GLY A C 1
ATOM 2862 O O . GLY A 1 350 ? -13.913 5.338 -8.400 1.00 77.75 350 GLY A O 1
ATOM 2863 N N . PHE A 1 351 ? -15.495 4.823 -6.890 1.00 73.69 351 PHE A N 1
ATOM 2864 C CA . PHE A 1 351 ? -16.517 5.756 -7.388 1.00 73.69 351 PHE A CA 1
ATOM 2865 C C . PHE A 1 351 ? -16.122 7.242 -7.357 1.00 73.69 351 PHE A C 1
ATOM 2867 O O . PHE A 1 351 ? -16.475 7.981 -8.275 1.00 73.69 351 PHE A O 1
ATOM 2874 N N . ASN A 1 352 ? -15.453 7.704 -6.297 1.00 78.81 352 ASN A N 1
ATOM 2875 C CA . ASN A 1 352 ? -15.177 9.132 -6.100 1.00 78.81 352 ASN A CA 1
ATOM 2876 C C . ASN A 1 352 ? -13.836 9.542 -6.704 1.00 78.81 352 ASN A C 1
ATOM 2878 O O . ASN A 1 352 ? -13.719 10.643 -7.241 1.00 78.81 352 ASN A O 1
ATOM 2882 N N . TYR A 1 353 ? -12.844 8.655 -6.620 1.00 76.94 353 TYR A N 1
ATOM 2883 C CA . TYR A 1 353 ? -11.456 8.968 -6.943 1.00 76.94 353 TYR A CA 1
ATOM 2884 C C . TYR A 1 353 ? -10.927 8.243 -8.174 1.00 76.94 353 TYR A C 1
ATOM 2886 O O . TYR A 1 353 ? -9.752 8.366 -8.487 1.00 76.94 353 TYR A O 1
ATOM 2894 N N . ARG A 1 354 ? -11.774 7.512 -8.913 1.00 80.75 354 ARG A N 1
ATOM 2895 C CA . ARG A 1 354 ? -11.349 6.794 -10.131 1.00 80.75 354 ARG A CA 1
ATOM 2896 C C . ARG A 1 354 ? -10.173 5.848 -9.859 1.00 80.75 354 ARG A C 1
ATOM 2898 O O . ARG A 1 354 ? -9.332 5.611 -10.724 1.00 80.75 354 ARG A O 1
ATOM 2905 N N . SER A 1 355 ? -10.143 5.297 -8.642 1.00 84.06 355 SER A N 1
ATOM 2906 C CA . SER A 1 355 ? -9.170 4.303 -8.204 1.00 84.06 355 SER A CA 1
ATOM 2907 C C . SER A 1 355 ? -7.723 4.731 -8.518 1.00 84.06 355 SER A C 1
ATOM 2909 O O . SER A 1 355 ? -7.341 5.866 -8.258 1.00 84.06 355 SER A O 1
ATOM 2911 N N . SER A 1 356 ? -6.919 3.849 -9.106 1.00 83.62 356 SER A N 1
ATOM 2912 C CA . SER A 1 356 ? -5.523 4.047 -9.497 1.00 83.62 356 SER A CA 1
ATOM 2913 C C . SER A 1 356 ? -5.238 5.320 -10.302 1.00 83.62 356 SER A C 1
ATOM 2915 O O . SER A 1 356 ? -4.111 5.812 -10.272 1.00 83.62 356 SER A O 1
ATOM 2917 N N . PHE A 1 357 ? -6.223 5.882 -11.009 1.00 85.75 357 PHE A N 1
ATOM 2918 C CA . PHE A 1 357 ? -6.006 7.082 -11.809 1.00 85.75 357 PHE A CA 1
ATOM 2919 C C . PHE A 1 357 ? -5.617 8.300 -10.972 1.00 85.75 357 PHE A C 1
ATOM 2921 O O . PHE A 1 357 ? -4.768 9.073 -11.421 1.00 85.75 357 PHE A O 1
ATOM 2928 N N . VAL A 1 358 ? -6.193 8.473 -9.773 1.00 84.62 358 VAL A N 1
ATOM 2929 C CA . VAL A 1 358 ? -5.931 9.699 -9.010 1.00 84.62 358 VAL A CA 1
ATOM 2930 C C . VAL A 1 358 ? -4.471 9.816 -8.584 1.00 84.62 358 VAL A C 1
ATOM 2932 O O . VAL A 1 358 ? -3.966 10.923 -8.565 1.00 84.62 358 VAL A O 1
ATOM 2935 N N . TRP A 1 359 ? -3.769 8.707 -8.334 1.00 83.81 359 TRP A N 1
ATOM 2936 C CA . TRP A 1 359 ? -2.362 8.726 -7.902 1.00 83.81 359 TRP A CA 1
ATOM 2937 C C . TRP A 1 359 ? -1.341 8.536 -9.030 1.00 83.81 359 TRP A C 1
ATOM 2939 O O . TRP A 1 359 ? -0.151 8.751 -8.831 1.00 83.81 359 TRP A O 1
ATOM 2949 N N . MET A 1 360 ? -1.772 8.088 -10.212 1.00 79.75 360 MET A N 1
ATOM 2950 C CA . MET A 1 360 ? -0.867 7.674 -11.298 1.00 79.75 360 MET A CA 1
ATOM 2951 C C . MET A 1 360 ? -1.193 8.335 -12.641 1.00 79.75 360 MET A C 1
ATOM 2953 O O . MET A 1 360 ? -0.855 7.802 -13.700 1.00 79.75 360 MET A O 1
ATOM 2957 N N . GLY A 1 361 ? -1.885 9.471 -12.618 1.00 73.81 361 GLY A N 1
ATOM 2958 C CA . GLY A 1 361 ? -2.263 10.186 -13.835 1.00 73.81 361 GLY A CA 1
ATOM 2959 C C . GLY A 1 361 ? -3.030 11.481 -13.593 1.00 73.81 361 GLY A C 1
ATOM 2960 O O . GLY A 1 361 ? -2.985 12.370 -14.442 1.00 73.81 361 GLY A O 1
ATOM 2961 N N . GLN A 1 362 ? -3.709 11.630 -12.457 1.00 74.94 362 GLN A N 1
ATOM 2962 C CA . GLN A 1 362 ? -4.408 12.862 -12.109 1.00 74.94 362 GLN A CA 1
ATOM 2963 C C . GLN A 1 362 ? -3.464 13.864 -11.438 1.00 74.94 362 GLN A C 1
ATOM 2965 O O . GLN A 1 362 ? -3.437 13.971 -10.223 1.00 74.94 362 GLN A O 1
ATOM 2970 N N . GLY A 1 363 ? -2.756 14.664 -12.236 1.00 66.44 363 GLY A N 1
ATOM 2971 C CA . GLY A 1 363 ? -2.041 15.841 -11.744 1.00 66.44 363 GLY A CA 1
ATOM 2972 C C . GLY A 1 363 ? -2.889 16.663 -10.756 1.00 66.44 363 GLY A C 1
ATOM 2973 O O . GLY A 1 363 ? -3.936 17.237 -11.113 1.00 66.44 363 GLY A O 1
ATOM 2974 N N . GLY A 1 364 ? -2.433 16.691 -9.499 1.00 62.62 364 GLY A N 1
ATOM 2975 C CA . GLY A 1 364 ? -3.050 17.409 -8.382 1.00 62.62 364 GLY A CA 1
ATOM 2976 C C . GLY A 1 364 ? -3.166 18.922 -8.614 1.00 62.62 364 GLY A C 1
ATOM 2977 O O . GLY A 1 364 ? -2.794 19.466 -9.662 1.00 62.62 364 GLY A O 1
ATOM 2978 N N . SER A 1 365 ? -3.768 19.659 -7.680 1.00 57.03 365 SER A N 1
ATOM 2979 C CA . SER A 1 365 ? -3.785 21.124 -7.760 1.00 57.03 365 SER A CA 1
ATOM 2980 C C . SER A 1 365 ? -2.431 21.728 -7.352 1.00 57.03 365 SER A C 1
ATOM 2982 O O . SER A 1 365 ? -2.068 21.772 -6.188 1.00 57.03 365 SER A O 1
ATOM 2984 N N . GLY A 1 366 ? -1.688 22.256 -8.330 1.00 55.78 366 GLY A N 1
ATOM 2985 C CA . GLY A 1 366 ? -0.512 23.098 -8.086 1.00 55.78 366 GLY A CA 1
ATOM 2986 C C . GLY A 1 366 ? 0.790 22.339 -7.797 1.00 55.78 366 GLY A C 1
ATOM 2987 O O . GLY A 1 366 ? 0.979 21.768 -6.735 1.00 55.78 366 GLY A O 1
ATOM 2988 N N . TYR A 1 367 ? 1.741 22.467 -8.726 1.00 55.16 367 TYR A N 1
ATOM 2989 C CA . TYR A 1 367 ? 3.162 22.092 -8.601 1.00 55.16 367 TYR A CA 1
ATOM 2990 C C . TYR A 1 367 ? 3.535 20.607 -8.698 1.00 55.16 367 TYR A C 1
ATOM 2992 O O . TYR A 1 367 ? 4.730 20.329 -8.791 1.00 55.16 367 TYR A O 1
ATOM 3000 N N . VAL A 1 368 ? 2.583 19.671 -8.746 1.00 64.88 368 VAL A N 1
ATOM 3001 C CA . VAL A 1 368 ? 2.917 18.236 -8.705 1.00 64.88 368 VAL A CA 1
ATOM 3002 C C . VAL A 1 368 ? 2.717 17.523 -10.041 1.00 64.88 368 VAL A C 1
ATOM 3004 O O . VAL A 1 368 ? 1.723 17.715 -10.739 1.00 64.88 368 VAL A O 1
ATOM 3007 N N . ASP A 1 369 ? 3.717 16.712 -10.388 1.00 75.25 369 ASP A N 1
ATOM 3008 C CA . ASP A 1 369 ? 3.738 15.808 -11.531 1.00 75.25 369 ASP A CA 1
ATOM 3009 C C . ASP A 1 369 ? 3.954 14.379 -11.010 1.00 75.25 369 ASP A C 1
ATOM 3011 O O . ASP A 1 369 ? 5.089 13.917 -10.852 1.00 75.25 369 ASP A O 1
ATOM 3015 N N . ASP A 1 370 ? 2.847 13.704 -10.683 1.00 82.12 370 ASP A N 1
ATOM 3016 C CA . ASP A 1 370 ? 2.851 12.335 -10.145 1.00 82.12 370 ASP A CA 1
ATOM 3017 C C . ASP A 1 370 ? 3.597 11.371 -11.064 1.00 82.12 370 ASP A C 1
ATOM 3019 O O . ASP A 1 370 ? 4.342 10.504 -10.603 1.00 82.12 370 ASP A O 1
ATOM 3023 N N . GLY A 1 371 ? 3.429 11.560 -12.378 1.00 83.19 371 GLY A N 1
ATOM 3024 C CA . GLY A 1 371 ? 4.070 10.749 -13.402 1.00 83.19 371 GLY A CA 1
ATOM 3025 C C . GLY A 1 371 ? 5.589 10.812 -13.305 1.00 83.19 371 GLY A C 1
ATOM 3026 O O . GLY A 1 371 ? 6.253 9.780 -13.423 1.00 83.19 371 GLY A O 1
ATOM 3027 N N . VAL A 1 372 ? 6.137 11.997 -13.025 1.00 83.75 372 VAL A N 1
ATOM 3028 C CA . VAL A 1 372 ? 7.578 12.219 -12.855 1.00 83.75 372 VAL A CA 1
ATOM 3029 C C . VAL A 1 372 ? 8.106 11.619 -11.561 1.00 83.75 372 VAL A C 1
ATOM 3031 O O . VAL A 1 372 ? 9.138 10.950 -11.601 1.00 83.75 372 VAL A O 1
ATOM 3034 N N . ILE A 1 373 ? 7.432 11.836 -10.428 1.00 87.12 373 ILE A N 1
ATOM 3035 C CA . ILE A 1 373 ? 7.883 11.290 -9.135 1.00 87.12 373 ILE A CA 1
ATOM 3036 C C . ILE A 1 373 ? 7.850 9.765 -9.169 1.00 87.12 373 ILE A C 1
ATOM 3038 O O . ILE A 1 373 ? 8.851 9.123 -8.847 1.00 87.12 373 ILE A O 1
ATOM 3042 N N . CYS A 1 374 ? 6.746 9.181 -9.641 1.00 89.56 374 CYS A N 1
ATOM 3043 C CA . CYS A 1 374 ? 6.637 7.735 -9.792 1.00 89.56 374 CYS A CA 1
ATOM 3044 C C . CYS A 1 374 ? 7.741 7.199 -10.713 1.00 89.56 374 CYS A C 1
ATOM 3046 O O . CYS A 1 374 ? 8.439 6.252 -10.351 1.00 89.56 374 CYS A O 1
ATOM 3048 N N . ALA A 1 375 ? 7.966 7.831 -11.870 1.00 88.75 375 ALA A N 1
ATOM 3049 C CA . ALA A 1 375 ? 9.009 7.413 -12.803 1.00 88.75 375 ALA A CA 1
ATOM 3050 C C . ALA A 1 375 ? 10.425 7.520 -12.223 1.00 88.75 375 ALA A C 1
ATOM 3052 O O . ALA A 1 375 ? 11.268 6.651 -12.455 1.00 88.75 375 ALA A O 1
ATOM 3053 N N . LEU A 1 376 ? 10.695 8.561 -11.439 1.00 88.75 376 LEU A N 1
ATOM 3054 C CA . LEU A 1 376 ? 11.965 8.728 -10.751 1.00 88.75 376 LEU A CA 1
ATOM 3055 C C . LEU A 1 376 ? 12.181 7.626 -9.703 1.00 88.75 376 LEU A C 1
ATOM 3057 O O . LEU A 1 376 ? 13.236 6.991 -9.705 1.00 88.75 376 LEU A O 1
ATOM 3061 N N . ASN A 1 377 ? 11.166 7.324 -8.893 1.00 92.62 377 ASN A N 1
ATOM 3062 C CA . ASN A 1 377 ? 11.192 6.212 -7.941 1.00 92.62 377 ASN A CA 1
ATOM 3063 C C . ASN A 1 377 ? 11.447 4.860 -8.644 1.00 92.62 377 ASN A C 1
ATOM 3065 O O . ASN A 1 377 ? 12.236 4.052 -8.149 1.00 92.62 377 ASN A O 1
ATOM 3069 N N . TYR A 1 378 ? 10.891 4.634 -9.844 1.00 89.44 378 TYR A N 1
ATOM 3070 C CA . TYR A 1 378 ? 11.215 3.464 -10.681 1.00 89.44 378 TYR A CA 1
ATOM 3071 C C . TYR A 1 378 ? 12.695 3.384 -11.067 1.00 89.44 378 TYR A C 1
ATOM 3073 O O . TYR A 1 378 ? 13.308 2.319 -10.977 1.00 89.44 378 TYR A O 1
ATOM 3081 N N . ARG A 1 379 ? 13.301 4.501 -11.483 1.00 87.56 379 ARG A N 1
ATOM 3082 C CA . ARG A 1 379 ? 14.733 4.536 -11.838 1.00 87.56 379 ARG A CA 1
ATOM 3083 C C . ARG A 1 379 ? 15.609 4.209 -10.631 1.00 87.56 379 ARG A C 1
ATOM 3085 O O . ARG A 1 379 ? 16.595 3.482 -10.752 1.00 87.56 379 ARG A O 1
ATOM 3092 N N . VAL A 1 380 ? 15.242 4.715 -9.455 1.00 92.12 380 VAL A N 1
ATOM 3093 C CA . VAL A 1 380 ? 15.960 4.424 -8.208 1.00 92.12 380 VAL A CA 1
ATOM 3094 C C . VAL A 1 380 ? 15.813 2.966 -7.802 1.00 92.12 380 VAL A C 1
ATOM 3096 O O . VAL A 1 380 ? 16.815 2.338 -7.466 1.00 92.12 380 VAL A O 1
ATOM 3099 N N . HIS A 1 381 ? 14.612 2.396 -7.905 1.00 93.06 381 HIS A N 1
ATOM 3100 C CA . HIS A 1 381 ? 14.390 0.963 -7.709 1.00 93.06 381 HIS A CA 1
ATOM 3101 C C . HIS A 1 381 ? 15.343 0.123 -8.571 1.00 93.06 381 HIS A C 1
ATOM 3103 O O . HIS A 1 381 ? 16.052 -0.750 -8.066 1.00 93.06 381 HIS A O 1
ATOM 3109 N N . GLN A 1 382 ? 15.407 0.432 -9.867 1.00 86.88 382 GLN A N 1
ATOM 3110 C CA . GLN A 1 382 ? 16.267 -0.248 -10.833 1.00 86.88 382 GLN A CA 1
ATOM 3111 C C . GLN A 1 382 ? 17.757 -0.148 -10.472 1.00 86.88 382 GLN A C 1
ATOM 3113 O O . GLN A 1 382 ? 18.489 -1.138 -10.586 1.00 86.88 382 GLN A O 1
ATOM 3118 N N . LEU A 1 383 ? 18.211 1.022 -10.007 1.00 86.75 383 LEU A N 1
ATOM 3119 C CA . LEU A 1 383 ? 19.579 1.241 -9.529 1.00 86.75 383 LEU A CA 1
ATOM 3120 C C . LEU A 1 383 ? 19.882 0.433 -8.259 1.00 86.75 383 LEU A C 1
ATOM 3122 O O . LEU A 1 383 ? 20.946 -0.187 -8.163 1.00 86.75 383 LEU A O 1
ATOM 3126 N N . LEU A 1 384 ? 18.970 0.437 -7.286 1.00 92.31 384 LEU A N 1
ATOM 3127 C CA . LEU A 1 384 ? 19.130 -0.279 -6.021 1.00 92.31 384 LEU A CA 1
ATOM 3128 C C . LEU A 1 384 ? 19.197 -1.787 -6.237 1.00 92.31 384 LEU A C 1
ATOM 3130 O O . LEU A 1 384 ? 20.107 -2.437 -5.722 1.00 92.31 384 LEU A O 1
ATOM 3134 N N . GLN A 1 385 ? 18.299 -2.330 -7.058 1.00 88.38 385 GLN A N 1
ATOM 3135 C CA . GLN A 1 385 ? 18.300 -3.742 -7.431 1.00 88.38 385 GLN A CA 1
ATOM 3136 C C . GLN A 1 385 ? 19.621 -4.138 -8.104 1.00 88.38 385 GLN A C 1
ATOM 3138 O O . GLN A 1 385 ? 20.253 -5.117 -7.703 1.00 88.38 385 GLN A O 1
ATOM 3143 N N . ALA A 1 386 ? 20.087 -3.361 -9.086 1.00 82.94 386 ALA A N 1
ATOM 3144 C CA . ALA A 1 386 ? 21.356 -3.636 -9.758 1.00 82.94 386 ALA A CA 1
ATOM 3145 C C . ALA A 1 386 ? 22.555 -3.565 -8.795 1.00 82.94 386 ALA A C 1
ATOM 3147 O O . ALA A 1 386 ? 23.466 -4.395 -8.861 1.00 82.94 386 ALA A O 1
ATOM 3148 N N . THR A 1 387 ? 22.545 -2.597 -7.877 1.00 87.25 387 THR A N 1
ATOM 3149 C CA . THR A 1 387 ? 23.579 -2.435 -6.846 1.00 87.25 387 THR A CA 1
ATOM 3150 C C . THR A 1 387 ? 23.587 -3.613 -5.874 1.00 87.25 387 THR A C 1
ATOM 3152 O O . THR A 1 387 ? 24.659 -4.109 -5.527 1.00 87.25 387 THR A O 1
ATOM 3155 N N . GLU A 1 388 ? 22.413 -4.104 -5.472 1.00 91.62 388 GLU A N 1
ATOM 3156 C CA . GLU A 1 388 ? 22.276 -5.279 -4.609 1.00 91.62 388 GLU A CA 1
ATOM 3157 C C . GLU A 1 388 ? 22.814 -6.543 -5.281 1.00 91.62 388 GLU A C 1
ATOM 3159 O O . GLU A 1 388 ? 23.606 -7.274 -4.681 1.00 91.62 388 GLU A O 1
ATOM 3164 N N . LEU A 1 389 ? 22.444 -6.777 -6.544 1.00 85.00 389 LEU A N 1
ATOM 3165 C CA . LEU A 1 389 ? 22.949 -7.903 -7.331 1.00 85.00 389 LEU A CA 1
ATOM 3166 C C . LEU A 1 389 ? 24.475 -7.866 -7.439 1.00 85.00 389 LEU A C 1
ATOM 3168 O O . LEU A 1 389 ? 25.133 -8.887 -7.232 1.00 85.00 389 LEU A O 1
ATOM 3172 N N . LEU A 1 390 ? 25.045 -6.690 -7.708 1.00 83.69 390 LEU A N 1
ATOM 3173 C CA . LEU A 1 390 ? 26.489 -6.504 -7.786 1.00 83.69 390 LEU A CA 1
ATOM 3174 C C . LEU A 1 390 ? 27.179 -6.759 -6.437 1.00 83.69 390 LEU A C 1
ATOM 3176 O O . LEU A 1 390 ? 28.165 -7.494 -6.383 1.00 83.69 390 LEU A O 1
ATOM 3180 N N . LEU A 1 391 ? 26.657 -6.195 -5.345 1.00 89.50 391 LEU A N 1
ATOM 3181 C CA . LEU A 1 391 ? 27.187 -6.407 -3.996 1.00 89.50 391 LEU A CA 1
ATOM 3182 C C . LEU A 1 391 ? 27.202 -7.901 -3.632 1.00 89.50 391 LEU A C 1
ATOM 3184 O O . LEU A 1 391 ? 28.229 -8.423 -3.184 1.00 89.50 391 LEU A O 1
ATOM 3188 N N . ASN A 1 392 ? 26.087 -8.592 -3.876 1.00 87.38 392 ASN A N 1
ATOM 3189 C CA . ASN A 1 392 ? 25.941 -10.021 -3.616 1.00 87.38 392 ASN A CA 1
ATOM 3190 C C . ASN A 1 392 ? 26.888 -10.853 -4.485 1.00 87.38 392 ASN A C 1
ATOM 3192 O O . ASN A 1 392 ? 27.589 -11.722 -3.965 1.00 87.38 392 ASN A O 1
ATOM 3196 N N . TYR A 1 393 ? 26.969 -10.569 -5.786 1.00 83.12 393 TYR A N 1
ATOM 3197 C CA . TYR A 1 393 ? 27.877 -11.263 -6.698 1.00 83.12 393 TYR A CA 1
ATOM 3198 C C . TYR A 1 393 ? 29.341 -11.117 -6.256 1.00 83.12 393 TYR A C 1
ATOM 3200 O O . TYR A 1 393 ? 30.054 -12.115 -6.112 1.00 83.12 393 TYR A O 1
ATOM 3208 N N . SER A 1 394 ? 29.782 -9.894 -5.954 1.00 84.56 394 SER A N 1
ATOM 3209 C CA . SER A 1 394 ? 31.156 -9.628 -5.524 1.00 84.56 394 SER A CA 1
ATOM 3210 C C . SER A 1 394 ? 31.518 -10.320 -4.209 1.00 84.56 394 SER A C 1
ATOM 3212 O O . SER A 1 394 ? 32.664 -10.736 -4.042 1.00 84.56 394 SER A O 1
ATOM 3214 N N . TYR A 1 395 ? 30.577 -10.485 -3.277 1.00 89.75 395 TYR A N 1
ATOM 3215 C CA . TYR A 1 395 ? 30.833 -11.219 -2.037 1.00 89.75 395 TYR A CA 1
ATOM 3216 C C . TYR A 1 395 ? 30.748 -12.740 -2.220 1.00 89.75 395 TYR A C 1
ATOM 3218 O O . TYR A 1 395 ? 31.724 -13.444 -1.958 1.00 89.75 395 TYR A O 1
ATOM 3226 N N . PHE A 1 396 ? 29.604 -13.251 -2.676 1.00 83.50 396 PHE A N 1
ATOM 3227 C CA . PHE A 1 396 ? 29.316 -14.687 -2.686 1.00 83.50 396 PHE A CA 1
ATOM 3228 C C . PHE A 1 396 ? 29.994 -15.441 -3.834 1.00 83.50 396 PHE A C 1
ATOM 3230 O O . PHE A 1 396 ? 30.330 -16.611 -3.658 1.00 83.50 396 PHE A O 1
ATOM 3237 N N . SER A 1 397 ? 30.204 -14.797 -4.988 1.00 79.62 397 SER A N 1
ATOM 3238 C CA . SER A 1 397 ? 30.769 -15.453 -6.178 1.00 79.62 397 SER A CA 1
ATOM 3239 C C . SER A 1 397 ? 32.257 -15.161 -6.350 1.00 79.62 397 SER A C 1
ATOM 3241 O O . SER A 1 397 ? 33.049 -16.082 -6.533 1.00 79.62 397 SER A O 1
ATOM 3243 N N . GLU A 1 398 ? 32.657 -13.891 -6.247 1.00 79.62 398 GLU A N 1
ATOM 3244 C CA . GLU A 1 398 ? 34.052 -13.482 -6.478 1.00 79.62 398 GLU A CA 1
ATOM 3245 C C . GLU A 1 398 ? 34.919 -13.521 -5.210 1.00 79.62 398 GLU A C 1
ATOM 3247 O O . GLU A 1 398 ? 36.147 -13.517 -5.295 1.00 79.62 398 GLU A O 1
ATOM 3252 N N . GLY A 1 399 ? 34.312 -13.530 -4.015 1.00 86.12 399 GLY A N 1
ATOM 3253 C CA . GLY A 1 399 ? 35.053 -13.418 -2.753 1.00 86.12 399 GLY A CA 1
ATOM 3254 C C . GLY A 1 399 ? 35.837 -12.104 -2.632 1.00 86.12 399 GLY A C 1
ATOM 3255 O O . GLY A 1 399 ? 36.855 -12.043 -1.941 1.00 86.12 399 GLY A O 1
ATOM 3256 N N . ALA A 1 400 ? 35.386 -11.055 -3.326 1.00 87.50 400 ALA A N 1
ATOM 3257 C CA . ALA A 1 400 ? 36.072 -9.773 -3.444 1.00 87.50 400 ALA A CA 1
ATOM 3258 C C . ALA A 1 400 ? 35.990 -8.907 -2.178 1.00 87.50 400 ALA A C 1
ATOM 3260 O O . ALA A 1 400 ? 36.768 -7.962 -2.006 1.00 87.50 400 ALA A O 1
ATOM 3261 N N . LEU A 1 401 ? 35.045 -9.227 -1.295 1.00 91.62 401 LEU A N 1
ATOM 3262 C CA . LEU A 1 401 ? 34.735 -8.484 -0.081 1.00 91.62 401 LEU A CA 1
ATOM 3263 C C . LEU A 1 401 ? 34.936 -9.379 1.144 1.00 91.62 401 LEU A C 1
ATOM 3265 O O . LEU A 1 401 ? 34.567 -10.553 1.151 1.00 91.62 401 LEU A O 1
ATOM 3269 N N . SER A 1 402 ? 35.490 -8.819 2.214 1.00 95.25 402 SER A N 1
ATOM 3270 C CA . SER A 1 402 ? 35.398 -9.436 3.536 1.00 95.25 402 SER A CA 1
ATOM 3271 C C . SER A 1 402 ? 33.964 -9.355 4.067 1.00 95.25 402 SER A C 1
ATOM 3273 O O . SER A 1 402 ? 33.185 -8.493 3.664 1.00 95.25 402 SER A O 1
ATOM 3275 N N . PHE A 1 403 ? 33.620 -10.215 5.029 1.00 95.69 403 PHE A N 1
ATOM 3276 C CA . PHE A 1 403 ? 32.297 -10.185 5.666 1.00 95.69 403 PHE A CA 1
ATOM 3277 C C . PHE A 1 403 ? 31.965 -8.814 6.283 1.00 95.69 403 PHE A C 1
ATOM 3279 O O . PHE A 1 403 ? 30.850 -8.331 6.134 1.00 95.69 403 PHE A O 1
ATOM 3286 N N . GLY A 1 404 ? 32.936 -8.164 6.940 1.00 97.19 404 GLY A N 1
ATOM 3287 C CA . GLY A 1 404 ? 32.726 -6.842 7.539 1.00 97.19 404 GLY A CA 1
ATOM 3288 C C . GLY A 1 404 ? 32.479 -5.740 6.502 1.00 97.19 404 GLY A C 1
ATOM 3289 O O . GLY A 1 404 ? 31.635 -4.874 6.729 1.00 97.19 404 GLY A O 1
ATOM 3290 N N . GLU A 1 405 ? 33.173 -5.791 5.357 1.00 96.88 405 GLU A N 1
ATOM 3291 C CA . GLU A 1 405 ? 32.933 -4.872 4.233 1.00 96.88 405 GLU A CA 1
ATOM 3292 C C . GLU A 1 405 ? 31.539 -5.103 3.642 1.00 96.88 405 GLU A C 1
ATOM 3294 O O . GLU A 1 405 ? 30.765 -4.156 3.543 1.00 96.88 405 GLU A O 1
ATOM 3299 N N . TYR A 1 406 ? 31.197 -6.357 3.319 1.00 96.25 406 TYR A N 1
ATOM 3300 C CA . TYR A 1 406 ? 29.877 -6.716 2.797 1.00 96.25 406 TYR A CA 1
ATOM 3301 C C . TYR A 1 406 ? 28.755 -6.244 3.724 1.00 96.25 406 TYR A C 1
ATOM 3303 O O . TYR A 1 406 ? 27.839 -5.572 3.269 1.00 96.25 406 TYR A O 1
ATOM 3311 N N . PHE A 1 407 ? 28.855 -6.528 5.026 1.00 96.50 407 PHE A N 1
ATOM 3312 C CA . PHE A 1 407 ? 27.830 -6.142 5.994 1.00 96.50 407 PHE A CA 1
ATOM 3313 C C . PHE A 1 407 ? 27.647 -4.621 6.070 1.00 96.50 407 PHE A C 1
ATOM 3315 O O . PHE A 1 407 ? 26.522 -4.137 6.051 1.00 96.50 407 PHE A O 1
ATOM 3322 N N . THR A 1 408 ? 28.743 -3.856 6.092 1.00 97.56 408 THR A N 1
ATOM 3323 C CA . THR A 1 408 ? 28.675 -2.383 6.115 1.00 97.56 408 THR A CA 1
ATOM 3324 C C . THR A 1 408 ? 28.000 -1.834 4.856 1.00 97.56 408 THR A C 1
ATOM 3326 O O . THR A 1 408 ? 27.132 -0.971 4.938 1.00 97.56 408 THR A O 1
ATOM 3329 N N . LEU A 1 409 ? 28.379 -2.349 3.684 1.00 97.31 409 LEU A N 1
ATOM 3330 C CA . LEU A 1 409 ? 27.791 -1.943 2.406 1.00 97.31 409 LEU A CA 1
ATOM 3331 C C . LEU A 1 409 ? 26.316 -2.342 2.308 1.00 97.31 409 LEU A C 1
ATOM 3333 O O . LEU A 1 409 ? 25.512 -1.578 1.784 1.00 97.31 409 LEU A O 1
ATOM 3337 N N . TYR A 1 410 ? 25.961 -3.513 2.833 1.00 96.38 410 TYR A N 1
ATOM 3338 C CA . TYR A 1 410 ? 24.589 -4.001 2.870 1.00 96.38 410 TYR A CA 1
ATOM 3339 C C . TYR A 1 410 ? 23.693 -3.143 3.771 1.00 96.38 410 TYR A C 1
ATOM 3341 O O . TYR A 1 410 ? 22.547 -2.883 3.416 1.00 96.38 410 TYR A O 1
ATOM 3349 N N . GLU A 1 411 ? 24.200 -2.658 4.906 1.00 95.75 411 GLU A N 1
ATOM 3350 C CA . GLU A 1 411 ? 23.456 -1.730 5.767 1.00 95.75 411 GLU A CA 1
ATOM 3351 C C . GLU A 1 411 ? 23.273 -0.356 5.097 1.00 95.75 411 GLU A C 1
ATOM 3353 O O . GLU A 1 411 ? 22.174 0.189 5.126 1.00 95.75 411 GLU A O 1
ATOM 3358 N N . ASN A 1 412 ? 24.283 0.163 4.387 1.00 97.00 412 ASN A N 1
ATOM 3359 C CA . ASN A 1 412 ? 24.116 1.384 3.583 1.00 97.00 412 ASN A CA 1
ATOM 3360 C C . ASN A 1 412 ? 23.079 1.199 2.464 1.00 97.00 412 ASN A C 1
ATOM 3362 O O . ASN A 1 412 ? 22.261 2.080 2.216 1.00 97.00 412 ASN A O 1
ATOM 3366 N N . LEU A 1 413 ? 23.099 0.046 1.791 1.00 96.69 413 LEU A N 1
ATOM 3367 C CA . LEU A 1 413 ? 22.124 -0.275 0.753 1.00 96.69 413 LEU A CA 1
ATOM 3368 C C . LEU A 1 413 ? 20.720 -0.488 1.335 1.00 96.69 413 LEU A C 1
ATOM 3370 O O . LEU A 1 413 ? 19.732 -0.119 0.710 1.00 96.69 413 LEU A O 1
ATOM 3374 N N . THR A 1 414 ? 20.627 -1.047 2.542 1.00 96.12 414 THR A N 1
ATOM 3375 C CA . THR A 1 414 ? 19.379 -1.140 3.307 1.00 96.12 414 THR A CA 1
ATOM 3376 C C . THR A 1 414 ? 18.805 0.248 3.566 1.00 96.12 414 THR A C 1
ATOM 3378 O O . THR A 1 414 ? 17.629 0.462 3.287 1.00 96.12 414 THR A O 1
ATOM 3381 N N . GLN A 1 415 ? 19.627 1.196 4.028 1.00 96.56 415 GLN A N 1
ATOM 3382 C CA . GLN A 1 415 ? 19.188 2.578 4.216 1.00 96.56 415 GLN A CA 1
ATOM 3383 C C . GLN A 1 415 ? 18.695 3.186 2.898 1.00 96.56 415 GLN A C 1
ATOM 3385 O O . GLN A 1 415 ? 17.628 3.778 2.871 1.00 96.56 415 GLN A O 1
ATOM 3390 N N . ALA A 1 416 ? 19.402 2.953 1.791 1.00 97.50 416 ALA A N 1
ATOM 3391 C CA . ALA A 1 416 ? 19.002 3.452 0.477 1.00 97.50 416 ALA A CA 1
ATOM 3392 C C . ALA A 1 416 ? 17.624 2.926 0.017 1.00 97.50 416 ALA A C 1
ATOM 3394 O O . ALA A 1 416 ? 16.836 3.656 -0.578 1.00 97.50 416 ALA A O 1
ATOM 3395 N N . TRP A 1 417 ? 17.305 1.664 0.311 1.00 97.62 417 TRP A N 1
ATOM 3396 C CA . TRP A 1 417 ? 15.974 1.102 0.064 1.00 97.62 417 TRP A CA 1
ATOM 3397 C C . TRP A 1 417 ? 14.899 1.676 0.997 1.00 97.62 417 TRP A C 1
ATOM 3399 O O . TRP A 1 417 ? 13.764 1.860 0.562 1.00 97.62 417 TRP A O 1
ATOM 3409 N N . MET A 1 418 ? 15.233 1.959 2.260 1.00 96.75 418 MET A N 1
ATOM 3410 C CA . MET A 1 418 ? 14.326 2.650 3.187 1.00 96.75 418 MET A CA 1
ATOM 3411 C C . MET A 1 418 ? 14.057 4.088 2.726 1.00 96.75 418 MET A C 1
ATOM 3413 O O . MET A 1 418 ? 12.913 4.531 2.776 1.00 96.75 418 MET A O 1
ATOM 3417 N N . ASP A 1 419 ? 15.076 4.775 2.205 1.00 97.38 419 ASP A N 1
ATOM 3418 C CA . ASP A 1 419 ? 14.950 6.107 1.612 1.00 97.38 419 ASP A CA 1
ATOM 3419 C C . ASP A 1 419 ? 14.026 6.069 0.381 1.00 97.38 419 ASP A C 1
ATOM 3421 O O . ASP A 1 419 ? 13.131 6.901 0.254 1.00 97.38 419 ASP A O 1
ATOM 3425 N N . LEU A 1 420 ? 14.158 5.060 -0.494 1.00 97.19 420 LEU A N 1
ATOM 3426 C CA . LEU A 1 420 ? 13.213 4.864 -1.601 1.00 97.19 420 LEU A CA 1
ATOM 3427 C C . LEU A 1 420 ? 11.786 4.611 -1.093 1.00 97.19 420 LEU A C 1
ATOM 3429 O O . LEU A 1 420 ? 10.845 5.196 -1.617 1.00 97.19 420 LEU A O 1
ATOM 3433 N N . ALA A 1 421 ? 11.603 3.764 -0.078 1.00 96.62 421 ALA A N 1
ATOM 3434 C CA . ALA A 1 421 ? 10.278 3.529 0.489 1.00 96.62 421 ALA A CA 1
ATOM 3435 C C . ALA A 1 421 ? 9.655 4.842 1.007 1.00 96.62 421 ALA A C 1
ATOM 3437 O O . ALA A 1 421 ? 8.482 5.107 0.743 1.00 96.62 421 ALA A O 1
ATOM 3438 N N . ASP A 1 422 ? 10.431 5.696 1.677 1.00 95.56 422 ASP A N 1
ATOM 3439 C CA . ASP A 1 422 ? 9.997 7.019 2.153 1.00 95.56 422 ASP A CA 1
ATOM 3440 C C . ASP A 1 422 ? 9.711 8.010 1.003 1.00 95.56 422 ASP A C 1
ATOM 3442 O O . ASP A 1 422 ? 8.860 8.886 1.133 1.00 95.56 422 ASP A O 1
ATOM 3446 N N . ALA A 1 423 ? 10.357 7.847 -0.156 1.00 95.19 423 ALA A N 1
ATOM 3447 C CA . ALA A 1 423 ? 10.057 8.613 -1.369 1.00 95.19 423 ALA A CA 1
ATOM 3448 C C . ALA A 1 423 ? 8.775 8.161 -2.093 1.00 95.19 423 ALA A C 1
ATOM 3450 O O . ALA A 1 423 ? 8.245 8.893 -2.927 1.00 95.19 423 ALA A O 1
ATOM 3451 N N . MET A 1 424 ? 8.291 6.948 -1.815 1.00 94.56 424 MET A N 1
ATOM 3452 C CA . MET A 1 424 ? 7.134 6.336 -2.478 1.00 94.56 424 MET A CA 1
ATOM 3453 C C . MET A 1 424 ? 5.794 6.614 -1.775 1.00 94.56 424 MET A C 1
ATOM 3455 O O . MET A 1 424 ? 4.783 6.019 -2.146 1.00 94.56 424 MET A O 1
ATOM 3459 N N . VAL A 1 425 ? 5.770 7.466 -0.748 1.00 93.31 425 VAL A N 1
ATOM 3460 C CA . VAL A 1 425 ? 4.582 7.750 0.076 1.00 93.31 425 VAL A CA 1
ATOM 3461 C C . VAL A 1 425 ? 3.421 8.282 -0.765 1.00 93.31 425 VAL A C 1
ATOM 3463 O O . VAL A 1 425 ? 3.609 9.155 -1.612 1.00 93.31 425 VAL A O 1
ATOM 3466 N N . THR A 1 426 ? 2.215 7.778 -0.502 1.00 90.19 426 THR A N 1
ATOM 3467 C CA . THR A 1 426 ? 0.976 8.201 -1.178 1.00 90.19 426 THR A CA 1
ATOM 3468 C C . THR A 1 426 ? 0.813 9.718 -1.186 1.00 90.19 426 THR A C 1
ATOM 3470 O O . THR A 1 426 ? 0.680 10.267 -2.270 1.00 90.19 426 THR A O 1
ATOM 3473 N N . ASP A 1 427 ? 0.965 10.393 -0.042 1.00 87.31 427 ASP A N 1
ATOM 3474 C CA . ASP A 1 427 ? 0.842 11.857 0.115 1.00 87.31 427 ASP A CA 1
ATOM 3475 C C . ASP A 1 427 ? 1.866 12.692 -0.667 1.00 87.31 427 ASP A C 1
ATOM 3477 O O . ASP A 1 427 ? 1.740 13.909 -0.749 1.00 87.31 427 ASP A O 1
ATOM 3481 N N . THR A 1 428 ? 2.892 12.078 -1.262 1.00 87.19 428 THR A N 1
ATOM 3482 C CA . THR A 1 428 ? 3.806 12.788 -2.177 1.00 87.19 428 THR A CA 1
ATOM 3483 C C . THR A 1 428 ? 3.286 12.835 -3.616 1.00 87.19 428 THR A C 1
ATOM 3485 O O . THR A 1 428 ? 3.886 13.493 -4.469 1.00 87.19 428 THR A O 1
ATOM 3488 N N . THR A 1 429 ? 2.163 12.157 -3.871 1.00 83.88 429 THR A N 1
ATOM 3489 C CA . THR A 1 429 ? 1.505 11.992 -5.170 1.00 83.88 429 THR A CA 1
ATOM 3490 C C . THR A 1 429 ? -0.026 12.069 -5.039 1.00 83.88 429 THR A C 1
ATOM 3492 O O . THR A 1 429 ? -0.597 11.933 -3.961 1.00 83.88 429 THR A O 1
ATOM 3495 N N . GLY A 1 430 ? -0.734 12.263 -6.143 1.00 81.50 430 GLY A N 1
ATOM 3496 C CA . GLY A 1 430 ? -2.180 12.108 -6.221 1.00 81.50 430 GLY A CA 1
ATOM 3497 C C . GLY A 1 430 ? -2.987 13.322 -5.775 1.00 81.50 430 GLY A C 1
ATOM 3498 O O . GLY A 1 430 ? -2.852 14.395 -6.360 1.00 81.50 430 GLY A O 1
ATOM 3499 N N . LEU A 1 431 ? -3.896 13.134 -4.803 1.00 74.38 431 LEU A N 1
ATOM 3500 C CA . LEU A 1 431 ? -5.065 14.005 -4.614 1.00 74.38 431 LEU A CA 1
ATOM 3501 C C . LEU A 1 431 ? -4.732 15.494 -4.578 1.00 74.38 431 LEU A C 1
ATOM 3503 O O . LEU A 1 431 ? -5.301 16.215 -5.390 1.00 74.38 431 LEU A O 1
ATOM 3507 N N . ASP A 1 432 ? -3.828 15.925 -3.692 1.00 78.12 432 ASP A N 1
ATOM 3508 C CA . ASP A 1 432 ? -3.330 17.307 -3.608 1.00 78.12 432 ASP A CA 1
ATOM 3509 C C . ASP A 1 432 ? -2.040 17.407 -2.748 1.00 78.12 432 ASP A C 1
ATOM 3511 O O . ASP A 1 432 ? -2.050 18.034 -1.682 1.00 78.12 432 ASP A O 1
ATOM 3515 N N . PRO A 1 433 ? -0.920 16.795 -3.178 1.00 82.19 433 PRO A N 1
ATOM 3516 C CA . PRO A 1 433 ? 0.368 16.923 -2.494 1.00 82.19 433 PRO A CA 1
ATOM 3517 C C . PRO A 1 433 ? 0.837 18.384 -2.407 1.00 82.19 433 PRO A C 1
ATOM 3519 O O . PRO A 1 433 ? 0.863 19.129 -3.389 1.00 82.19 433 PRO A O 1
ATOM 3522 N N . ALA A 1 434 ? 1.267 18.799 -1.223 1.00 84.31 434 ALA A N 1
ATOM 3523 C CA . ALA A 1 434 ? 1.889 20.086 -0.973 1.00 84.31 434 ALA A CA 1
ATOM 3524 C C . ALA A 1 434 ? 3.325 20.140 -1.527 1.00 84.31 434 ALA A C 1
ATOM 3526 O O . ALA A 1 434 ? 4.033 19.141 -1.628 1.00 84.31 434 ALA A O 1
ATOM 3527 N N . ASP A 1 435 ? 3.814 21.353 -1.806 1.00 84.56 435 ASP A N 1
ATOM 3528 C CA . ASP A 1 435 ? 5.170 21.585 -2.337 1.00 84.56 435 ASP A CA 1
ATOM 3529 C C . ASP A 1 435 ? 6.286 20.951 -1.480 1.00 84.56 435 ASP A C 1
ATOM 3531 O O . ASP A 1 435 ? 7.280 20.462 -2.015 1.00 84.56 435 ASP A O 1
ATOM 3535 N N . TYR A 1 436 ? 6.136 20.922 -0.153 1.00 87.06 436 TYR A N 1
ATOM 3536 C CA . TYR A 1 436 ? 7.126 20.295 0.728 1.00 87.06 436 TYR A CA 1
ATOM 3537 C C . TYR A 1 436 ? 7.044 18.761 0.740 1.00 87.06 436 TYR A C 1
ATOM 3539 O O . TYR A 1 436 ? 8.090 18.130 0.860 1.00 87.06 436 TYR A O 1
ATOM 3547 N N . GLU A 1 437 ? 5.856 18.172 0.566 1.00 89.31 437 GLU A N 1
ATOM 3548 C CA . GLU A 1 437 ? 5.660 16.714 0.451 1.00 89.31 437 GLU A CA 1
ATOM 3549 C C . GLU A 1 437 ? 6.322 16.223 -0.844 1.00 89.31 437 GLU A C 1
ATOM 3551 O O . GLU A 1 437 ? 7.132 15.299 -0.849 1.00 89.31 437 GLU A O 1
ATOM 3556 N N . ASN A 1 438 ? 6.103 16.950 -1.939 1.00 87.06 438 ASN A N 1
ATOM 3557 C CA . ASN A 1 438 ? 6.755 16.699 -3.218 1.00 87.06 438 ASN A CA 1
ATOM 3558 C C . ASN A 1 438 ? 8.295 16.822 -3.124 1.00 87.06 438 ASN A C 1
ATOM 3560 O O . ASN A 1 438 ? 9.036 15.913 -3.508 1.00 87.06 438 ASN A O 1
ATOM 3564 N N . LYS A 1 439 ? 8.807 17.912 -2.530 1.00 89.69 439 LYS A N 1
ATOM 3565 C CA . LYS A 1 439 ? 10.253 18.089 -2.288 1.00 89.69 439 LYS A CA 1
ATOM 3566 C C . LYS A 1 439 ? 10.846 16.997 -1.406 1.00 89.69 439 LYS A C 1
ATOM 3568 O O . LYS A 1 439 ? 12.016 16.651 -1.593 1.00 89.69 439 LYS A O 1
ATOM 3573 N N . HIS A 1 440 ? 10.074 16.472 -0.456 1.00 92.69 440 HIS A N 1
ATOM 3574 C CA . HIS A 1 440 ? 10.491 15.347 0.373 1.00 92.69 440 HIS A CA 1
ATOM 3575 C C . HIS A 1 440 ? 10.752 14.110 -0.485 1.00 92.69 440 HIS A C 1
ATOM 3577 O O . HIS A 1 440 ? 11.854 13.570 -0.412 1.00 92.69 440 HIS A O 1
ATOM 3583 N N . ALA A 1 441 ? 9.831 13.736 -1.380 1.00 92.62 441 ALA A N 1
ATOM 3584 C CA . ALA A 1 441 ? 10.025 12.597 -2.286 1.00 92.62 441 ALA A CA 1
ATOM 3585 C C . ALA A 1 441 ? 11.305 12.720 -3.125 1.00 92.62 441 ALA A C 1
ATOM 3587 O O . ALA A 1 441 ? 12.119 11.794 -3.166 1.00 92.62 441 ALA A O 1
ATOM 3588 N N . PHE A 1 442 ? 11.545 13.887 -3.732 1.00 92.06 442 PHE A N 1
ATOM 3589 C CA . PHE A 1 442 ? 12.784 14.144 -4.476 1.00 92.06 442 PHE A CA 1
ATOM 3590 C C . PHE A 1 442 ? 14.034 14.066 -3.589 1.00 92.06 442 PHE A C 1
ATOM 3592 O O . PHE A 1 442 ? 15.071 13.558 -4.014 1.00 92.06 442 PHE A O 1
ATOM 3599 N N . THR A 1 443 ? 13.955 14.562 -2.354 1.00 94.94 443 THR A N 1
ATOM 3600 C CA . THR A 1 443 ? 15.074 14.514 -1.403 1.00 94.94 443 THR A CA 1
ATOM 3601 C C . THR A 1 443 ? 15.415 13.073 -1.031 1.00 94.94 443 THR A C 1
ATOM 3603 O O . THR A 1 443 ? 16.575 12.676 -1.133 1.00 94.94 443 THR A O 1
ATOM 3606 N N . MET A 1 444 ? 14.411 12.274 -0.675 1.00 96.75 444 MET A N 1
ATOM 3607 C CA . MET A 1 444 ? 14.595 10.875 -0.291 1.00 96.75 444 MET A CA 1
ATOM 3608 C C . MET A 1 444 ? 15.060 10.009 -1.464 1.00 96.75 444 MET A C 1
ATOM 3610 O O . MET A 1 444 ? 15.962 9.187 -1.311 1.00 96.75 444 MET A O 1
ATOM 3614 N N . THR A 1 445 ? 14.556 10.279 -2.669 1.00 94.44 445 THR A N 1
ATOM 3615 C CA . THR A 1 445 ? 15.083 9.695 -3.909 1.00 94.44 445 THR A CA 1
ATOM 3616 C C . THR A 1 445 ? 16.581 9.968 -4.063 1.00 94.44 445 THR A C 1
ATOM 3618 O O . THR A 1 445 ? 17.356 9.054 -4.350 1.00 94.44 445 THR A O 1
ATOM 3621 N N . ASN A 1 446 ? 17.016 11.218 -3.881 1.00 94.19 446 ASN A N 1
ATOM 3622 C CA . ASN A 1 446 ? 18.426 11.577 -4.027 1.00 94.19 446 ASN A CA 1
ATOM 3623 C C . ASN A 1 446 ? 19.300 10.869 -2.986 1.00 94.19 446 ASN A C 1
ATOM 3625 O O . ASN A 1 446 ? 20.354 10.348 -3.345 1.00 94.19 446 ASN A O 1
ATOM 3629 N N . TYR A 1 447 ? 18.849 10.766 -1.732 1.00 97.31 447 TYR A N 1
ATOM 3630 C CA . TYR A 1 447 ? 19.557 9.986 -0.712 1.00 97.31 447 TYR A CA 1
ATOM 3631 C C . TYR A 1 447 ? 19.685 8.509 -1.091 1.00 97.31 447 TYR A C 1
ATOM 3633 O O . TYR A 1 447 ? 20.779 7.946 -0.997 1.00 97.31 447 TYR A O 1
ATOM 3641 N N . ALA A 1 448 ? 18.621 7.904 -1.622 1.00 96.50 448 ALA A N 1
ATOM 3642 C CA . ALA A 1 448 ? 18.671 6.540 -2.132 1.00 96.50 448 ALA A CA 1
ATOM 3643 C C . ALA A 1 448 ? 19.705 6.387 -3.267 1.00 96.50 448 ALA A C 1
ATOM 3645 O O . ALA A 1 448 ? 20.511 5.453 -3.249 1.00 96.50 448 ALA A O 1
ATOM 3646 N N . ILE A 1 449 ? 19.743 7.321 -4.226 1.00 93.12 449 ILE A N 1
ATOM 3647 C CA . ILE A 1 449 ? 20.712 7.322 -5.339 1.00 93.12 449 ILE A CA 1
ATOM 3648 C C . ILE A 1 449 ? 22.148 7.460 -4.832 1.00 93.12 449 ILE A C 1
ATOM 3650 O O . ILE A 1 449 ? 23.028 6.717 -5.276 1.00 93.12 449 ILE A O 1
ATOM 3654 N N . GLU A 1 450 ? 22.401 8.406 -3.928 1.00 94.19 450 GLU A N 1
ATOM 3655 C CA . GLU A 1 450 ? 23.726 8.667 -3.364 1.00 94.19 450 GLU A CA 1
ATOM 3656 C C . GLU A 1 450 ? 24.254 7.437 -2.618 1.00 94.19 450 GLU A C 1
ATOM 3658 O O . GLU A 1 450 ? 25.366 6.972 -2.892 1.00 94.19 450 GLU A O 1
ATOM 3663 N N . ASN A 1 451 ? 23.432 6.854 -1.739 1.00 95.44 451 ASN A N 1
ATOM 3664 C CA . ASN A 1 451 ? 23.786 5.664 -0.970 1.00 95.44 451 ASN A CA 1
ATOM 3665 C C . ASN A 1 451 ? 24.015 4.445 -1.882 1.00 95.44 451 ASN A C 1
ATOM 3667 O O . ASN A 1 451 ? 25.022 3.743 -1.734 1.00 95.44 451 ASN A O 1
ATOM 3671 N N . ALA A 1 452 ? 23.144 4.219 -2.871 1.00 92.19 452 ALA A N 1
ATOM 3672 C CA . ALA A 1 452 ? 23.304 3.141 -3.848 1.00 92.19 452 ALA A CA 1
ATOM 3673 C C . ALA A 1 452 ? 24.581 3.310 -4.683 1.00 92.19 452 ALA A C 1
ATOM 3675 O O . ALA A 1 452 ? 25.360 2.371 -4.854 1.00 92.19 452 ALA A O 1
ATOM 3676 N N . THR A 1 453 ? 24.840 4.525 -5.169 1.00 89.19 453 THR A N 1
ATOM 3677 C CA . THR A 1 453 ? 26.015 4.831 -5.992 1.00 89.19 453 THR A CA 1
ATOM 3678 C C . THR A 1 453 ? 27.304 4.653 -5.201 1.00 89.19 453 THR A C 1
ATOM 3680 O O . THR A 1 453 ? 28.238 4.033 -5.706 1.00 89.19 453 THR A O 1
ATOM 3683 N N . ALA A 1 454 ? 27.342 5.088 -3.939 1.00 93.50 454 ALA A N 1
ATOM 3684 C CA . ALA A 1 454 ? 28.492 4.876 -3.067 1.00 93.50 454 ALA A CA 1
ATOM 3685 C C . ALA A 1 454 ? 28.811 3.381 -2.875 1.00 93.50 454 ALA A C 1
ATOM 3687 O O . ALA A 1 454 ? 29.979 2.983 -2.937 1.00 93.50 454 ALA A O 1
ATOM 3688 N N . VAL A 1 455 ? 27.785 2.540 -2.686 1.00 94.25 455 VAL A N 1
ATOM 3689 C CA . VAL A 1 455 ? 27.952 1.080 -2.593 1.00 94.25 455 VAL A CA 1
ATOM 3690 C C . VAL A 1 455 ? 28.447 0.505 -3.920 1.00 94.25 455 VAL A C 1
ATOM 3692 O O . VAL A 1 455 ? 29.461 -0.198 -3.940 1.00 94.25 455 VAL A O 1
ATOM 3695 N N . LYS A 1 456 ? 27.782 0.834 -5.032 1.00 89.88 456 LYS A N 1
ATOM 3696 C CA . LYS A 1 456 ? 28.152 0.390 -6.383 1.00 89.88 456 LYS A CA 1
ATOM 3697 C C . LYS A 1 456 ? 29.611 0.723 -6.697 1.00 89.88 456 LYS A C 1
ATOM 3699 O O . LYS A 1 456 ? 30.380 -0.171 -7.047 1.00 89.88 456 LYS A O 1
ATOM 3704 N N . ASP A 1 457 ? 30.014 1.977 -6.525 1.00 88.12 457 ASP A N 1
ATOM 3705 C CA . ASP A 1 457 ? 31.357 2.453 -6.860 1.00 88.12 457 ASP A CA 1
ATOM 3706 C C . ASP A 1 457 ? 32.424 1.779 -5.995 1.00 88.12 457 ASP A C 1
ATOM 3708 O O . ASP A 1 457 ? 33.495 1.415 -6.492 1.00 88.12 457 ASP A O 1
ATOM 3712 N N . TYR A 1 458 ? 32.138 1.544 -4.710 1.00 93.69 458 TYR A N 1
ATOM 3713 C CA . TYR A 1 458 ? 33.031 0.777 -3.844 1.00 93.69 458 TYR A CA 1
ATOM 3714 C C . TYR A 1 458 ? 33.241 -0.645 -4.380 1.00 93.69 458 TYR A C 1
ATOM 3716 O O . TYR A 1 458 ? 34.382 -1.099 -4.522 1.00 93.69 458 TYR A O 1
ATOM 3724 N N . VAL A 1 459 ? 32.150 -1.342 -4.709 1.00 88.25 459 VAL A N 1
ATOM 3725 C CA . VAL A 1 459 ? 32.189 -2.729 -5.186 1.00 88.25 459 VAL A CA 1
ATOM 3726 C C . VAL A 1 459 ? 32.906 -2.836 -6.534 1.00 88.25 459 VAL A C 1
ATOM 3728 O O . VAL A 1 459 ? 33.771 -3.704 -6.698 1.00 88.25 459 VAL A O 1
ATOM 3731 N N . VAL A 1 460 ? 32.624 -1.931 -7.477 1.00 83.38 460 VAL A N 1
ATOM 3732 C CA . VAL A 1 460 ? 33.294 -1.877 -8.787 1.00 83.38 460 VAL A CA 1
ATOM 3733 C C . VAL A 1 460 ? 34.796 -1.653 -8.618 1.00 83.38 460 VAL A C 1
ATOM 3735 O O . VAL A 1 460 ? 35.592 -2.416 -9.164 1.00 83.38 460 VAL A O 1
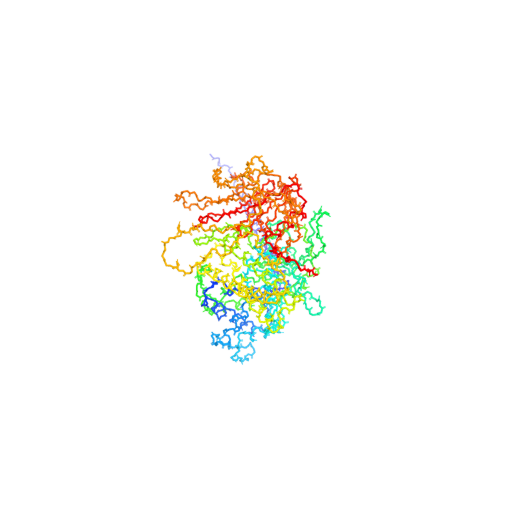ATOM 3738 N N . ASN A 1 461 ? 35.204 -0.666 -7.815 1.00 86.25 461 ASN A N 1
ATOM 3739 C CA . ASN A 1 461 ? 36.620 -0.356 -7.597 1.00 86.25 461 ASN A CA 1
ATOM 3740 C C . ASN A 1 461 ? 37.373 -1.519 -6.936 1.00 86.25 461 ASN A C 1
ATOM 3742 O O . ASN A 1 461 ? 38.502 -1.846 -7.323 1.00 86.25 461 ASN A O 1
ATOM 3746 N N . LYS A 1 462 ? 36.744 -2.185 -5.961 1.00 85.88 462 LYS A N 1
ATOM 3747 C CA . LYS A 1 462 ? 37.318 -3.360 -5.296 1.00 85.88 462 LYS A CA 1
ATOM 3748 C C . LYS A 1 462 ? 37.487 -4.528 -6.268 1.00 85.88 462 LYS A C 1
ATOM 3750 O O . LYS A 1 462 ? 38.565 -5.120 -6.334 1.00 85.88 462 LYS A O 1
ATOM 3755 N N . THR A 1 463 ? 36.452 -4.817 -7.053 1.00 77.19 463 THR A N 1
ATOM 3756 C CA . THR A 1 463 ? 36.440 -5.923 -8.020 1.00 77.19 463 THR A CA 1
ATOM 3757 C C . THR A 1 463 ? 37.441 -5.678 -9.153 1.00 77.19 463 THR A C 1
ATOM 3759 O O . THR A 1 463 ? 38.212 -6.571 -9.496 1.00 77.19 463 THR A O 1
ATOM 3762 N N . ALA A 1 464 ? 37.532 -4.450 -9.673 1.00 72.06 464 ALA A N 1
ATOM 3763 C CA . ALA A 1 464 ? 38.518 -4.070 -10.687 1.00 72.06 464 ALA A CA 1
ATOM 3764 C C . ALA A 1 464 ? 39.965 -4.227 -10.189 1.00 72.06 464 ALA A C 1
ATOM 3766 O O . ALA A 1 464 ? 40.835 -4.689 -10.927 1.00 72.06 464 ALA A O 1
ATOM 3767 N N . THR A 1 465 ? 40.220 -3.901 -8.918 1.00 66.25 465 THR A N 1
ATOM 3768 C CA . THR A 1 465 ? 41.545 -4.059 -8.299 1.00 66.25 465 THR A CA 1
ATOM 3769 C C . THR A 1 465 ? 41.957 -5.532 -8.202 1.00 66.25 465 THR A C 1
ATOM 3771 O O . THR A 1 465 ? 43.122 -5.861 -8.423 1.00 66.25 465 THR A O 1
ATOM 3774 N N . LEU A 1 466 ? 41.012 -6.431 -7.916 1.00 59.75 466 LEU A N 1
ATOM 3775 C CA . LEU A 1 466 ? 41.251 -7.880 -7.895 1.00 59.75 466 LEU A CA 1
ATOM 3776 C C . LEU A 1 466 ? 41.423 -8.451 -9.311 1.00 59.75 466 LEU A C 1
ATOM 3778 O O . LEU A 1 466 ? 42.305 -9.279 -9.549 1.00 59.75 466 LEU A O 1
ATOM 3782 N N . ASN A 1 467 ? 40.653 -7.931 -10.270 1.00 55.34 467 ASN A N 1
ATOM 3783 C CA . ASN A 1 467 ? 40.688 -8.337 -11.674 1.00 55.34 467 ASN A CA 1
ATOM 3784 C C . ASN A 1 467 ? 41.831 -7.723 -12.491 1.00 55.34 467 ASN A C 1
ATOM 3786 O O . ASN A 1 467 ? 41.974 -8.063 -13.661 1.00 55.34 467 ASN A O 1
ATOM 3790 N N . GLY A 1 468 ? 42.750 -6.961 -11.884 1.00 47.97 468 GLY A N 1
ATOM 3791 C CA . GLY A 1 468 ? 44.025 -6.548 -12.499 1.00 47.97 468 GLY A CA 1
ATOM 3792 C C . GLY A 1 468 ? 44.938 -7.701 -12.970 1.00 47.97 468 GLY A C 1
ATOM 3793 O O . GLY A 1 468 ? 46.042 -7.455 -13.452 1.00 47.97 468 GLY A O 1
ATOM 3794 N N . THR A 1 469 ? 44.481 -8.954 -12.853 1.00 44.94 469 THR A N 1
ATOM 3795 C CA . THR A 1 469 ? 45.148 -10.184 -13.309 1.00 44.94 469 THR A CA 1
ATOM 3796 C C . THR A 1 469 ? 44.383 -10.908 -14.440 1.00 44.94 469 THR A C 1
ATOM 3798 O O . THR A 1 469 ? 44.906 -11.868 -15.004 1.00 44.94 469 THR A O 1
ATOM 3801 N N . ILE A 1 470 ? 43.176 -10.465 -14.821 1.00 39.75 470 ILE A N 1
ATOM 3802 C CA . ILE A 1 470 ? 42.357 -11.064 -15.891 1.00 39.75 470 ILE A CA 1
ATOM 3803 C C . ILE A 1 470 ? 42.018 -9.972 -16.918 1.00 39.75 470 ILE A C 1
ATOM 3805 O O . ILE A 1 470 ? 41.526 -8.905 -16.576 1.00 39.75 470 ILE A O 1
ATOM 3809 N N . ASN A 1 471 ? 42.349 -10.230 -18.185 1.00 40.06 471 ASN A N 1
ATOM 3810 C CA . ASN A 1 471 ? 42.295 -9.274 -19.294 1.00 40.06 471 ASN A CA 1
ATOM 3811 C C . ASN A 1 471 ? 40.994 -8.450 -19.381 1.00 40.06 471 ASN A C 1
ATOM 3813 O O . ASN A 1 471 ? 39.889 -8.964 -19.213 1.00 40.06 471 ASN A O 1
ATOM 3817 N N . SER A 1 472 ? 41.181 -7.186 -19.766 1.00 37.25 472 SER A N 1
ATOM 3818 C CA . SER A 1 472 ? 40.257 -6.055 -19.947 1.00 37.25 472 SER A CA 1
ATOM 3819 C C . SER A 1 472 ? 39.099 -6.246 -20.947 1.00 37.25 472 SER A C 1
ATOM 3821 O O . SER A 1 472 ? 38.820 -5.358 -21.748 1.00 37.25 472 SER A O 1
ATOM 3823 N N . THR A 1 473 ? 38.437 -7.399 -20.948 1.00 40.38 473 THR A N 1
ATOM 3824 C CA . THR A 1 473 ? 37.336 -7.716 -21.881 1.00 40.38 473 THR A CA 1
ATOM 3825 C C . THR A 1 473 ? 36.029 -8.117 -21.198 1.00 40.38 473 THR A C 1
ATOM 3827 O O . THR A 1 473 ? 35.024 -8.244 -21.882 1.00 40.38 473 THR A O 1
ATOM 3830 N N . GLY A 1 474 ? 36.012 -8.275 -19.871 1.00 40.91 474 GLY A N 1
ATOM 3831 C CA . GLY A 1 474 ? 34.787 -8.476 -19.091 1.00 40.91 474 GLY A CA 1
ATOM 3832 C C . GLY A 1 474 ? 34.555 -7.295 -18.157 1.00 40.91 474 GLY A C 1
ATOM 3833 O O . GLY A 1 474 ? 34.889 -7.377 -16.979 1.00 40.91 474 GLY A O 1
ATOM 3834 N N . MET A 1 475 ? 34.057 -6.172 -18.681 1.00 39.84 475 MET A N 1
ATOM 3835 C CA . MET A 1 475 ? 33.504 -5.127 -17.818 1.00 39.84 475 MET A CA 1
ATOM 3836 C C . MET A 1 475 ? 32.089 -5.534 -17.427 1.00 39.84 475 MET A C 1
ATOM 3838 O O . MET A 1 475 ? 31.275 -5.858 -18.286 1.00 39.84 475 MET A O 1
ATOM 3842 N N . LEU A 1 476 ? 31.802 -5.504 -16.130 1.00 39.78 476 LEU A N 1
ATOM 3843 C CA . LEU A 1 476 ? 30.445 -5.594 -15.618 1.00 39.78 476 LEU A CA 1
ATOM 3844 C C . LEU A 1 476 ? 29.723 -4.293 -15.998 1.00 39.78 476 LEU A C 1
ATOM 3846 O O . LEU A 1 476 ? 29.962 -3.252 -15.389 1.00 39.78 476 LEU A O 1
ATOM 3850 N N . GLN A 1 477 ? 28.908 -4.334 -17.052 1.00 39.28 477 GLN A N 1
ATOM 3851 C CA . GLN A 1 477 ? 28.017 -3.235 -17.409 1.00 39.28 477 GLN A CA 1
ATOM 3852 C C . GLN A 1 477 ? 26.650 -3.517 -16.794 1.00 39.28 477 GLN A C 1
ATOM 3854 O O . GLN A 1 477 ? 25.920 -4.406 -17.231 1.00 39.28 477 GLN A O 1
ATOM 3859 N N . VAL A 1 478 ? 26.295 -2.725 -15.786 1.00 38.09 478 VAL A N 1
ATOM 3860 C CA . VAL A 1 478 ? 24.884 -2.482 -15.501 1.00 38.09 478 VAL A CA 1
ATOM 3861 C C . VAL A 1 478 ? 24.398 -1.619 -16.660 1.00 38.09 478 VAL A C 1
ATOM 3863 O O . VAL A 1 478 ? 24.793 -0.460 -16.762 1.00 38.09 478 VAL A O 1
ATOM 3866 N N . LEU A 1 479 ? 23.636 -2.206 -17.579 1.00 37.78 479 LEU A N 1
ATOM 3867 C CA . LEU A 1 479 ? 22.932 -1.455 -18.609 1.00 37.78 479 LEU A CA 1
ATOM 3868 C C . LEU A 1 479 ? 21.544 -1.171 -18.030 1.00 37.78 479 LEU A C 1
ATOM 3870 O O . LEU A 1 479 ? 20.679 -2.039 -18.150 1.00 37.78 479 LEU A O 1
ATOM 3874 N N . PRO A 1 480 ? 21.301 -0.025 -17.360 1.00 39.47 480 PRO A N 1
ATOM 3875 C CA . PRO A 1 480 ? 19.921 0.380 -17.137 1.00 39.47 480 PRO A CA 1
ATOM 3876 C C . PRO A 1 480 ? 19.232 0.392 -18.503 1.00 39.47 480 PRO A C 1
ATOM 3878 O O . PRO A 1 480 ? 19.850 0.772 -19.506 1.00 39.47 480 PRO A O 1
ATOM 3881 N N . PHE A 1 481 ? 17.989 -0.078 -18.563 1.00 37.25 481 PHE A N 1
ATOM 3882 C CA . PHE A 1 481 ? 17.202 -0.021 -19.785 1.00 37.25 481 PHE A CA 1
ATOM 3883 C C . PHE A 1 481 ? 16.906 1.458 -20.071 1.00 37.25 481 PHE A C 1
ATOM 3885 O O . PHE A 1 481 ? 15.920 2.008 -19.610 1.00 37.25 481 PHE A O 1
ATOM 3892 N N . ASN A 1 482 ? 17.850 2.114 -20.753 1.00 40.19 482 ASN A N 1
ATOM 3893 C CA . ASN A 1 482 ? 17.819 3.490 -21.232 1.00 40.19 482 ASN A CA 1
ATOM 3894 C C . ASN A 1 482 ? 17.262 4.520 -20.242 1.00 40.19 482 ASN A C 1
ATOM 3896 O O . ASN A 1 482 ? 16.115 4.906 -20.361 1.00 40.19 482 ASN A O 1
ATOM 3900 N N . PHE A 1 483 ? 18.107 5.034 -19.353 1.00 35.88 483 PHE A N 1
ATOM 3901 C CA . PHE A 1 483 ? 18.210 6.464 -19.034 1.00 35.88 483 PHE A CA 1
ATOM 3902 C C . PHE A 1 483 ? 19.504 6.637 -18.236 1.00 35.88 483 PHE A C 1
ATOM 3904 O O . PHE A 1 483 ? 19.751 5.896 -17.287 1.00 35.88 483 PHE A O 1
ATOM 3911 N N . ASP A 1 484 ? 20.357 7.578 -18.637 1.00 34.19 484 ASP A N 1
ATOM 3912 C CA . ASP A 1 484 ? 21.433 8.042 -17.768 1.00 34.19 484 ASP A CA 1
ATOM 3913 C C . ASP A 1 484 ? 20.772 8.799 -16.600 1.00 34.19 484 ASP A C 1
ATOM 3915 O O . ASP A 1 484 ? 20.134 9.828 -16.846 1.00 34.19 484 ASP A O 1
ATOM 3919 N N . PRO A 1 485 ? 20.849 8.320 -15.343 1.00 33.78 485 PRO A N 1
ATOM 3920 C CA . PRO A 1 485 ? 20.309 9.058 -14.205 1.00 33.78 485 PRO A CA 1
ATOM 3921 C C . PRO A 1 485 ? 21.085 10.361 -13.932 1.00 33.78 485 PRO A C 1
ATOM 3923 O O . PRO A 1 485 ? 20.692 11.122 -13.052 1.00 33.78 485 PRO A O 1
ATOM 3926 N N . LEU A 1 486 ? 22.178 10.630 -14.663 1.00 32.34 486 LEU A N 1
ATOM 3927 C CA . LEU A 1 486 ? 23.111 11.731 -14.437 1.00 32.34 486 LEU A CA 1
ATOM 3928 C C . LEU A 1 486 ? 23.107 12.778 -15.562 1.00 32.34 486 LEU A C 1
ATOM 3930 O O . LEU A 1 486 ? 24.163 13.279 -15.954 1.00 32.34 486 LEU A O 1
ATOM 3934 N N . VAL A 1 487 ? 21.933 13.236 -16.007 1.00 32.91 487 VAL A N 1
ATOM 3935 C CA . VAL A 1 487 ? 21.871 14.668 -16.347 1.00 32.91 487 VAL A CA 1
ATOM 3936 C C . VAL A 1 487 ? 22.066 15.389 -15.019 1.00 32.91 487 VAL A C 1
ATOM 3938 O O . VAL A 1 487 ? 21.154 15.376 -14.198 1.00 32.91 487 VAL A O 1
ATOM 3941 N N . GLU A 1 488 ? 23.277 15.906 -14.773 1.00 32.09 488 GLU A N 1
ATOM 3942 C CA . GLU A 1 488 ? 23.665 16.583 -13.531 1.00 32.09 488 GLU A CA 1
ATOM 3943 C C . GLU A 1 488 ? 22.521 17.461 -13.017 1.00 32.09 488 GLU A C 1
ATOM 3945 O O . GLU A 1 488 ? 22.290 18.577 -13.490 1.00 32.09 488 GLU A O 1
ATOM 3950 N N . TRP A 1 489 ? 21.832 16.970 -11.987 1.00 30.81 489 TRP A N 1
ATOM 3951 C CA . TRP A 1 489 ? 20.966 17.780 -11.151 1.00 30.81 489 TRP A CA 1
ATOM 3952 C C . TRP A 1 489 ? 21.891 18.611 -10.260 1.00 30.81 489 TRP A C 1
ATOM 3954 O O . TRP A 1 489 ? 22.079 18.356 -9.072 1.00 30.81 489 TRP A O 1
ATOM 3964 N N . SER A 1 490 ? 22.603 19.559 -10.877 1.00 33.78 490 SER A N 1
ATOM 3965 C CA . SER A 1 490 ? 23.488 20.447 -10.142 1.00 33.78 490 SER A CA 1
ATOM 3966 C C . SER A 1 490 ? 22.607 21.285 -9.218 1.00 33.78 490 SER A C 1
ATOM 3968 O O . SER A 1 490 ? 21.777 22.082 -9.661 1.00 33.78 490 SER A O 1
ATOM 3970 N N . GLY A 1 491 ? 22.764 21.088 -7.910 1.00 35.12 491 GLY A N 1
ATOM 3971 C CA . GLY A 1 491 ? 22.029 21.792 -6.856 1.00 35.12 491 GLY A CA 1
ATOM 3972 C C . GLY A 1 491 ? 22.290 23.305 -6.789 1.00 35.12 491 GLY A C 1
ATOM 3973 O O . GLY A 1 491 ? 22.174 23.894 -5.720 1.00 35.12 491 GLY A O 1
ATOM 3974 N N . GLN A 1 492 ? 22.678 23.953 -7.894 1.00 32.81 492 GLN A N 1
ATOM 3975 C CA . GLN A 1 492 ? 22.996 25.380 -7.958 1.00 32.81 492 GLN A CA 1
ATOM 3976 C C . GLN A 1 492 ? 21.879 26.276 -8.516 1.00 32.81 492 GLN A C 1
ATOM 3978 O O . GLN A 1 492 ? 22.000 27.489 -8.379 1.00 32.81 492 GLN A O 1
ATOM 3983 N N . ASN A 1 493 ? 20.764 25.742 -9.031 1.00 33.50 493 ASN A N 1
ATOM 3984 C CA . ASN A 1 493 ? 19.648 26.566 -9.536 1.00 33.50 493 ASN A CA 1
ATOM 3985 C C . ASN A 1 493 ? 18.376 26.518 -8.665 1.00 33.50 493 ASN A C 1
ATOM 3987 O O . ASN A 1 493 ? 17.263 26.617 -9.169 1.00 33.50 493 ASN A O 1
ATOM 3991 N N . GLN A 1 494 ? 18.519 26.441 -7.338 1.00 40.25 494 GLN A N 1
ATOM 3992 C CA . GLN A 1 494 ? 17.384 26.525 -6.397 1.00 40.25 494 GLN A CA 1
ATOM 3993 C C . GLN A 1 494 ? 16.943 27.956 -6.041 1.00 40.25 494 GLN A C 1
ATOM 3995 O O . GLN A 1 494 ? 16.197 28.165 -5.084 1.00 40.25 494 GLN A O 1
ATOM 4000 N N . THR A 1 495 ? 17.350 28.974 -6.799 1.00 34.53 495 THR A N 1
ATOM 4001 C CA . THR A 1 495 ? 16.883 30.341 -6.546 1.00 34.53 495 THR A CA 1
ATOM 4002 C C . THR A 1 495 ? 16.388 31.006 -7.819 1.00 34.53 495 THR A C 1
ATOM 4004 O O . THR A 1 495 ? 17.188 31.359 -8.676 1.00 34.53 495 THR A O 1
ATOM 4007 N N . LEU A 1 496 ? 15.072 31.252 -7.826 1.00 31.25 496 LEU A N 1
ATOM 4008 C CA . LEU A 1 496 ? 14.295 32.143 -8.696 1.00 31.25 496 LEU A CA 1
ATOM 4009 C C . LEU A 1 496 ? 13.891 31.586 -10.071 1.00 31.25 496 LEU A C 1
ATOM 4011 O O . LEU A 1 496 ? 14.694 31.535 -10.989 1.00 31.25 496 LEU A O 1
ATOM 4015 N N . TYR A 1 497 ? 12.585 31.308 -10.193 1.00 36.16 497 TYR A N 1
ATOM 4016 C CA . TYR A 1 497 ? 11.745 31.624 -11.357 1.00 36.16 497 TYR A CA 1
ATOM 4017 C C . TYR A 1 497 ? 12.426 31.531 -12.734 1.00 36.16 497 TYR A C 1
ATOM 4019 O O . TYR A 1 497 ? 12.702 32.566 -13.330 1.00 36.16 497 TYR A O 1
ATOM 4027 N N . ASP A 1 498 ? 12.619 30.315 -13.249 1.00 31.31 498 ASP A N 1
ATOM 4028 C CA . ASP A 1 498 ? 12.465 29.990 -14.676 1.00 31.31 498 ASP A CA 1
ATOM 4029 C C . ASP A 1 498 ? 12.533 28.463 -14.862 1.00 31.31 498 ASP A C 1
ATOM 4031 O O . ASP A 1 498 ? 13.610 27.878 -14.953 1.00 31.31 498 ASP A O 1
ATOM 4035 N N . TRP A 1 499 ? 11.377 27.796 -14.881 1.00 31.14 499 TRP A N 1
ATOM 4036 C CA . TRP A 1 499 ? 11.294 26.350 -15.134 1.00 31.14 499 TRP A CA 1
ATOM 4037 C C . TRP A 1 499 ? 11.308 26.015 -16.637 1.00 31.14 499 TRP A C 1
ATOM 4039 O O . TRP A 1 499 ? 11.142 24.857 -17.004 1.00 31.14 499 TRP A O 1
ATOM 4049 N N . SER A 1 500 ? 11.516 27.003 -17.521 1.00 29.05 500 SER A N 1
ATOM 4050 C CA . SER A 1 500 ? 11.381 26.833 -18.974 1.00 29.05 500 SER A CA 1
ATOM 4051 C C . SER A 1 500 ? 12.694 26.797 -19.759 1.00 29.05 500 SER A C 1
ATOM 4053 O O . SER A 1 500 ? 12.679 26.570 -20.968 1.00 29.05 500 SER A O 1
ATOM 4055 N N . THR A 1 501 ? 13.857 26.951 -19.122 1.00 26.19 501 THR A N 1
ATOM 4056 C CA . THR A 1 501 ? 15.130 26.922 -19.856 1.00 26.19 501 THR A CA 1
ATOM 4057 C C . THR A 1 501 ? 16.241 26.257 -19.056 1.00 26.19 501 THR A C 1
ATOM 4059 O O . THR A 1 501 ? 16.916 26.931 -18.288 1.00 26.19 501 THR A O 1
ATOM 4062 N N . THR A 1 502 ? 16.441 24.946 -19.234 1.00 26.98 502 THR A N 1
ATOM 4063 C CA . THR A 1 502 ? 17.742 24.266 -19.457 1.00 26.98 502 THR A CA 1
ATOM 4064 C C . THR A 1 502 ? 17.479 22.765 -19.665 1.00 26.98 502 THR A C 1
ATOM 4066 O O . THR A 1 502 ? 17.762 21.941 -18.805 1.00 26.98 502 THR A O 1
ATOM 4069 N N . ILE A 1 503 ? 16.950 22.393 -20.836 1.00 28.34 503 ILE A N 1
ATOM 4070 C CA . ILE A 1 503 ? 17.243 21.082 -21.434 1.00 28.34 503 ILE A CA 1
ATOM 4071 C C . ILE A 1 503 ? 18.487 21.325 -22.288 1.00 28.34 503 ILE A C 1
ATOM 4073 O O . ILE A 1 503 ? 18.402 21.676 -23.464 1.00 28.34 503 ILE A O 1
ATOM 4077 N N . ALA A 1 504 ? 19.659 21.280 -21.656 1.00 23.94 504 ALA A N 1
ATOM 4078 C CA . ALA A 1 504 ? 20.918 21.289 -22.382 1.00 23.94 504 ALA A CA 1
ATOM 4079 C C . ALA A 1 504 ? 21.210 19.850 -22.804 1.00 23.94 504 ALA A C 1
ATOM 4081 O O . ALA A 1 504 ? 21.593 19.007 -22.001 1.00 23.94 504 ALA A O 1
ATOM 4082 N N . THR A 1 505 ? 20.995 19.595 -24.087 1.00 29.78 505 THR A N 1
ATOM 4083 C CA . THR A 1 505 ? 21.497 18.442 -24.823 1.00 29.78 505 THR A CA 1
ATOM 4084 C C . THR A 1 505 ? 23.014 18.336 -24.644 1.00 29.78 505 THR A C 1
ATOM 4086 O O . THR A 1 505 ? 23.778 18.995 -25.352 1.00 29.78 505 THR A O 1
ATOM 4089 N N . THR A 1 506 ? 23.473 17.510 -23.716 1.00 24.41 506 THR A N 1
ATOM 4090 C CA . THR A 1 506 ? 24.753 16.829 -23.888 1.00 24.41 506 THR A CA 1
ATOM 4091 C C . THR A 1 506 ? 24.423 15.431 -24.356 1.00 24.41 506 THR A C 1
ATOM 4093 O O . THR A 1 506 ? 23.865 14.642 -23.601 1.00 24.41 506 THR A O 1
ATOM 4096 N N . GLU A 1 507 ? 24.707 15.181 -25.633 1.00 28.44 507 GLU A N 1
ATOM 4097 C CA . GLU A 1 507 ? 24.768 13.854 -26.235 1.00 28.44 507 GLU A CA 1
ATOM 4098 C C . GLU A 1 507 ? 25.672 12.970 -25.360 1.00 28.44 507 GLU A C 1
ATOM 4100 O O . GLU A 1 507 ? 26.892 12.953 -25.526 1.00 28.44 507 GLU A O 1
ATOM 4105 N N . SER A 1 508 ? 25.101 12.260 -24.387 1.00 26.52 508 SER A N 1
ATOM 4106 C CA . SER A 1 508 ? 25.689 10.997 -23.978 1.00 26.52 508 SER A CA 1
ATOM 4107 C C . SER A 1 508 ? 25.445 10.056 -25.149 1.00 26.52 508 SER A C 1
ATOM 4109 O O . SER A 1 508 ? 24.332 9.957 -25.670 1.00 26.52 508 SER A O 1
ATOM 4111 N N . GLU A 1 509 ? 26.518 9.458 -25.664 1.00 27.64 509 GLU A N 1
ATOM 4112 C CA . GLU A 1 509 ? 26.422 8.444 -26.703 1.00 27.64 509 GLU A CA 1
ATOM 4113 C C . GLU A 1 509 ? 25.571 7.298 -26.148 1.00 27.64 509 GLU A C 1
ATOM 4115 O O . GLU A 1 509 ? 26.038 6.448 -25.390 1.00 27.64 509 GLU A O 1
ATOM 4120 N N . PHE A 1 510 ? 24.283 7.336 -26.493 1.00 30.94 510 PHE A N 1
ATOM 4121 C CA . PHE A 1 510 ? 23.328 6.273 -26.264 1.00 30.94 510 PHE A CA 1
ATOM 4122 C C . PHE A 1 510 ? 23.964 4.975 -26.741 1.00 30.94 510 PHE A C 1
ATOM 4124 O O . PHE A 1 510 ? 24.434 4.886 -27.881 1.00 30.94 510 PHE A O 1
ATOM 4131 N N . THR A 1 511 ? 23.899 3.929 -25.920 1.00 30.97 511 THR A N 1
ATOM 4132 C CA . THR A 1 511 ? 23.999 2.587 -26.489 1.00 30.97 511 THR A CA 1
ATOM 4133 C C . THR A 1 511 ? 22.666 2.346 -27.185 1.00 30.97 511 THR A C 1
ATOM 4135 O O . THR A 1 511 ? 21.767 1.712 -26.644 1.00 30.97 511 THR A O 1
ATOM 4138 N N . ASN A 1 512 ? 22.499 2.955 -28.360 1.00 30.67 512 ASN A N 1
ATOM 4139 C CA . ASN A 1 512 ? 21.411 2.652 -29.266 1.00 30.67 512 ASN A CA 1
ATOM 4140 C C . ASN A 1 512 ? 21.493 1.146 -29.502 1.00 30.67 512 ASN A C 1
ATOM 4142 O O . ASN A 1 512 ? 22.444 0.668 -30.129 1.00 30.67 512 ASN A O 1
ATOM 4146 N N . TYR A 1 513 ? 20.516 0.395 -28.993 1.00 37.28 513 TYR A N 1
ATOM 4147 C CA . TYR A 1 513 ? 20.168 -0.883 -29.593 1.00 37.28 513 TYR A CA 1
ATOM 4148 C C . TYR A 1 513 ? 19.770 -0.534 -31.027 1.00 37.28 513 TYR A C 1
ATOM 4150 O O . TYR A 1 513 ? 18.678 -0.028 -31.259 1.00 37.28 513 TYR A O 1
ATOM 4158 N N . THR A 1 514 ? 20.766 -0.616 -31.915 1.00 33.38 514 THR A N 1
ATOM 4159 C CA . THR A 1 514 ? 20.802 -0.190 -33.320 1.00 33.38 514 THR A CA 1
ATOM 4160 C C . THR A 1 514 ? 19.448 0.277 -33.848 1.00 33.38 514 THR A C 1
ATOM 4162 O O . THR A 1 514 ? 18.593 -0.556 -34.140 1.00 33.38 514 THR A O 1
ATOM 4165 N N . SER A 1 515 ? 19.252 1.594 -33.962 1.00 38.09 515 SER A N 1
ATOM 4166 C CA . SER A 1 515 ? 18.080 2.143 -34.638 1.00 38.09 515 SER A CA 1
ATOM 4167 C C . SER A 1 515 ? 18.090 1.672 -36.093 1.00 38.09 515 SER A C 1
ATOM 4169 O O . SER A 1 515 ? 18.947 2.061 -36.891 1.00 38.09 515 SER A O 1
ATOM 4171 N N . GLU A 1 516 ? 17.151 0.800 -36.450 1.00 44.22 516 GLU A N 1
ATOM 4172 C CA . GLU A 1 516 ? 16.954 0.346 -37.826 1.00 44.22 516 GLU A CA 1
ATOM 4173 C C . GLU A 1 516 ? 15.884 1.223 -38.492 1.00 44.22 516 GLU A C 1
ATOM 4175 O O . GLU A 1 516 ? 14.826 0.768 -38.902 1.00 44.22 516 GLU A O 1
ATOM 4180 N N . GLY A 1 517 ? 16.185 2.519 -38.625 1.00 53.09 517 GLY A N 1
ATOM 4181 C CA . GLY A 1 517 ? 15.389 3.462 -39.417 1.00 53.09 517 GLY A CA 1
ATOM 4182 C C . GLY A 1 517 ? 14.107 3.991 -38.757 1.00 53.09 517 GLY A C 1
ATOM 4183 O O . GLY A 1 517 ? 13.587 3.450 -37.786 1.00 53.09 517 GLY A O 1
ATOM 4184 N N . MET A 1 518 ? 13.608 5.108 -39.298 1.00 56.88 518 MET A N 1
ATOM 4185 C CA . MET A 1 518 ? 12.258 5.597 -39.003 1.00 56.88 518 MET A CA 1
ATOM 4186 C C . MET A 1 518 ? 11.256 4.844 -39.878 1.00 56.88 518 MET A C 1
ATOM 4188 O O . MET A 1 518 ? 11.460 4.727 -41.088 1.00 56.88 518 MET A O 1
ATOM 4192 N N . VAL A 1 519 ? 10.170 4.389 -39.268 1.00 59.81 519 VAL A N 1
ATOM 4193 C CA . VAL A 1 519 ? 9.040 3.707 -39.919 1.00 59.81 519 VAL A CA 1
ATOM 4194 C C . VAL A 1 519 ? 7.815 4.616 -39.954 1.00 59.81 519 VAL A C 1
ATOM 4196 O O . VAL A 1 519 ? 7.734 5.617 -39.236 1.00 59.81 519 VAL A O 1
ATOM 4199 N N . SER A 1 520 ? 6.869 4.305 -40.836 1.00 69.38 520 SER A N 1
ATOM 4200 C CA . SER A 1 520 ? 5.612 5.045 -40.950 1.00 69.38 520 SER A CA 1
ATOM 4201 C C . SER A 1 520 ? 4.587 4.549 -39.929 1.00 69.38 520 SER A C 1
ATOM 4203 O O . SER A 1 520 ? 4.505 3.357 -39.666 1.00 69.38 520 SER A O 1
ATOM 4205 N N . GLU A 1 521 ? 3.728 5.436 -39.420 1.00 66.62 521 GLU A N 1
ATOM 4206 C CA . GLU A 1 521 ? 2.608 5.065 -38.536 1.00 66.62 521 GLU A CA 1
ATOM 4207 C C . GLU A 1 521 ? 1.684 3.997 -39.156 1.00 66.62 521 GLU A C 1
ATOM 4209 O O . GLU A 1 521 ? 1.114 3.179 -38.443 1.00 66.62 521 GLU A O 1
ATOM 4214 N N . SER A 1 522 ? 1.577 3.939 -40.490 1.00 72.56 522 SER A N 1
ATOM 4215 C CA . SER A 1 522 ? 0.802 2.901 -41.186 1.00 72.56 522 SER A CA 1
ATOM 4216 C C . SER A 1 522 ? 1.380 1.488 -41.063 1.00 72.56 522 SER A C 1
ATOM 4218 O O . SER A 1 522 ? 0.737 0.539 -41.503 1.00 72.56 522 SER A O 1
ATOM 4220 N N . GLU A 1 523 ? 2.610 1.359 -40.567 1.00 68.31 523 GLU A N 1
ATOM 4221 C CA . GLU A 1 523 ? 3.296 0.082 -40.351 1.00 68.31 523 GLU A CA 1
ATOM 4222 C C . GLU A 1 523 ? 3.085 -0.449 -38.927 1.00 68.31 523 GLU A C 1
ATOM 4224 O O . GLU A 1 523 ? 3.487 -1.572 -38.650 1.00 68.31 523 GLU A O 1
ATOM 4229 N N . LEU A 1 524 ? 2.432 0.318 -38.043 1.00 67.12 524 LEU A N 1
ATOM 4230 C CA . LEU A 1 524 ? 2.070 -0.142 -36.706 1.00 67.12 524 LEU A CA 1
ATOM 4231 C C . LEU A 1 524 ? 0.893 -1.134 -36.748 1.00 67.12 524 LEU A C 1
ATOM 4233 O O . LEU A 1 524 ? -0.032 -0.964 -37.550 1.00 67.12 524 LEU A O 1
ATOM 4237 N N . PRO A 1 525 ? 0.847 -2.109 -35.821 1.00 62.44 525 PRO A N 1
ATOM 4238 C CA . PRO A 1 525 ? -0.258 -3.069 -35.729 1.00 62.44 525 PRO A CA 1
ATOM 4239 C C . PRO A 1 525 ? -1.512 -2.434 -35.114 1.00 62.44 525 PRO A C 1
ATOM 4241 O O . PRO A 1 525 ? -2.613 -2.971 -35.208 1.00 62.44 525 PRO A O 1
ATOM 4244 N N . VAL A 1 526 ? -1.331 -1.277 -34.477 1.00 64.50 526 VAL A N 1
ATOM 4245 C CA . VAL A 1 526 ? -2.338 -0.474 -33.796 1.00 64.50 526 VAL A CA 1
ATOM 4246 C C . VAL A 1 526 ? -2.185 0.969 -34.246 1.00 64.50 526 VAL A C 1
ATOM 4248 O O . VAL A 1 526 ? -1.068 1.477 -34.329 1.00 64.50 526 VAL A O 1
ATOM 4251 N N . SER A 1 527 ? -3.295 1.656 -34.523 1.00 67.81 527 SER A N 1
ATOM 4252 C CA . SER A 1 527 ? -3.209 3.094 -34.820 1.00 67.81 527 SER A CA 1
ATOM 4253 C C . SER A 1 527 ? -3.155 3.904 -33.528 1.00 67.81 527 SER A C 1
ATOM 4255 O O . SER A 1 527 ? -3.862 3.591 -32.565 1.00 67.81 527 SER A O 1
ATOM 4257 N N . LEU A 1 528 ? -2.299 4.927 -33.505 1.00 65.94 528 LEU A N 1
ATOM 4258 C CA . LEU A 1 528 ? -2.066 5.762 -32.336 1.00 65.94 528 LEU A CA 1
ATOM 4259 C C . LEU A 1 528 ? -2.869 7.050 -32.471 1.00 65.94 528 LEU A C 1
ATOM 4261 O O . LEU A 1 528 ? -2.609 7.895 -33.322 1.00 65.94 528 LEU A O 1
ATOM 4265 N N . VAL A 1 529 ? -3.845 7.239 -31.594 1.00 67.12 529 VAL A N 1
ATOM 4266 C CA . VAL A 1 529 ? -4.686 8.430 -31.624 1.00 67.12 529 VAL A CA 1
ATOM 4267 C C . VAL A 1 529 ? -4.493 9.201 -30.330 1.00 67.12 529 VAL A C 1
ATOM 4269 O O . VAL A 1 529 ? -4.972 8.801 -29.272 1.00 67.12 529 VAL A O 1
ATOM 4272 N N . HIS A 1 530 ? -3.804 10.336 -30.424 1.00 62.47 530 HIS A N 1
ATOM 4273 C CA . HIS A 1 530 ? -3.652 11.265 -29.312 1.00 62.47 530 HIS A CA 1
ATOM 4274 C C . HIS A 1 530 ? -4.738 12.336 -29.401 1.00 62.47 530 HIS A C 1
ATOM 4276 O O . HIS A 1 530 ? -4.735 13.164 -30.313 1.00 62.47 530 HIS A O 1
ATOM 4282 N N . LYS A 1 531 ? -5.679 12.319 -28.461 1.00 58.16 531 LYS A N 1
ATOM 4283 C CA . LYS A 1 531 ? -6.778 13.283 -28.403 1.00 58.16 531 LYS A CA 1
ATOM 4284 C C . LYS A 1 531 ? -6.840 13.936 -27.024 1.00 58.16 531 LYS A C 1
ATOM 4286 O O . LYS A 1 531 ? -6.510 13.320 -26.015 1.00 58.16 531 LYS A O 1
ATOM 4291 N N . ASN A 1 532 ? -7.329 15.170 -26.994 1.00 59.16 532 ASN A N 1
ATOM 4292 C CA . ASN A 1 532 ? -7.818 15.803 -25.768 1.00 59.16 532 ASN A CA 1
ATOM 4293 C C . ASN A 1 532 ? -9.336 15.577 -25.601 1.00 59.16 532 ASN A C 1
ATOM 4295 O O . ASN A 1 532 ? -9.986 14.958 -26.453 1.00 59.16 532 ASN A O 1
ATOM 4299 N N . LEU A 1 533 ? -9.933 16.098 -24.523 1.00 54.31 533 LEU A N 1
ATOM 4300 C CA . LEU A 1 533 ? -11.386 16.016 -24.280 1.00 54.31 533 LEU A CA 1
ATOM 4301 C C . LEU A 1 533 ? -12.254 16.573 -25.417 1.00 54.31 533 LEU A C 1
ATOM 4303 O O . LEU A 1 533 ? -13.376 16.114 -25.610 1.00 54.31 533 LEU A O 1
ATOM 4307 N N . LEU A 1 534 ? -11.742 17.522 -26.203 1.00 50.00 534 LEU A N 1
ATOM 4308 C CA . LEU A 1 534 ? -12.451 18.088 -27.355 1.00 50.00 534 LEU A CA 1
ATOM 4309 C C . LEU A 1 534 ? -12.342 17.221 -28.620 1.00 50.00 534 LEU A C 1
ATOM 4311 O O . LEU A 1 534 ? -12.813 17.620 -29.686 1.00 50.00 534 LEU A O 1
ATOM 4315 N N . GLY A 1 535 ? -11.692 16.057 -28.529 1.00 57.41 535 GLY A N 1
ATOM 4316 C CA . GLY A 1 535 ? -11.448 15.162 -29.657 1.00 57.41 535 GLY A CA 1
ATOM 4317 C C . GLY A 1 535 ? -10.474 15.733 -30.689 1.00 57.41 535 GLY A C 1
ATOM 4318 O O . GLY A 1 535 ? -10.399 15.210 -31.804 1.00 57.41 535 GLY A O 1
ATOM 4319 N N . LEU A 1 536 ? -9.738 16.799 -30.350 1.00 50.75 536 LEU A N 1
ATOM 4320 C CA . LEU A 1 536 ? -8.734 17.386 -31.230 1.00 50.75 536 LEU A CA 1
ATOM 4321 C C . LEU A 1 536 ? -7.492 16.503 -31.219 1.00 50.75 536 LEU A C 1
ATOM 4323 O O . LEU A 1 536 ? -6.961 16.186 -30.156 1.00 50.75 536 LEU A O 1
ATOM 4327 N N . ASN A 1 537 ? -7.032 16.126 -32.411 1.00 56.50 537 ASN A N 1
ATOM 4328 C CA . ASN A 1 537 ? -5.774 15.414 -32.552 1.00 56.50 537 ASN A CA 1
ATOM 4329 C C . ASN A 1 537 ? -4.617 16.374 -32.234 1.00 56.50 537 ASN A C 1
ATOM 4331 O O . ASN A 1 537 ? -4.450 17.387 -32.914 1.00 56.50 537 ASN A O 1
ATOM 4335 N N . VAL A 1 538 ? -3.842 16.059 -31.200 1.00 54.38 538 VAL A N 1
ATOM 4336 C CA . VAL A 1 538 ? -2.699 16.860 -30.722 1.00 54.38 538 VAL A CA 1
ATOM 4337 C C . VAL A 1 538 ? -1.357 16.154 -30.977 1.00 54.38 538 VAL A C 1
ATOM 4339 O O . VAL A 1 538 ? -0.334 16.514 -30.396 1.00 54.38 538 VAL A O 1
ATOM 4342 N N . SER A 1 539 ? -1.344 15.148 -31.860 1.00 52.84 539 SER A N 1
ATOM 4343 C CA . SER A 1 539 ? -0.210 14.253 -32.097 1.00 52.84 539 SER A CA 1
ATOM 4344 C C . SER A 1 539 ? 1.063 14.967 -32.573 1.00 52.84 539 SER A C 1
ATOM 4346 O O . SER A 1 539 ? 1.152 15.400 -33.721 1.00 52.84 539 SER A O 1
ATOM 4348 N N . ASN A 1 540 ? 2.087 14.959 -31.720 1.00 58.16 540 ASN A N 1
ATOM 4349 C CA . ASN A 1 540 ? 3.495 14.954 -32.106 1.00 58.16 540 ASN A CA 1
ATOM 4350 C C . ASN A 1 540 ? 4.125 13.719 -31.443 1.00 58.16 540 ASN A C 1
ATOM 4352 O O . ASN A 1 540 ? 4.359 13.736 -30.238 1.00 58.16 540 ASN A O 1
ATOM 4356 N N . HIS A 1 541 ? 4.367 12.656 -32.207 1.00 61.91 541 HIS A N 1
ATOM 4357 C CA . HIS A 1 541 ? 5.053 11.456 -31.724 1.00 61.91 541 HIS A CA 1
ATOM 4358 C C . HIS A 1 541 ? 6.241 11.130 -32.633 1.00 61.91 541 HIS A C 1
ATOM 4360 O O . HIS A 1 541 ? 6.214 11.431 -33.830 1.00 61.91 541 HIS A O 1
ATOM 4366 N N . THR A 1 542 ? 7.291 10.547 -32.060 1.00 61.84 542 THR A N 1
ATOM 4367 C CA . THR A 1 542 ? 8.408 9.967 -32.811 1.00 61.84 542 THR A CA 1
ATOM 4368 C C . THR A 1 542 ? 8.326 8.450 -32.723 1.00 61.84 542 THR A C 1
ATOM 4370 O O . THR A 1 542 ? 8.096 7.889 -31.649 1.00 61.84 542 THR A O 1
ATOM 4373 N N . LEU A 1 543 ? 8.479 7.799 -33.877 1.00 61.44 543 LEU A N 1
ATOM 4374 C CA . LEU A 1 543 ? 8.414 6.351 -34.015 1.00 61.44 543 LEU A CA 1
ATOM 4375 C C . LEU A 1 543 ? 9.781 5.820 -34.448 1.00 61.44 543 LEU A C 1
ATOM 4377 O O . LEU A 1 543 ? 10.316 6.235 -35.479 1.00 61.44 543 LEU A O 1
ATOM 4381 N N . GLU A 1 544 ? 10.322 4.892 -33.667 1.00 65.88 544 GLU A N 1
ATOM 4382 C CA . GLU A 1 544 ? 11.608 4.246 -33.926 1.00 65.88 544 GLU A CA 1
ATOM 4383 C C . GLU A 1 544 ? 11.447 2.723 -33.885 1.00 65.88 544 GLU A C 1
ATOM 4385 O O . GLU A 1 544 ? 10.763 2.191 -33.008 1.00 65.88 544 GLU A O 1
ATOM 4390 N N . VAL A 1 545 ? 12.074 2.014 -34.830 1.00 59.69 545 VAL A N 1
ATOM 4391 C CA . VAL A 1 545 ? 12.183 0.547 -34.791 1.00 59.69 545 VAL A CA 1
ATOM 4392 C C . VAL A 1 545 ? 13.547 0.151 -34.263 1.00 59.69 545 VAL A C 1
ATOM 4394 O O . VAL A 1 545 ? 14.590 0.629 -34.725 1.00 59.69 545 VAL A O 1
ATOM 4397 N N . SER A 1 546 ? 13.516 -0.763 -33.302 1.00 62.59 546 SER A N 1
ATOM 4398 C CA . SER A 1 546 ? 14.697 -1.315 -32.662 1.00 62.59 546 SER A CA 1
ATOM 4399 C C . SER A 1 546 ? 14.534 -2.824 -32.492 1.00 62.59 546 SER A C 1
ATOM 4401 O O . SER A 1 546 ? 13.433 -3.343 -32.309 1.00 62.59 546 SER A O 1
ATOM 4403 N N . GLY A 1 547 ? 15.656 -3.540 -32.533 1.00 57.69 547 GLY A N 1
ATOM 4404 C CA . GLY A 1 547 ? 15.720 -4.958 -32.185 1.00 57.69 547 GLY A CA 1
ATOM 4405 C C . GLY A 1 547 ? 16.508 -5.166 -30.894 1.00 57.69 547 GLY A C 1
ATOM 4406 O O . GLY A 1 547 ? 17.509 -4.483 -30.672 1.00 57.69 547 GLY A O 1
ATOM 4407 N N . ILE A 1 548 ? 16.102 -6.131 -30.059 1.00 57.66 548 ILE A N 1
ATOM 4408 C CA . ILE A 1 548 ? 16.882 -6.546 -28.878 1.00 57.66 548 ILE A CA 1
ATOM 4409 C C . ILE A 1 548 ? 17.609 -7.861 -29.175 1.00 57.66 548 ILE A C 1
ATOM 4411 O O . ILE A 1 548 ? 16.979 -8.923 -29.206 1.00 57.66 548 ILE A O 1
ATOM 4415 N N . PRO A 1 549 ? 18.949 -7.854 -29.314 1.00 56.16 549 PRO A N 1
ATOM 4416 C CA . PRO A 1 549 ? 19.716 -9.084 -29.506 1.00 56.16 549 PRO A CA 1
ATOM 4417 C C . PRO A 1 549 ? 19.535 -10.096 -28.364 1.00 56.16 549 PRO A C 1
ATOM 4419 O O . PRO A 1 549 ? 19.512 -11.299 -28.613 1.00 56.16 549 PRO A O 1
ATOM 4422 N N . ALA A 1 550 ? 19.371 -9.615 -27.125 1.00 55.97 550 ALA A N 1
ATOM 4423 C CA . ALA A 1 550 ? 19.218 -10.438 -25.922 1.00 55.97 550 ALA A CA 1
ATOM 4424 C C . ALA A 1 550 ? 17.915 -11.261 -25.877 1.00 55.97 550 ALA A C 1
ATOM 4426 O O . ALA A 1 550 ? 17.862 -12.265 -25.174 1.00 55.97 550 ALA A O 1
ATOM 4427 N N . LEU A 1 551 ? 16.895 -10.892 -26.659 1.00 63.56 551 LEU A N 1
ATOM 4428 C CA . LEU A 1 551 ? 15.623 -11.615 -26.759 1.00 63.56 551 LEU A CA 1
ATOM 4429 C C . LEU A 1 551 ? 15.486 -12.285 -28.131 1.00 63.56 551 LEU A C 1
ATOM 4431 O O . LEU A 1 551 ? 14.484 -12.134 -28.820 1.00 63.56 551 LEU A O 1
ATOM 4435 N N . ASN A 1 552 ? 16.527 -13.005 -28.562 1.00 71.38 552 ASN A N 1
ATOM 4436 C CA . ASN A 1 552 ? 16.567 -13.722 -29.845 1.00 71.38 552 ASN A CA 1
ATOM 4437 C C . ASN A 1 552 ? 16.295 -12.835 -31.078 1.00 71.38 552 ASN A C 1
ATOM 4439 O O . ASN A 1 552 ? 15.770 -13.313 -32.082 1.00 71.38 552 ASN A O 1
ATOM 4443 N N . GLY A 1 553 ? 16.660 -11.550 -31.018 1.00 69.06 553 GLY A N 1
ATOM 4444 C CA . GLY A 1 553 ? 16.403 -10.605 -32.106 1.00 69.06 553 GLY A CA 1
ATOM 4445 C C . GLY A 1 553 ? 14.940 -10.173 -32.214 1.00 69.06 553 GLY A C 1
ATOM 4446 O O . GLY A 1 553 ? 14.513 -9.787 -33.303 1.00 69.06 553 GLY A O 1
ATOM 4447 N N . LEU A 1 554 ? 14.186 -10.251 -31.110 1.00 78.06 554 LEU A N 1
ATOM 4448 C CA . LEU A 1 554 ? 12.837 -9.707 -31.000 1.00 78.06 554 LEU A CA 1
ATOM 4449 C C . LEU A 1 554 ? 12.802 -8.265 -31.522 1.00 78.06 554 LEU A C 1
ATOM 4451 O O . LEU A 1 554 ? 13.570 -7.411 -31.071 1.00 78.06 554 LEU A O 1
ATOM 4455 N N . GLN A 1 555 ? 11.905 -8.032 -32.477 1.00 79.69 555 GLN A N 1
ATOM 4456 C CA . GLN A 1 555 ? 11.622 -6.723 -33.051 1.00 79.69 555 GLN A CA 1
ATOM 4457 C C . GLN A 1 555 ? 10.497 -6.063 -32.263 1.00 79.69 555 GLN A C 1
ATOM 4459 O O . GLN A 1 555 ? 9.531 -6.727 -31.879 1.00 79.69 555 GLN A O 1
ATOM 4464 N N . TYR A 1 556 ? 10.624 -4.764 -32.034 1.00 83.69 556 TYR A N 1
ATOM 4465 C CA . TYR A 1 556 ? 9.603 -3.966 -31.377 1.00 83.69 556 TYR A CA 1
ATOM 4466 C C . TYR A 1 556 ? 9.616 -2.540 -31.927 1.00 83.69 556 TYR A C 1
ATOM 4468 O O . TYR A 1 556 ? 10.623 -2.052 -32.451 1.00 83.69 556 TYR A O 1
ATOM 4476 N N . TYR A 1 557 ? 8.490 -1.856 -31.770 1.00 82.19 557 TYR A N 1
ATOM 4477 C CA . TYR A 1 557 ? 8.379 -0.431 -32.052 1.00 82.19 557 TYR A CA 1
ATOM 4478 C C . TYR A 1 557 ? 8.495 0.343 -30.747 1.00 82.19 557 TYR A C 1
ATOM 4480 O O . TYR A 1 557 ? 7.789 0.029 -29.793 1.00 82.19 557 TYR A O 1
ATOM 4488 N N . SER A 1 558 ? 9.358 1.352 -30.704 1.00 84.44 558 SER A N 1
ATOM 4489 C CA . SER A 1 558 ? 9.417 2.327 -29.618 1.00 84.44 558 SER A CA 1
ATOM 4490 C C . SER A 1 558 ? 8.662 3.582 -30.036 1.00 84.44 558 SER A C 1
ATOM 4492 O O . SER A 1 558 ? 8.971 4.210 -31.053 1.00 84.44 558 SER A O 1
ATOM 4494 N N . VAL A 1 559 ? 7.651 3.941 -29.255 1.00 80.69 559 VAL A N 1
ATOM 4495 C CA . VAL A 1 559 ? 6.815 5.118 -29.470 1.00 80.69 559 VAL A CA 1
ATOM 4496 C C . VAL A 1 559 ? 7.095 6.099 -28.351 1.00 80.69 559 VAL A C 1
ATOM 4498 O O . VAL A 1 559 ? 6.750 5.830 -27.202 1.00 80.69 559 VAL A O 1
ATOM 4501 N N . ASN A 1 560 ? 7.669 7.252 -28.686 1.00 81.38 560 ASN A N 1
ATOM 4502 C CA . ASN A 1 560 ? 7.817 8.354 -27.744 1.00 81.38 560 ASN A CA 1
ATOM 4503 C C . ASN A 1 560 ? 6.788 9.432 -28.076 1.00 81.38 560 ASN A C 1
ATOM 4505 O O . ASN A 1 560 ? 6.673 9.893 -29.215 1.00 81.38 560 ASN A O 1
ATOM 4509 N N . THR A 1 561 ? 6.029 9.844 -27.073 1.00 78.81 561 THR A N 1
ATOM 4510 C CA . THR A 1 561 ? 4.985 10.857 -27.213 1.00 78.81 561 THR A CA 1
ATOM 4511 C C . THR A 1 561 ? 4.975 11.765 -25.997 1.00 78.81 561 THR A C 1
ATOM 4513 O O . THR A 1 561 ? 5.470 11.409 -24.934 1.00 78.81 561 THR A O 1
ATOM 4516 N N . GLN A 1 562 ? 4.431 12.963 -26.149 1.00 74.25 562 GLN A N 1
ATOM 4517 C CA . GLN A 1 562 ? 4.287 13.925 -25.065 1.00 74.25 562 GLN A CA 1
ATOM 4518 C C . GLN A 1 562 ? 2.862 14.450 -25.066 1.00 74.25 562 GLN A C 1
ATOM 4520 O O . GLN A 1 562 ? 2.305 14.741 -26.130 1.00 74.25 562 GLN A O 1
ATOM 4525 N N . PHE A 1 563 ? 2.288 14.611 -23.878 1.00 71.44 563 PHE A N 1
ATOM 4526 C CA . PHE A 1 563 ? 1.082 15.408 -23.733 1.00 71.44 563 PHE A CA 1
ATOM 4527 C C . PHE A 1 563 ? 1.418 16.873 -23.999 1.00 71.44 563 PHE A C 1
ATOM 4529 O O . PHE A 1 563 ? 2.421 17.394 -23.512 1.00 71.44 563 PHE A O 1
ATOM 4536 N N . ARG A 1 564 ? 0.609 17.523 -24.837 1.00 63.72 564 ARG A N 1
ATOM 4537 C CA . ARG A 1 564 ? 0.756 18.947 -25.127 1.00 63.72 564 ARG A CA 1
ATOM 4538 C C . ARG A 1 564 ? -0.291 19.713 -24.357 1.00 63.72 564 ARG A C 1
ATOM 4540 O O . ARG A 1 564 ? -1.478 19.436 -24.518 1.00 63.72 564 ARG A O 1
ATOM 4547 N N . HIS A 1 565 ? 0.160 20.701 -23.595 1.00 61.62 565 HIS A N 1
ATOM 4548 C CA . HIS A 1 565 ? -0.742 21.675 -23.016 1.00 61.62 565 HIS A CA 1
ATOM 4549 C C . HIS A 1 565 ? -1.436 22.431 -24.151 1.00 61.62 565 HIS A C 1
ATOM 4551 O O . HIS A 1 565 ? -0.816 22.821 -25.148 1.00 61.62 565 HIS A O 1
ATOM 4557 N N . LYS A 1 566 ? -2.744 22.618 -24.029 1.00 58.78 566 LYS A N 1
ATOM 4558 C CA . LYS A 1 566 ? -3.480 23.500 -24.928 1.00 58.78 566 LYS A CA 1
ATOM 4559 C C . LYS A 1 566 ? -3.196 24.940 -24.501 1.00 58.78 566 LYS A C 1
ATOM 4561 O O . LYS A 1 566 ? -3.184 25.224 -23.309 1.00 58.78 566 LYS A O 1
ATOM 4566 N N . ASP A 1 567 ? -2.944 25.832 -25.458 1.00 58.09 567 ASP A N 1
ATOM 4567 C CA . ASP A 1 567 ? -2.559 27.231 -25.211 1.00 58.09 567 ASP A CA 1
ATOM 4568 C C . ASP A 1 567 ? -3.362 27.900 -24.061 1.00 58.09 567 ASP A C 1
ATOM 4570 O O . ASP A 1 567 ? -4.552 28.169 -24.219 1.00 58.09 567 ASP A O 1
ATOM 4574 N N . ASN A 1 568 ? -2.670 28.159 -22.937 1.00 54.50 568 ASN A N 1
ATOM 4575 C CA . ASN A 1 568 ? -2.882 28.946 -21.694 1.00 54.50 568 ASN A CA 1
ATOM 4576 C C . ASN A 1 568 ? -4.182 29.747 -21.400 1.00 54.50 568 ASN A C 1
ATOM 4578 O O . ASN A 1 568 ? -4.127 30.675 -20.595 1.00 54.50 568 ASN A O 1
ATOM 4582 N N . ASN A 1 569 ? -5.337 29.481 -22.008 1.00 55.38 569 ASN A N 1
ATOM 4583 C CA . ASN A 1 569 ? -6.502 30.379 -21.904 1.00 55.38 569 ASN A CA 1
ATOM 4584 C C . ASN A 1 569 ? -7.803 29.730 -21.417 1.00 55.38 569 ASN A C 1
ATOM 4586 O O . ASN A 1 569 ? -8.853 30.374 -21.473 1.00 55.38 569 ASN A O 1
ATOM 4590 N N . THR A 1 570 ? -7.763 28.491 -20.931 1.00 56.12 570 THR A N 1
ATOM 4591 C CA . THR A 1 570 ? -8.920 27.853 -20.295 1.00 56.12 570 THR A CA 1
ATOM 4592 C C . THR A 1 570 ? -8.513 27.306 -18.934 1.00 56.12 570 THR A C 1
ATOM 4594 O O . THR A 1 570 ? -7.676 26.422 -18.872 1.00 56.12 570 THR A O 1
ATOM 4597 N N . ASP A 1 571 ? -9.127 27.805 -17.857 1.00 57.66 571 ASP A N 1
ATOM 4598 C CA . ASP A 1 571 ? -8.957 27.299 -16.479 1.00 57.66 571 ASP A CA 1
ATOM 4599 C C . ASP A 1 571 ? -9.522 25.866 -16.281 1.00 57.66 571 ASP A C 1
ATOM 4601 O O . ASP A 1 571 ? -9.638 25.379 -15.155 1.00 57.66 571 ASP A O 1
ATOM 4605 N N . GLU A 1 572 ? -9.936 25.190 -17.356 1.00 57.84 572 GLU A N 1
ATOM 4606 C CA . GLU A 1 572 ? -10.427 23.815 -17.314 1.00 57.84 572 GLU A CA 1
ATOM 4607 C C . GLU A 1 572 ? -9.240 22.864 -17.463 1.00 57.84 572 GLU A C 1
ATOM 4609 O O . GLU A 1 572 ? -8.591 22.880 -18.503 1.00 57.84 572 GLU A O 1
ATOM 4614 N N . LYS A 1 573 ? -8.990 22.032 -16.437 1.0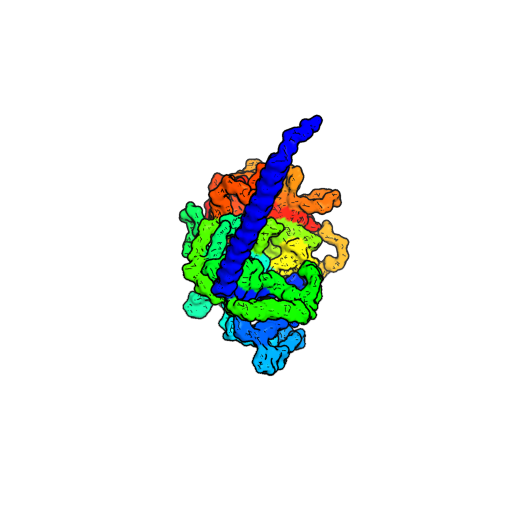0 58.34 573 LYS A N 1
ATOM 4615 C CA . LYS A 1 573 ? -8.027 20.923 -16.502 1.00 58.34 573 LYS A CA 1
ATOM 4616 C C . LYS A 1 573 ? -8.413 20.001 -17.667 1.00 58.34 573 LYS A C 1
ATOM 4618 O O . LYS A 1 573 ? -9.350 19.205 -17.528 1.00 58.34 573 LYS A O 1
ATOM 4623 N N . ASP A 1 574 ? -7.725 20.100 -18.803 1.00 63.72 574 ASP A N 1
ATOM 4624 C CA . ASP A 1 574 ? -7.986 19.222 -19.945 1.00 63.72 574 ASP A CA 1
ATOM 4625 C C . ASP A 1 574 ? -7.432 17.817 -19.639 1.00 63.72 574 ASP A C 1
ATOM 4627 O O . ASP A 1 574 ? -6.325 17.626 -19.125 1.00 63.72 574 ASP A O 1
ATOM 4631 N N . TRP A 1 575 ? -8.231 16.790 -19.927 1.00 72.25 575 TRP A N 1
ATOM 4632 C CA . TRP A 1 575 ? -7.772 15.407 -19.843 1.00 72.25 575 TRP A CA 1
ATOM 4633 C C . TRP A 1 575 ? -7.095 15.043 -21.152 1.00 72.25 575 TRP A C 1
ATOM 4635 O O . TRP A 1 575 ? -7.662 15.257 -22.233 1.00 72.25 575 TRP A O 1
ATOM 4645 N N . ASN A 1 576 ? -5.921 14.432 -21.051 1.00 73.00 576 ASN A N 1
ATOM 4646 C CA . ASN A 1 576 ? -5.185 13.951 -22.199 1.00 73.00 576 ASN A CA 1
ATOM 4647 C C . ASN A 1 576 ? -5.171 12.426 -22.205 1.00 73.00 576 ASN A C 1
ATOM 4649 O O . ASN A 1 576 ? -4.996 11.777 -21.170 1.00 73.00 576 ASN A O 1
ATOM 4653 N N . TYR A 1 577 ? -5.388 11.848 -23.383 1.00 79.56 577 TYR A N 1
ATOM 4654 C CA . TYR A 1 577 ? -5.372 10.405 -23.539 1.00 79.56 577 TYR A CA 1
ATOM 4655 C C . TYR A 1 577 ? -4.674 9.972 -24.820 1.00 79.56 577 TYR A C 1
ATOM 4657 O O . TYR A 1 577 ? -4.777 10.596 -25.882 1.00 79.56 577 TYR A O 1
ATOM 4665 N N . ILE A 1 578 ? -3.970 8.856 -24.694 1.00 81.19 578 ILE A N 1
ATOM 4666 C CA . ILE A 1 578 ? -3.345 8.133 -25.791 1.00 81.19 578 ILE A CA 1
ATOM 4667 C C . ILE A 1 578 ? -4.182 6.881 -26.002 1.00 81.19 578 ILE A C 1
ATOM 4669 O O . ILE A 1 578 ? -4.182 5.981 -25.162 1.00 81.19 578 ILE A O 1
ATOM 4673 N N . THR A 1 579 ? -4.930 6.846 -27.102 1.00 83.31 579 THR A N 1
ATOM 4674 C CA . THR A 1 579 ? -5.725 5.682 -27.492 1.00 83.31 579 THR A CA 1
ATOM 4675 C C . THR A 1 579 ? -4.926 4.838 -28.468 1.00 83.31 579 THR A C 1
ATOM 4677 O O . THR A 1 579 ? -4.477 5.334 -29.505 1.00 83.31 579 THR A O 1
ATOM 4680 N N . PHE A 1 580 ? -4.807 3.553 -28.157 1.00 81.38 580 PHE A N 1
ATOM 4681 C CA . PHE A 1 580 ? -4.361 2.549 -29.109 1.00 81.38 580 PHE A CA 1
ATOM 4682 C C . PHE A 1 580 ? -5.609 1.937 -29.737 1.00 81.38 580 PHE A C 1
ATOM 4684 O O . PHE A 1 580 ? -6.493 1.464 -29.030 1.00 81.38 580 PHE A O 1
ATOM 4691 N N . VAL A 1 581 ? -5.726 1.987 -31.061 1.00 82.06 581 VAL A N 1
ATOM 4692 C CA . VAL A 1 581 ? -6.859 1.375 -31.763 1.00 82.06 581 VAL A CA 1
ATOM 4693 C C . VAL A 1 581 ? -6.450 -0.031 -32.175 1.00 82.06 581 VAL A C 1
ATOM 4695 O O . VAL A 1 581 ? -5.635 -0.202 -33.083 1.00 82.06 581 VAL A O 1
ATOM 4698 N N . GLY A 1 582 ? -7.027 -1.015 -31.497 1.00 83.62 582 GLY A N 1
ATOM 4699 C CA . GLY A 1 582 ? -6.828 -2.445 -31.701 1.00 83.62 582 GLY A CA 1
ATOM 4700 C C . GLY A 1 582 ? -7.975 -3.224 -31.058 1.00 83.62 582 GLY A C 1
ATOM 4701 O O . GLY A 1 582 ? -8.935 -2.623 -30.576 1.00 83.62 582 GLY A O 1
ATOM 4702 N N . ASP A 1 583 ? -7.885 -4.551 -31.057 1.00 86.38 583 ASP A N 1
ATOM 4703 C CA . ASP A 1 583 ? -8.868 -5.378 -30.360 1.00 86.38 583 ASP A CA 1
ATOM 4704 C C . ASP A 1 583 ? -8.535 -5.464 -28.866 1.00 86.38 583 ASP A C 1
ATOM 4706 O O . ASP A 1 583 ? -7.591 -6.139 -28.466 1.00 86.38 583 ASP A O 1
ATOM 4710 N N . PHE A 1 584 ? -9.293 -4.754 -28.035 1.00 88.69 584 PHE A N 1
ATOM 4711 C CA . PHE A 1 584 ? -9.195 -4.836 -26.575 1.00 88.69 584 PHE A CA 1
ATOM 4712 C C . PHE A 1 584 ? -10.481 -5.402 -25.964 1.00 88.69 584 PHE A C 1
ATOM 4714 O O . PHE A 1 584 ? -10.853 -5.033 -24.849 1.00 88.69 584 PHE A O 1
ATOM 4721 N N . SER A 1 585 ? -11.212 -6.242 -26.706 1.00 86.62 585 SER A N 1
ATOM 4722 C CA . SER A 1 585 ? -12.404 -6.929 -26.189 1.00 86.62 585 SER A CA 1
ATOM 4723 C C . SER A 1 585 ? -12.055 -7.846 -25.013 1.00 86.62 585 SER A C 1
ATOM 4725 O O . SER A 1 585 ? -12.793 -7.882 -24.027 1.00 86.62 585 SER A O 1
ATOM 4727 N N . LYS A 1 586 ? -10.880 -8.482 -25.098 1.00 89.25 586 LYS A N 1
ATOM 4728 C CA . LYS A 1 586 ? -10.213 -9.253 -24.053 1.00 89.25 586 LYS A CA 1
ATOM 4729 C C . LYS A 1 586 ? -8.750 -8.830 -23.959 1.00 89.25 586 LYS A C 1
ATOM 4731 O O . LYS A 1 586 ? -8.056 -8.747 -24.975 1.00 89.25 586 LYS A O 1
ATOM 4736 N N . ILE A 1 587 ? -8.274 -8.585 -22.744 1.00 91.75 587 ILE A N 1
ATOM 4737 C CA . ILE A 1 587 ? -6.877 -8.220 -22.495 1.00 91.75 587 ILE A CA 1
ATOM 4738 C C . ILE A 1 587 ? -6.236 -9.195 -21.519 1.00 91.75 587 ILE A C 1
ATOM 4740 O O . ILE A 1 587 ? -6.909 -9.786 -20.682 1.00 91.75 587 ILE A O 1
ATOM 4744 N N . LYS A 1 588 ? -4.919 -9.333 -21.602 1.00 92.19 588 LYS A N 1
ATOM 4745 C CA . LYS A 1 588 ? -4.094 -9.896 -20.537 1.00 92.19 588 LYS A CA 1
ATOM 4746 C C . LYS A 1 588 ? -3.212 -8.791 -19.989 1.00 92.19 588 LYS A C 1
ATOM 4748 O O . LYS A 1 588 ? -2.606 -8.055 -20.761 1.00 92.19 588 LYS A O 1
ATOM 4753 N N . TYR A 1 589 ? -3.126 -8.658 -18.678 1.00 91.88 589 TYR A N 1
ATOM 4754 C CA . TYR A 1 589 ? -2.236 -7.685 -18.053 1.00 91.88 589 TYR A CA 1
ATOM 4755 C C . TYR A 1 589 ? -1.543 -8.310 -16.853 1.00 91.88 589 TYR A C 1
ATOM 4757 O O . TYR A 1 589 ? -1.986 -9.335 -16.338 1.00 91.88 589 TYR A O 1
ATOM 4765 N N . SER A 1 590 ? -0.447 -7.703 -16.422 1.00 88.38 590 SER A N 1
ATOM 4766 C CA . SER A 1 590 ? 0.245 -8.116 -15.207 1.00 88.38 590 SER A CA 1
ATOM 4767 C C . SER A 1 590 ? -0.203 -7.233 -14.044 1.00 88.38 590 SER A C 1
ATOM 4769 O O . SER A 1 590 ? 0.041 -6.022 -14.090 1.00 88.38 590 SER A O 1
ATOM 4771 N N . PRO A 1 591 ? -0.833 -7.803 -13.006 1.00 86.31 591 PRO A N 1
ATOM 4772 C CA . PRO A 1 591 ? -1.129 -7.069 -11.784 1.00 86.31 591 PRO A CA 1
ATOM 4773 C C . PRO A 1 591 ? 0.151 -6.639 -11.059 1.00 86.31 591 PRO A C 1
ATOM 4775 O O . PRO A 1 591 ? 1.221 -7.235 -11.244 1.00 86.31 591 PRO A O 1
ATOM 4778 N N . THR A 1 592 ? 0.032 -5.625 -10.209 1.00 86.00 592 THR A N 1
ATOM 4779 C CA . THR A 1 592 ? 1.112 -5.171 -9.337 1.00 86.00 592 THR A CA 1
ATOM 4780 C C . THR A 1 592 ? 1.556 -6.287 -8.384 1.00 86.00 592 THR A C 1
ATOM 4782 O O . THR A 1 592 ? 0.748 -7.074 -7.893 1.00 86.00 592 THR A O 1
ATOM 4785 N N . LEU A 1 593 ? 2.869 -6.384 -8.133 1.00 82.12 593 LEU A N 1
ATOM 4786 C CA . LEU A 1 593 ? 3.541 -7.440 -7.357 1.00 82.12 593 LEU A CA 1
ATOM 4787 C C . LEU A 1 593 ? 3.435 -8.858 -7.962 1.00 82.12 593 LEU A C 1
ATOM 4789 O O . LEU A 1 593 ? 3.809 -9.841 -7.322 1.00 82.12 593 LEU A O 1
ATOM 4793 N N . PHE A 1 594 ? 2.941 -8.974 -9.196 1.00 79.06 594 PHE A N 1
ATOM 4794 C CA . PHE A 1 594 ? 2.831 -10.224 -9.951 1.00 79.06 594 PHE A CA 1
ATOM 4795 C C . PHE A 1 594 ? 3.554 -10.133 -11.293 1.00 79.06 594 PHE A C 1
ATOM 4797 O O . PHE A 1 594 ? 3.088 -10.649 -12.302 1.00 79.06 594 PHE A O 1
ATOM 4804 N N . GLU A 1 595 ? 4.714 -9.485 -11.338 1.00 79.38 595 GLU A N 1
ATOM 4805 C CA . GLU A 1 595 ? 5.288 -9.069 -12.616 1.00 79.38 595 GLU A CA 1
ATOM 4806 C C . GLU A 1 595 ? 5.760 -10.232 -13.508 1.00 79.38 595 GLU A C 1
ATOM 4808 O O . GLU A 1 595 ? 5.912 -10.060 -14.714 1.00 79.38 595 GLU A O 1
ATOM 4813 N N . GLY A 1 596 ? 5.937 -11.435 -12.952 1.00 78.06 596 GLY A N 1
ATOM 4814 C CA . GLY A 1 596 ? 6.212 -12.667 -13.706 1.00 78.06 596 GLY A CA 1
ATOM 4815 C C . GLY A 1 596 ? 4.974 -13.390 -14.254 1.00 78.06 596 GLY A C 1
ATOM 4816 O O . GLY A 1 596 ? 5.117 -14.441 -14.876 1.00 78.06 596 GLY A O 1
ATOM 4817 N N . GLU A 1 597 ? 3.773 -12.876 -14.002 1.00 82.94 597 GLU A N 1
ATOM 4818 C CA . GLU A 1 597 ? 2.501 -13.540 -14.288 1.00 82.94 597 GLU A CA 1
ATOM 4819 C C . GLU A 1 597 ? 1.515 -12.582 -14.969 1.00 82.94 597 GLU A C 1
ATOM 4821 O O . GLU A 1 597 ? 1.796 -11.404 -15.185 1.00 82.94 597 GLU A O 1
ATOM 4826 N N . TYR A 1 598 ? 0.359 -13.102 -15.380 1.00 87.56 598 TYR A N 1
ATOM 4827 C CA . TYR A 1 598 ? -0.671 -12.303 -16.034 1.00 87.56 598 TYR A CA 1
ATOM 4828 C C . TYR A 1 598 ? -2.072 -12.818 -15.726 1.00 87.56 598 TYR A C 1
ATOM 4830 O O . TYR A 1 598 ? -2.290 -13.997 -15.435 1.00 87.56 598 TYR A O 1
ATOM 4838 N N . ILE A 1 599 ? -3.032 -11.910 -15.856 1.00 85.94 599 ILE A N 1
ATOM 4839 C CA . ILE A 1 599 ? -4.457 -12.168 -15.713 1.00 85.94 599 ILE A CA 1
ATOM 4840 C C . ILE A 1 599 ? -5.156 -11.783 -16.997 1.00 85.94 599 ILE A C 1
ATOM 4842 O O . ILE A 1 599 ? -4.960 -10.684 -17.515 1.00 85.94 599 ILE A O 1
ATOM 4846 N N . SER A 1 600 ? -5.976 -12.707 -17.488 1.00 87.44 600 SER A N 1
ATOM 4847 C CA . SER A 1 600 ? -6.959 -12.432 -18.526 1.00 87.44 600 SER A CA 1
ATOM 4848 C C . SER A 1 600 ? -8.132 -11.676 -17.919 1.00 87.44 600 SER A C 1
ATOM 4850 O O . SER A 1 600 ? -8.703 -12.136 -16.935 1.00 87.44 600 SER A O 1
ATOM 4852 N N . LEU A 1 601 ? -8.484 -10.546 -18.523 1.00 86.62 601 LEU A N 1
ATOM 4853 C CA . LEU A 1 601 ? -9.702 -9.804 -18.243 1.00 86.62 601 LEU A CA 1
ATOM 4854 C C . LEU A 1 601 ? -10.611 -9.816 -19.467 1.00 86.62 601 LEU A C 1
ATOM 4856 O O . LEU A 1 601 ? -10.235 -9.377 -20.559 1.00 86.62 601 LEU A O 1
ATOM 4860 N N . ASP A 1 602 ? -11.831 -10.275 -19.244 1.00 85.81 602 ASP A N 1
ATOM 4861 C CA . ASP A 1 602 ? -13.000 -10.100 -20.090 1.00 85.81 602 ASP A CA 1
ATOM 4862 C C . ASP A 1 602 ? -14.006 -9.201 -19.352 1.00 85.81 602 ASP A C 1
ATOM 4864 O O . ASP A 1 602 ? -14.052 -9.132 -18.122 1.00 85.81 602 ASP A O 1
ATOM 4868 N N . ARG A 1 603 ? -14.856 -8.513 -20.111 1.00 78.06 603 ARG A N 1
ATOM 4869 C CA . ARG A 1 603 ? -15.999 -7.759 -19.596 1.00 78.06 603 ARG A CA 1
ATOM 4870 C C . ARG A 1 603 ? -16.851 -8.583 -18.628 1.00 78.06 603 ARG A C 1
ATOM 4872 O O . ARG A 1 603 ? -17.336 -8.056 -17.628 1.00 78.06 603 ARG A O 1
ATOM 4879 N N . ALA A 1 604 ? -17.038 -9.867 -18.930 1.00 77.94 604 ALA A N 1
ATOM 4880 C CA . ALA A 1 604 ? -17.841 -10.769 -18.110 1.00 77.94 604 ALA A CA 1
ATOM 4881 C C . ALA A 1 604 ? -17.270 -10.998 -16.695 1.00 77.94 604 ALA A C 1
ATOM 4883 O O . ALA A 1 604 ? -18.033 -11.375 -15.806 1.00 77.94 604 ALA A O 1
ATOM 4884 N N . ASP A 1 605 ? -15.975 -10.742 -16.469 1.00 75.31 605 ASP A N 1
ATOM 4885 C CA . ASP A 1 605 ? -15.304 -11.029 -15.193 1.00 75.31 605 ASP A CA 1
ATOM 4886 C C . ASP A 1 605 ? -15.642 -10.018 -14.087 1.00 75.31 605 ASP A C 1
ATOM 4888 O O . ASP A 1 605 ? -15.596 -10.352 -12.901 1.00 75.31 605 ASP A O 1
ATOM 4892 N N . TYR A 1 606 ? -16.004 -8.789 -14.467 1.00 69.69 606 TYR A N 1
ATOM 4893 C CA . TYR A 1 606 ? -16.303 -7.687 -13.542 1.00 69.69 606 TYR A CA 1
ATOM 4894 C C . TYR A 1 606 ? -17.701 -7.083 -13.737 1.00 69.69 606 TYR A C 1
ATOM 4896 O O . TYR A 1 606 ? -18.153 -6.310 -12.893 1.00 69.69 606 TYR A O 1
ATOM 4904 N N . TYR A 1 607 ? -18.399 -7.433 -14.825 1.00 71.38 607 TYR A N 1
ATOM 4905 C CA . TYR A 1 607 ? -19.756 -6.968 -15.107 1.00 71.38 607 TYR A CA 1
ATOM 4906 C C . TYR A 1 607 ? -20.649 -8.127 -15.596 1.00 71.38 607 TYR A C 1
ATOM 4908 O O . TYR A 1 607 ? -20.824 -8.327 -16.803 1.00 71.38 607 TYR A O 1
ATOM 4916 N N . PRO A 1 608 ? -21.222 -8.924 -14.672 1.00 58.19 608 PRO A N 1
ATOM 4917 C CA . PRO A 1 608 ? -21.897 -10.176 -15.019 1.00 58.19 608 PRO A CA 1
ATOM 4918 C C . PRO A 1 608 ? -23.266 -10.005 -15.700 1.00 58.19 608 PRO A C 1
ATOM 4920 O O . PRO A 1 608 ? -23.761 -10.966 -16.291 1.00 58.19 608 PRO A O 1
ATOM 4923 N N . ASP A 1 609 ? -23.891 -8.821 -15.651 1.00 61.31 609 ASP A N 1
ATOM 4924 C CA . ASP A 1 609 ? -25.198 -8.583 -16.278 1.00 61.31 609 ASP A CA 1
ATOM 4925 C C . ASP A 1 609 ? -25.204 -7.318 -17.143 1.00 61.31 609 ASP A C 1
ATOM 4927 O O . ASP A 1 609 ? -25.439 -6.215 -16.667 1.00 61.31 609 ASP A O 1
ATOM 4931 N N . ILE A 1 610 ? -25.010 -7.496 -18.454 1.00 56.91 610 ILE A N 1
ATOM 4932 C CA . ILE A 1 610 ? -25.122 -6.432 -19.470 1.00 56.91 610 ILE A CA 1
ATOM 4933 C C . ILE A 1 610 ? -26.498 -5.733 -19.483 1.00 56.91 610 ILE A C 1
ATOM 4935 O O . ILE A 1 610 ? -26.641 -4.682 -20.104 1.00 56.91 610 ILE A O 1
ATOM 4939 N N . ASN A 1 611 ? -27.514 -6.316 -18.836 1.00 55.34 611 ASN A N 1
ATOM 4940 C CA . ASN A 1 611 ? -28.861 -5.761 -18.733 1.00 55.34 611 ASN A CA 1
ATOM 4941 C C . ASN A 1 611 ? -29.175 -5.201 -17.339 1.00 55.34 611 ASN A C 1
ATOM 4943 O O . ASN A 1 611 ? -30.341 -4.881 -17.096 1.00 55.34 611 ASN A O 1
ATOM 4947 N N . ASP A 1 612 ? -28.200 -5.102 -16.427 1.00 57.12 612 ASP A N 1
ATOM 4948 C CA . ASP A 1 612 ? -28.440 -4.522 -15.108 1.00 57.12 612 ASP A CA 1
ATOM 4949 C C . ASP A 1 612 ? -28.812 -3.039 -15.246 1.00 57.12 612 ASP A C 1
ATOM 4951 O O . ASP A 1 612 ? -27.966 -2.164 -15.429 1.00 57.12 612 ASP A O 1
ATOM 4955 N N . GLU A 1 613 ? -30.111 -2.758 -15.125 1.00 45.50 613 GLU A N 1
ATOM 4956 C CA . GLU A 1 613 ? -30.697 -1.414 -15.121 1.00 45.50 613 GLU A CA 1
ATOM 4957 C C . GLU A 1 613 ? -30.102 -0.520 -14.013 1.00 45.50 613 GLU A C 1
ATOM 4959 O O . GLU A 1 613 ? -30.229 0.704 -14.067 1.00 45.50 613 GLU A O 1
ATOM 4964 N N . TYR A 1 614 ? -29.469 -1.122 -12.996 1.00 45.28 614 TYR A N 1
ATOM 4965 C CA . TYR A 1 614 ? -28.817 -0.440 -11.884 1.00 45.28 614 TYR A CA 1
ATOM 4966 C C . TYR A 1 614 ? -27.309 -0.315 -12.026 1.00 45.28 614 TYR A C 1
ATOM 4968 O O . TYR A 1 614 ? -26.738 0.454 -11.262 1.00 45.28 614 TYR A O 1
ATOM 4976 N N . GLY A 1 615 ? -26.648 -0.977 -12.979 1.00 46.72 615 GLY A N 1
ATOM 4977 C CA . GLY A 1 615 ? -25.207 -0.797 -13.196 1.00 46.72 615 GLY A CA 1
ATOM 4978 C C . GLY A 1 615 ? -24.839 0.600 -13.722 1.00 46.72 615 GLY A C 1
ATOM 4979 O O . GLY 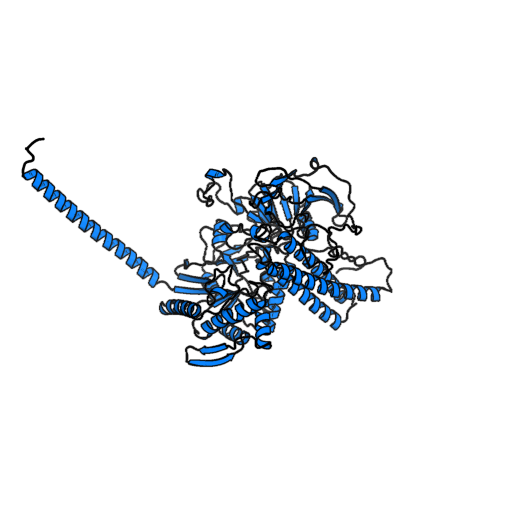A 1 615 ? -23.671 0.923 -13.912 1.00 46.72 615 GLY A O 1
ATOM 4980 N N . ASP A 1 616 ? -25.853 1.447 -13.867 1.00 46.62 616 ASP A N 1
ATOM 4981 C CA . ASP A 1 616 ? -25.835 2.849 -14.236 1.00 46.62 616 ASP A CA 1
ATOM 4982 C C . ASP A 1 616 ? -25.869 3.789 -13.005 1.00 46.62 616 ASP A C 1
ATOM 4984 O O . ASP A 1 616 ? -26.627 4.762 -12.922 1.00 46.62 616 ASP A O 1
ATOM 4988 N N . TRP A 1 617 ? -25.056 3.503 -11.974 1.00 46.09 617 TRP A N 1
ATOM 4989 C CA . TRP A 1 617 ? -24.903 4.409 -10.815 1.00 46.09 617 TRP A CA 1
ATOM 4990 C C . TRP A 1 617 ? -24.310 5.774 -11.210 1.00 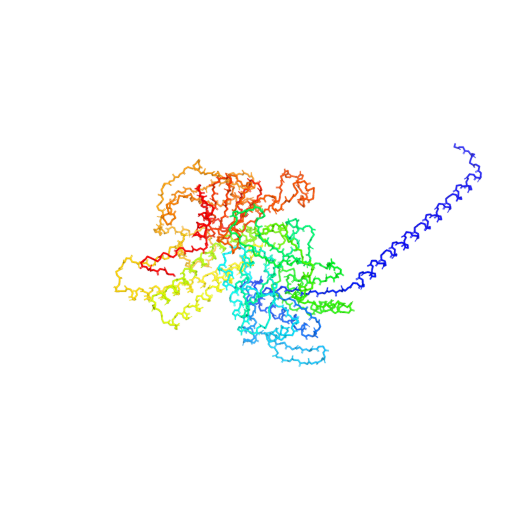46.09 617 TRP A C 1
ATOM 4992 O O . TRP A 1 617 ? -24.433 6.749 -10.459 1.00 46.09 617 TRP A O 1
ATOM 5002 N N . ALA A 1 618 ? -23.760 5.893 -12.420 1.00 44.72 618 ALA A N 1
ATOM 5003 C CA . ALA A 1 618 ? -23.579 7.167 -13.091 1.00 44.72 618 ALA A CA 1
ATOM 5004 C C . ALA A 1 618 ? -24.950 7.673 -13.569 1.00 44.72 618 ALA A C 1
ATOM 5006 O O . ALA A 1 618 ? -25.346 7.433 -14.698 1.00 44.72 618 ALA A O 1
ATOM 5007 N N . ARG A 1 619 ? -25.669 8.435 -12.732 1.00 42.12 619 ARG A N 1
ATOM 5008 C CA . ARG A 1 619 ? -26.978 9.076 -13.025 1.00 42.12 619 ARG A CA 1
ATOM 5009 C C . ARG A 1 619 ? -27.034 10.013 -14.265 1.00 42.12 619 ARG A C 1
ATOM 5011 O O . ARG A 1 619 ? -27.890 10.889 -14.315 1.00 42.12 619 ARG A O 1
ATOM 5018 N N . ASN A 1 620 ? -26.144 9.875 -15.245 1.00 43.50 620 ASN A N 1
ATOM 5019 C CA . ASN A 1 620 ? -26.011 10.699 -16.440 1.00 43.50 620 ASN A CA 1
ATOM 5020 C C . ASN A 1 620 ? -25.787 9.897 -17.748 1.00 43.50 620 ASN A C 1
ATOM 5022 O O . ASN A 1 620 ? -25.318 10.497 -18.717 1.00 43.50 620 ASN A O 1
ATOM 5026 N N . ILE A 1 621 ? -26.140 8.605 -17.864 1.00 41.78 621 ILE A N 1
ATOM 5027 C CA . ILE A 1 621 ? -26.140 7.949 -19.197 1.00 41.78 621 ILE A CA 1
ATOM 5028 C C . ILE A 1 621 ? -27.072 8.661 -20.189 1.00 41.78 621 ILE A C 1
ATOM 5030 O O . ILE A 1 621 ? -26.733 8.745 -21.369 1.00 41.78 621 ILE A O 1
ATOM 5034 N N . GLU A 1 622 ? -28.168 9.289 -19.735 1.00 44.41 622 GLU A N 1
ATOM 5035 C CA . GLU A 1 622 ? -29.031 10.108 -20.610 1.00 44.41 622 GLU A CA 1
ATOM 5036 C C . GLU A 1 622 ? -28.280 11.258 -21.316 1.00 44.41 622 GLU A C 1
ATOM 5038 O O . GLU A 1 622 ? -28.757 11.761 -22.333 1.00 44.41 622 GLU A O 1
ATOM 5043 N N . ILE A 1 623 ? -27.110 11.672 -20.810 1.00 47.09 623 ILE A N 1
ATOM 5044 C CA . ILE A 1 623 ? -26.309 12.763 -21.382 1.00 47.09 623 ILE A CA 1
ATOM 5045 C C . ILE A 1 623 ? -25.178 12.238 -22.284 1.00 47.09 623 ILE A C 1
ATOM 5047 O O . ILE A 1 623 ? -24.824 12.925 -23.243 1.00 47.09 623 ILE A O 1
ATOM 5051 N N . PHE A 1 624 ? -24.637 11.037 -22.032 1.00 40.31 624 PHE A N 1
ATOM 5052 C CA . PHE A 1 624 ? -23.417 10.558 -22.706 1.00 40.31 624 PHE A CA 1
ATOM 5053 C C . PHE A 1 624 ? -23.562 9.274 -23.537 1.00 40.31 624 PHE A C 1
ATOM 5055 O O . PHE A 1 624 ? -22.689 9.016 -24.355 1.00 40.31 624 PHE A O 1
ATOM 5062 N N . GLY A 1 625 ? -24.663 8.521 -23.425 1.00 41.28 625 GLY A N 1
ATOM 5063 C CA . GLY A 1 625 ? -25.035 7.474 -24.392 1.00 41.28 625 GLY A CA 1
ATOM 5064 C C . GLY A 1 625 ? -24.081 6.279 -24.550 1.00 41.28 625 GLY A C 1
ATOM 5065 O O . GLY A 1 625 ? -24.309 5.466 -25.443 1.00 41.28 625 GLY A O 1
ATOM 5066 N N . GLU A 1 626 ? -23.053 6.150 -23.711 1.00 49.56 626 GLU A N 1
ATOM 5067 C CA . GLU A 1 626 ? -22.066 5.068 -23.740 1.00 49.56 626 GLU A CA 1
ATOM 5068 C C . GLU A 1 626 ? -21.912 4.450 -22.344 1.00 49.56 626 GLU A C 1
ATOM 5070 O O . GLU A 1 626 ? -22.147 5.097 -21.321 1.00 49.56 626 GLU A O 1
ATOM 5075 N N . ASP A 1 627 ? -21.569 3.165 -22.330 1.00 50.78 627 ASP A N 1
ATOM 5076 C CA . ASP A 1 627 ? -21.265 2.395 -21.132 1.00 50.78 627 ASP A CA 1
ATOM 5077 C C . ASP A 1 627 ? -20.037 2.980 -20.419 1.00 50.78 627 ASP A C 1
ATOM 5079 O O . ASP A 1 627 ? -18.946 3.016 -20.985 1.00 50.78 627 ASP A O 1
ATOM 5083 N N . ASN A 1 628 ? -20.235 3.478 -19.197 1.00 59.59 628 ASN A N 1
ATOM 5084 C CA . ASN A 1 628 ? -19.249 4.266 -18.452 1.00 59.59 628 ASN A CA 1
ATOM 5085 C C . ASN A 1 628 ? -18.557 3.471 -17.336 1.00 59.59 628 ASN A C 1
ATOM 5087 O O . ASN A 1 628 ? -17.966 4.086 -16.445 1.00 59.59 628 ASN A O 1
ATOM 5091 N N . PHE A 1 629 ? -18.649 2.137 -17.316 1.00 70.81 629 PHE A N 1
ATOM 5092 C CA . PHE A 1 629 ? -17.867 1.371 -16.350 1.00 70.81 629 PHE A CA 1
ATOM 5093 C C . PHE A 1 629 ? -16.397 1.333 -16.779 1.00 70.81 629 PHE A C 1
ATOM 5095 O O . PHE A 1 629 ? -16.048 0.789 -17.826 1.00 70.81 629 PHE A O 1
ATOM 5102 N N . GLU A 1 630 ? -15.527 1.938 -15.972 1.00 78.25 630 GLU A N 1
ATOM 5103 C CA . GLU A 1 630 ? -14.111 2.108 -16.288 1.00 78.25 630 GLU A CA 1
ATOM 5104 C C . GLU A 1 630 ? -13.257 1.315 -15.301 1.00 78.25 630 GLU A C 1
ATOM 5106 O O . GLU A 1 630 ? -13.408 1.445 -14.082 1.00 78.25 630 GLU A O 1
ATOM 5111 N N . ILE A 1 631 ? -12.330 0.516 -15.830 1.00 86.31 631 ILE A N 1
ATOM 5112 C CA . ILE A 1 631 ? -11.279 -0.109 -15.029 1.00 86.31 631 ILE A CA 1
ATOM 5113 C C . ILE A 1 631 ? -10.001 0.687 -15.220 1.00 86.31 631 ILE A C 1
ATOM 5115 O O . ILE A 1 631 ? -9.568 0.943 -16.346 1.00 86.31 631 ILE A O 1
ATOM 5119 N N . TYR A 1 632 ? -9.393 1.049 -14.098 1.00 89.25 632 TYR A N 1
ATOM 5120 C CA . TYR A 1 632 ? -8.115 1.732 -14.049 1.00 89.25 632 TYR A CA 1
ATOM 5121 C C . TYR A 1 632 ? -7.051 0.739 -13.598 1.00 89.25 632 TYR A C 1
ATOM 5123 O O . TYR A 1 632 ? -7.130 0.191 -12.506 1.00 89.25 632 TYR A O 1
ATOM 5131 N N . LEU A 1 633 ? -6.079 0.489 -14.467 1.00 89.69 633 LEU A N 1
ATOM 5132 C CA . LEU A 1 633 ? -4.978 -0.437 -14.254 1.00 89.69 633 LEU A CA 1
ATOM 5133 C C . LEU A 1 633 ? -3.712 0.359 -13.915 1.00 89.69 633 LEU A C 1
ATOM 5135 O O . LEU A 1 633 ? -3.314 1.272 -14.650 1.00 89.69 633 LEU A O 1
ATOM 5139 N N . SER A 1 634 ? -3.065 -0.006 -12.809 1.00 81.81 634 SER A N 1
ATOM 5140 C CA . SER A 1 634 ? -1.769 0.532 -12.371 1.00 81.81 634 SER A CA 1
ATOM 5141 C C . SER A 1 634 ? -0.652 0.235 -13.383 1.00 81.81 634 SER A C 1
ATOM 5143 O O . SER A 1 634 ? 0.099 1.132 -13.783 1.00 81.81 634 SER A O 1
ATOM 5145 N N . LEU A 1 635 ? -0.609 -1.014 -13.866 1.00 86.19 635 LEU A N 1
ATOM 5146 C CA . LEU A 1 635 ? 0.388 -1.567 -14.786 1.00 86.19 635 LEU A CA 1
ATOM 5147 C C . LEU A 1 635 ? 1.825 -1.379 -14.265 1.00 86.19 635 LEU A C 1
ATOM 5149 O O . LEU A 1 635 ? 2.625 -0.684 -14.899 1.00 86.19 635 LEU A O 1
ATOM 5153 N N . SER A 1 636 ? 2.173 -1.998 -13.129 1.00 81.62 636 SER A N 1
ATOM 5154 C CA . SER A 1 636 ? 3.503 -1.847 -12.502 1.00 81.62 636 SER A CA 1
ATOM 5155 C C . SER A 1 636 ? 4.673 -2.374 -13.352 1.00 81.62 636 SER A C 1
ATOM 5157 O O . SER A 1 636 ? 5.789 -1.871 -13.261 1.00 81.62 636 SER A O 1
ATOM 5159 N N . ASN A 1 637 ? 4.444 -3.342 -14.242 1.00 86.38 637 ASN A N 1
ATOM 5160 C CA . ASN A 1 637 ? 5.425 -3.727 -15.266 1.00 86.38 637 ASN A CA 1
ATOM 5161 C C . ASN A 1 637 ? 5.077 -3.187 -16.663 1.00 86.38 637 ASN A C 1
ATOM 5163 O O . ASN A 1 637 ? 5.742 -3.523 -17.640 1.00 86.38 637 ASN A O 1
ATOM 5167 N N . GLY A 1 638 ? 4.029 -2.369 -16.769 1.00 91.25 638 GLY A N 1
ATOM 5168 C CA . GLY A 1 638 ? 3.605 -1.708 -17.997 1.00 91.25 638 GLY A CA 1
ATOM 5169 C C . GLY A 1 638 ? 2.886 -2.585 -19.026 1.00 91.25 638 GLY A C 1
ATOM 5170 O O . GLY A 1 638 ? 2.512 -2.045 -20.067 1.00 91.25 638 GLY A O 1
ATOM 5171 N N . LEU A 1 639 ? 2.698 -3.889 -18.783 1.00 94.62 639 LEU A N 1
ATOM 5172 C CA . LEU A 1 639 ? 2.197 -4.839 -19.783 1.00 94.62 639 LEU A CA 1
ATOM 5173 C C . LEU A 1 639 ? 0.677 -4.799 -19.965 1.00 94.62 639 LEU A C 1
ATOM 5175 O O . LEU A 1 639 ? -0.078 -5.048 -19.027 1.00 94.62 639 LEU A O 1
ATOM 5179 N N . VAL A 1 640 ? 0.253 -4.666 -21.220 1.00 94.94 640 VAL A N 1
ATOM 5180 C CA . VAL A 1 640 ? -1.089 -5.015 -21.698 1.00 94.94 640 VAL A CA 1
ATOM 5181 C C . VAL A 1 640 ? -0.956 -5.811 -22.990 1.00 94.94 640 VAL A C 1
ATOM 5183 O O . VAL A 1 640 ? -0.310 -5.374 -23.936 1.00 94.94 640 VAL A O 1
ATOM 5186 N N . TYR A 1 641 ? -1.571 -6.980 -23.054 1.00 94.69 641 TYR A N 1
ATOM 5187 C CA . TYR A 1 641 ? -1.519 -7.895 -24.185 1.00 94.69 641 TYR A CA 1
ATOM 5188 C C . TYR A 1 641 ? -2.918 -8.096 -24.762 1.00 94.69 641 TYR A C 1
ATOM 5190 O O . TYR A 1 641 ? -3.869 -8.354 -24.025 1.00 94.69 641 TYR A O 1
ATOM 5198 N N . SER A 1 642 ? -3.040 -7.979 -26.081 1.00 93.00 642 SER A N 1
ATOM 5199 C CA . SER A 1 642 ? -4.275 -8.247 -26.812 1.00 93.00 642 SER A CA 1
ATOM 5200 C C . SER A 1 642 ? -4.230 -9.668 -27.374 1.00 93.00 642 SER A C 1
ATOM 5202 O O . SER A 1 642 ? -3.447 -9.951 -28.284 1.00 93.00 642 SER A O 1
ATOM 5204 N N . ASP A 1 643 ? -5.074 -10.558 -26.838 1.00 83.06 643 ASP A N 1
ATOM 5205 C CA . ASP A 1 643 ? -5.171 -11.955 -27.294 1.00 83.06 643 ASP A CA 1
ATOM 5206 C C . ASP A 1 643 ? -5.592 -12.031 -28.769 1.00 83.06 643 ASP A C 1
ATOM 5208 O O . ASP A 1 643 ? -4.975 -12.736 -29.567 1.00 83.06 643 ASP A O 1
ATOM 5212 N N . GLU A 1 644 ? -6.635 -11.287 -29.142 1.00 84.06 644 GLU A N 1
ATOM 5213 C CA . GLU A 1 644 ? -7.195 -11.324 -30.498 1.00 84.06 644 GLU A CA 1
ATOM 5214 C C . GLU A 1 644 ? -6.374 -10.494 -31.492 1.00 84.06 644 GLU A C 1
ATOM 5216 O O . GLU A 1 644 ? -6.286 -10.837 -32.673 1.00 84.06 644 GLU A O 1
ATOM 5221 N N . GLY A 1 645 ? -5.726 -9.430 -31.012 1.00 80.00 645 GLY A N 1
ATOM 5222 C CA . GLY A 1 645 ? -4.844 -8.585 -31.811 1.00 80.00 645 GLY A CA 1
ATOM 5223 C C . GLY A 1 645 ? -3.458 -9.185 -32.045 1.00 80.00 645 GLY A C 1
ATOM 5224 O O . GLY A 1 645 ? -2.792 -8.803 -33.006 1.00 80.00 645 GLY A O 1
ATOM 5225 N N . GLY A 1 646 ? -3.008 -10.118 -31.200 1.00 86.88 646 GLY A N 1
ATOM 5226 C CA . GLY A 1 646 ? -1.694 -10.755 -31.327 1.00 86.88 646 GLY A CA 1
ATOM 5227 C C . GLY A 1 646 ? -0.517 -9.794 -31.115 1.00 86.88 646 GLY A C 1
ATOM 5228 O O . GLY A 1 646 ? 0.552 -9.982 -31.706 1.00 86.88 646 GLY A O 1
ATOM 5229 N N . PHE A 1 647 ? -0.708 -8.754 -30.298 1.00 91.88 647 PHE A N 1
ATOM 5230 C CA . PHE A 1 647 ? 0.321 -7.769 -29.966 1.00 91.88 647 PHE A CA 1
ATOM 5231 C C . PHE A 1 647 ? 0.348 -7.456 -28.464 1.00 91.88 647 PHE A C 1
ATOM 5233 O O . PHE A 1 647 ? -0.647 -7.616 -27.754 1.00 91.88 647 PHE A O 1
ATOM 5240 N N . ALA A 1 648 ? 1.495 -6.969 -27.993 1.00 95.06 648 ALA A N 1
ATOM 5241 C CA . ALA A 1 648 ? 1.678 -6.455 -26.642 1.00 95.06 648 ALA A CA 1
ATOM 5242 C C . ALA A 1 648 ? 2.011 -4.962 -26.664 1.00 95.06 648 ALA A C 1
ATOM 5244 O O . ALA A 1 648 ? 2.759 -4.497 -27.525 1.00 95.06 648 ALA A O 1
ATOM 5245 N N . LEU A 1 649 ? 1.495 -4.238 -25.680 1.00 94.62 649 LEU A N 1
ATOM 5246 C CA . LEU A 1 649 ? 1.881 -2.885 -25.318 1.00 94.62 649 LEU A CA 1
ATOM 5247 C C . LEU A 1 649 ? 2.634 -2.942 -23.992 1.00 94.62 649 LEU A C 1
ATOM 5249 O O . LEU A 1 649 ? 2.153 -3.535 -23.028 1.00 94.62 649 LEU A O 1
ATOM 5253 N N . VAL A 1 650 ? 3.799 -2.308 -23.935 1.00 94.25 650 VAL A N 1
ATOM 5254 C CA . VAL A 1 650 ? 4.584 -2.170 -22.707 1.00 94.25 650 VAL A CA 1
ATOM 5255 C C . VAL A 1 650 ? 4.861 -0.694 -22.464 1.00 94.25 650 VAL A C 1
ATOM 5257 O O . VAL A 1 650 ? 5.624 -0.065 -23.194 1.00 94.25 650 VAL A O 1
ATOM 5260 N N . LYS A 1 651 ? 4.229 -0.129 -21.436 1.00 93.06 651 LYS A N 1
ATOM 5261 C CA . LYS A 1 651 ? 4.497 1.227 -20.934 1.00 93.06 651 LYS A CA 1
ATOM 5262 C C . LYS A 1 651 ? 5.856 1.244 -20.229 1.00 93.06 651 LYS A C 1
ATOM 5264 O O . LYS A 1 651 ? 6.098 0.393 -19.383 1.00 93.06 651 LYS A O 1
ATOM 5269 N N . ASN A 1 652 ? 6.734 2.196 -20.540 1.00 91.25 652 ASN A N 1
ATOM 5270 C CA . ASN A 1 652 ? 7.963 2.402 -19.772 1.00 91.25 652 ASN A CA 1
ATOM 5271 C C . ASN A 1 652 ? 7.671 3.270 -18.537 1.00 91.25 652 ASN A C 1
ATOM 5273 O O . ASN A 1 652 ? 7.561 4.495 -18.636 1.00 91.25 652 ASN A O 1
ATOM 5277 N N . ASN A 1 653 ? 7.594 2.640 -17.369 1.00 90.12 653 ASN A N 1
ATOM 5278 C CA . ASN A 1 653 ? 7.265 3.286 -16.099 1.00 90.12 653 ASN A CA 1
ATOM 5279 C C . ASN A 1 653 ? 8.366 4.230 -15.624 1.00 90.12 653 ASN A C 1
ATOM 5281 O O . ASN A 1 653 ? 8.081 5.145 -14.862 1.00 90.12 653 ASN A O 1
ATOM 5285 N N . SER A 1 654 ? 9.598 4.057 -16.111 1.00 86.69 654 SER A N 1
ATOM 5286 C CA . SER A 1 654 ? 10.719 4.951 -15.818 1.00 86.69 654 SER A CA 1
ATOM 5287 C C . SER A 1 654 ? 10.727 6.226 -16.670 1.00 86.69 654 SER A C 1
ATOM 5289 O O . SER A 1 654 ? 11.495 7.137 -16.372 1.00 86.69 654 SER A O 1
ATOM 5291 N N . ALA A 1 655 ? 9.909 6.328 -17.725 1.00 84.50 655 ALA A N 1
ATOM 5292 C CA . ALA A 1 655 ? 9.859 7.514 -18.583 1.00 84.50 655 ALA A CA 1
ATOM 5293 C C . ALA A 1 655 ? 8.922 8.583 -17.992 1.00 84.50 655 ALA A C 1
ATOM 5295 O O . ALA A 1 655 ? 9.368 9.661 -17.603 1.00 84.50 655 ALA A O 1
ATOM 5296 N N . SER A 1 656 ? 7.642 8.238 -17.868 1.00 84.31 656 SER A N 1
ATOM 5297 C CA . SER A 1 656 ? 6.618 8.972 -17.125 1.00 84.31 656 SER A CA 1
ATOM 5298 C C . SER A 1 656 ? 5.501 7.992 -16.781 1.00 84.31 656 SER A C 1
ATOM 5300 O O . SER A 1 656 ? 5.077 7.204 -17.635 1.00 84.31 656 SER A O 1
ATOM 5302 N N . HIS A 1 657 ? 5.044 7.996 -15.532 1.00 81.56 657 HIS A N 1
ATOM 5303 C CA . HIS A 1 657 ? 4.011 7.066 -15.103 1.00 81.56 657 HIS A CA 1
ATOM 5304 C C . HIS A 1 657 ? 2.616 7.569 -15.499 1.00 81.56 657 HIS A C 1
ATOM 5306 O O . HIS A 1 657 ? 2.190 8.639 -15.077 1.00 81.56 657 HIS A O 1
ATOM 5312 N N . VAL A 1 658 ? 1.893 6.771 -16.289 1.00 86.06 658 VAL A N 1
ATOM 5313 C CA . VAL A 1 658 ? 0.502 7.044 -16.692 1.00 86.06 658 VAL A CA 1
ATOM 5314 C C . VAL A 1 658 ? -0.394 5.843 -16.416 1.00 86.06 658 VAL A C 1
ATOM 5316 O O . VAL A 1 658 ? 0.044 4.698 -16.541 1.00 86.06 658 VAL A O 1
ATOM 5319 N N . CYS A 1 659 ? -1.647 6.080 -16.044 1.00 87.31 659 CYS A N 1
ATOM 5320 C CA . CYS A 1 659 ? -2.602 5.019 -15.731 1.00 87.31 659 CYS A CA 1
ATOM 5321 C C . CYS A 1 659 ? -3.258 4.475 -17.009 1.00 87.31 659 CYS A C 1
ATOM 5323 O O . CYS A 1 659 ? -3.606 5.238 -17.917 1.00 87.31 659 CYS A O 1
ATOM 5325 N N . GLY A 1 660 ? -3.415 3.151 -17.082 1.00 90.69 660 GLY A N 1
ATOM 5326 C CA . GLY A 1 660 ? -4.184 2.498 -18.134 1.00 90.69 660 GLY A CA 1
ATOM 5327 C C . GLY A 1 660 ? -5.669 2.525 -17.790 1.00 90.69 660 GLY A C 1
ATOM 5328 O O . GLY A 1 660 ? -6.060 2.085 -16.719 1.00 90.69 660 GLY A O 1
ATOM 5329 N N . LYS A 1 661 ? -6.504 3.015 -18.694 1.00 90.19 661 LYS A N 1
ATOM 5330 C CA . LYS A 1 661 ? -7.956 2.896 -18.636 1.00 90.19 661 LYS A CA 1
ATOM 5331 C C . LYS A 1 661 ? -8.402 1.867 -19.656 1.00 90.19 661 LYS A C 1
ATOM 5333 O O . LYS A 1 661 ? -8.079 1.981 -20.840 1.00 90.19 661 LYS A O 1
ATOM 5338 N N . TRP A 1 662 ? -9.221 0.934 -19.206 1.00 89.31 662 TRP A N 1
ATOM 5339 C CA . TRP A 1 662 ? -9.856 -0.047 -20.062 1.00 89.31 662 TRP A CA 1
ATOM 5340 C C . TRP A 1 662 ? -11.376 -0.014 -19.920 1.00 89.31 662 TRP A C 1
ATOM 5342 O O . TRP A 1 662 ? -11.915 0.084 -18.815 1.00 89.31 662 TRP A O 1
ATOM 5352 N N . ASN A 1 663 ? -12.050 -0.104 -21.061 1.00 83.69 663 ASN A N 1
ATOM 5353 C CA . ASN A 1 663 ? -13.477 -0.360 -21.189 1.00 83.69 663 ASN A CA 1
ATOM 5354 C C . ASN A 1 663 ? -13.669 -1.212 -22.449 1.00 83.69 663 ASN A C 1
ATOM 5356 O O . ASN A 1 663 ? -13.248 -0.782 -23.511 1.00 83.69 663 ASN A O 1
ATOM 5360 N N . HIS A 1 664 ? -14.244 -2.411 -22.332 1.00 81.56 664 HIS A N 1
ATOM 5361 C CA . HIS A 1 664 ? -14.420 -3.416 -23.394 1.00 81.56 664 HIS A CA 1
ATOM 5362 C C . HIS A 1 664 ? -14.261 -2.907 -24.848 1.00 81.56 664 HIS A C 1
ATOM 5364 O O . HIS A 1 664 ? -15.135 -2.224 -25.386 1.00 81.56 664 HIS A O 1
ATOM 5370 N N . GLY A 1 665 ? -13.151 -3.277 -25.499 1.00 82.12 665 GLY A N 1
ATOM 5371 C CA . GLY A 1 665 ? -12.819 -2.863 -26.872 1.00 82.12 665 GLY A CA 1
ATOM 5372 C C . GLY A 1 665 ? -12.062 -1.532 -26.995 1.00 82.12 665 GLY A C 1
ATOM 5373 O O . GLY A 1 665 ? -11.590 -1.202 -28.079 1.00 82.12 665 GLY A O 1
ATOM 5374 N N . ASP A 1 666 ? -11.899 -0.789 -25.904 1.00 84.19 666 ASP A N 1
ATOM 5375 C CA . ASP A 1 666 ? -11.216 0.501 -25.830 1.00 84.19 666 ASP A CA 1
ATOM 5376 C C . ASP A 1 666 ? -10.174 0.498 -24.705 1.00 84.19 666 ASP A C 1
ATOM 5378 O O . ASP A 1 666 ? -10.476 0.283 -23.528 1.00 84.19 666 ASP A O 1
ATOM 5382 N N . PHE A 1 667 ? -8.923 0.753 -25.079 1.00 89.31 667 PHE A N 1
ATOM 5383 C CA . PHE A 1 667 ? -7.813 0.857 -24.145 1.00 89.31 667 PHE A CA 1
ATOM 5384 C C . PHE A 1 667 ? -7.061 2.171 -24.354 1.00 89.31 667 PHE A C 1
ATOM 5386 O O . PHE A 1 667 ? -6.643 2.516 -25.466 1.00 89.31 667 PHE A O 1
ATOM 5393 N N . ARG A 1 668 ? -6.889 2.926 -23.267 1.00 89.56 668 ARG A N 1
ATOM 5394 C CA . ARG A 1 668 ? -6.288 4.263 -23.283 1.00 89.56 668 ARG A CA 1
ATOM 5395 C C . ARG A 1 668 ? -5.283 4.409 -22.156 1.00 89.56 668 ARG A C 1
ATOM 5397 O O . ARG A 1 668 ? -5.500 3.898 -21.070 1.00 89.56 668 ARG A O 1
ATOM 5404 N N . PHE A 1 669 ? -4.239 5.194 -22.371 1.00 88.81 669 PHE A N 1
ATOM 5405 C CA . PHE A 1 669 ? -3.420 5.711 -21.276 1.00 88.81 669 PHE A CA 1
ATOM 5406 C C . PHE A 1 669 ? -3.794 7.157 -21.008 1.00 88.81 669 PHE A C 1
ATOM 5408 O O . PHE A 1 669 ? -3.990 7.924 -21.954 1.00 88.81 669 PHE A O 1
ATOM 5415 N N . MET A 1 670 ? -3.922 7.519 -19.737 1.00 84.00 670 MET A N 1
ATOM 5416 C CA . MET A 1 670 ? -4.499 8.796 -19.332 1.00 84.00 670 MET A CA 1
ATOM 5417 C C . MET A 1 670 ? -3.587 9.573 -18.393 1.00 84.00 670 MET A C 1
ATOM 5419 O O . MET A 1 670 ? -2.945 8.998 -17.514 1.00 84.00 670 MET A O 1
ATOM 5423 N N . GLN A 1 671 ? -3.620 10.895 -18.550 1.00 80.56 671 GLN A N 1
ATOM 5424 C CA . GLN A 1 671 ? -3.058 11.865 -17.616 1.00 80.56 671 GLN A CA 1
ATOM 5425 C C . GLN A 1 671 ? -3.900 13.153 -17.670 1.00 80.56 671 GLN A C 1
ATOM 5427 O O . GLN A 1 671 ? -4.410 13.521 -18.733 1.00 80.56 671 GLN A O 1
ATOM 5432 N N . THR A 1 672 ? -4.083 13.855 -16.555 1.00 74.62 672 THR A N 1
ATOM 5433 C CA . THR A 1 672 ? -4.590 15.239 -16.589 1.00 74.62 672 THR A CA 1
ATOM 5434 C C . THR A 1 672 ? -3.455 16.213 -16.891 1.00 74.62 672 THR A C 1
ATOM 5436 O O . THR A 1 672 ? -2.286 15.852 -16.794 1.00 74.62 672 THR A O 1
ATOM 5439 N N . GLU A 1 673 ? -3.775 17.455 -17.257 1.00 64.31 673 GLU A N 1
ATOM 5440 C CA . GLU A 1 673 ? -2.765 18.511 -17.393 1.00 64.31 673 GLU A CA 1
ATOM 5441 C C . GLU A 1 673 ? -1.831 18.573 -16.174 1.00 64.31 673 GLU A C 1
ATOM 5443 O O . GLU A 1 673 ? -2.273 18.712 -15.030 1.00 64.31 673 GLU A O 1
ATOM 5448 N N . THR A 1 674 ? -0.531 18.453 -16.441 1.00 61.34 674 THR A N 1
ATOM 5449 C CA . THR A 1 674 ? 0.535 18.735 -15.485 1.00 61.34 674 THR A CA 1
ATOM 5450 C C . THR A 1 674 ? 1.069 20.138 -15.726 1.00 61.34 674 THR A C 1
ATOM 5452 O O . THR A 1 674 ? 1.103 20.641 -16.847 1.00 61.34 674 THR A O 1
ATOM 5455 N N . VAL A 1 675 ? 1.516 20.781 -14.649 1.00 58.16 675 VAL A N 1
ATOM 5456 C CA . VAL A 1 675 ? 2.164 22.103 -14.703 1.00 58.16 675 VAL A CA 1
ATOM 5457 C C . VAL A 1 675 ? 3.511 22.086 -15.430 1.00 58.16 675 VAL A C 1
ATOM 5459 O O . VAL A 1 675 ? 3.996 23.139 -15.837 1.00 58.16 675 VAL A O 1
ATOM 5462 N N . ASN A 1 676 ? 4.107 20.904 -15.599 1.00 56.97 676 ASN A N 1
ATOM 5463 C CA . ASN A 1 676 ? 5.360 20.718 -16.307 1.00 56.97 676 ASN A CA 1
ATOM 5464 C C . ASN A 1 676 ? 5.064 20.106 -17.677 1.00 56.97 676 ASN A C 1
ATOM 5466 O O . ASN A 1 676 ? 4.740 18.924 -17.789 1.00 56.97 676 ASN A O 1
ATOM 5470 N N . GLU A 1 677 ? 5.204 20.903 -18.736 1.00 54.41 677 GLU A N 1
ATOM 5471 C CA . GLU A 1 677 ? 5.383 20.334 -20.068 1.00 54.41 677 GLU A CA 1
ATOM 5472 C C . GLU A 1 677 ? 6.608 19.386 -20.032 1.00 54.41 677 GLU A C 1
ATOM 5474 O O . GLU A 1 677 ? 7.601 19.697 -19.375 1.00 54.41 677 GLU A O 1
ATOM 5479 N N . THR A 1 678 ? 6.585 18.291 -20.806 1.00 56.19 678 THR A N 1
ATOM 5480 C CA . THR A 1 678 ? 7.755 17.716 -21.522 1.00 56.19 678 THR A CA 1
ATOM 5481 C C . THR A 1 678 ? 8.417 16.388 -21.117 1.00 56.19 678 THR A C 1
ATOM 5483 O O . THR A 1 678 ? 9.314 15.987 -21.863 1.00 56.19 678 THR A O 1
ATOM 5486 N N . GLN A 1 679 ? 8.006 15.613 -20.101 1.00 68.06 679 GLN A N 1
ATOM 5487 C CA . GLN A 1 679 ? 8.564 14.243 -20.031 1.00 68.06 679 GLN A CA 1
ATOM 5488 C C . GLN A 1 679 ? 7.926 13.346 -21.106 1.00 68.06 679 GLN A C 1
ATOM 5490 O O . GLN A 1 679 ? 6.699 13.220 -21.149 1.00 68.06 679 GLN A O 1
ATOM 5495 N N . PRO A 1 680 ? 8.722 12.758 -22.023 1.00 77.31 680 PRO A N 1
ATOM 5496 C CA . PRO A 1 680 ? 8.192 11.832 -23.006 1.00 77.31 680 PRO A CA 1
ATOM 5497 C C . PRO A 1 680 ? 7.676 10.583 -22.299 1.00 77.31 680 PRO A C 1
ATOM 5499 O O . PRO A 1 680 ? 8.359 9.983 -21.474 1.00 77.31 680 PRO A O 1
ATOM 5502 N N . ILE A 1 681 ? 6.468 10.179 -22.658 1.00 84.31 681 ILE A N 1
ATOM 5503 C CA . ILE A 1 681 ? 5.947 8.857 -22.349 1.00 84.31 681 ILE A CA 1
ATOM 5504 C C . ILE A 1 681 ? 6.445 7.934 -23.447 1.00 84.31 681 ILE A C 1
ATOM 5506 O O . ILE A 1 681 ? 6.362 8.266 -24.635 1.00 84.31 681 ILE A O 1
ATOM 5510 N N . GLN A 1 682 ? 6.953 6.780 -23.041 1.00 88.00 682 GLN A N 1
ATOM 5511 C CA . GLN A 1 682 ? 7.462 5.778 -23.955 1.00 88.00 682 GLN A CA 1
ATOM 5512 C C . GLN A 1 682 ? 6.631 4.503 -23.856 1.00 88.00 682 GLN A C 1
ATOM 5514 O O . GLN A 1 682 ? 6.376 3.991 -22.765 1.00 88.00 682 GLN A O 1
ATOM 5519 N N . PHE A 1 683 ? 6.246 3.986 -25.016 1.00 90.19 683 PHE A N 1
ATOM 5520 C CA . PHE A 1 683 ? 5.603 2.690 -25.163 1.00 90.19 683 PHE A CA 1
ATOM 5521 C C . PHE A 1 683 ? 6.430 1.813 -26.086 1.00 90.19 683 PHE A C 1
ATOM 5523 O O . PHE A 1 683 ? 7.009 2.294 -27.060 1.00 90.19 683 PHE A O 1
ATOM 5530 N N . PHE A 1 684 ? 6.416 0.518 -25.816 1.00 91.25 684 PHE A N 1
ATOM 5531 C CA . PHE A 1 684 ? 6.915 -0.494 -26.724 1.00 91.25 684 PHE A CA 1
ATOM 5532 C C . PHE A 1 684 ? 5.748 -1.310 -27.264 1.00 91.25 684 PHE A C 1
ATOM 5534 O O . PHE A 1 684 ? 4.879 -1.730 -26.500 1.00 91.25 684 PHE A O 1
ATOM 5541 N N . ILE A 1 685 ? 5.731 -1.531 -28.574 1.00 91.75 685 ILE A N 1
ATOM 5542 C CA . ILE A 1 685 ? 4.729 -2.355 -29.249 1.00 91.75 685 ILE A CA 1
ATOM 5543 C C . ILE A 1 685 ? 5.435 -3.591 -29.794 1.00 91.75 685 ILE A C 1
ATOM 5545 O O . ILE A 1 685 ? 6.362 -3.476 -30.599 1.00 91.75 685 ILE A O 1
ATOM 5549 N N . LEU A 1 686 ? 5.007 -4.766 -29.341 1.00 91.81 686 LEU A N 1
ATOM 5550 C CA . LEU A 1 686 ? 5.554 -6.053 -29.751 1.00 91.81 686 LEU A CA 1
ATOM 5551 C C . LEU A 1 686 ? 4.512 -6.786 -30.591 1.00 91.81 686 LEU A C 1
ATOM 5553 O O . LEU A 1 686 ? 3.405 -7.037 -30.122 1.00 91.81 686 LEU A O 1
ATOM 5557 N N . GLU A 1 687 ? 4.872 -7.169 -31.809 1.00 90.38 687 GLU A N 1
ATOM 5558 C CA . GLU A 1 687 ? 3.989 -7.908 -32.712 1.00 90.38 687 GLU A CA 1
ATOM 5559 C C . GLU A 1 687 ? 4.313 -9.394 -32.741 1.00 90.38 687 GLU A C 1
ATOM 5561 O O . GLU A 1 687 ? 5.482 -9.782 -32.721 1.00 90.38 687 GLU A O 1
ATOM 5566 N N . ASN A 1 688 ? 3.283 -10.230 -32.907 1.00 88.00 688 ASN A N 1
ATOM 5567 C CA . ASN A 1 688 ? 3.436 -11.667 -33.142 1.00 88.00 688 ASN A CA 1
ATOM 5568 C C . ASN A 1 688 ? 4.262 -12.370 -32.047 1.00 88.00 688 ASN A C 1
ATOM 5570 O O . ASN A 1 688 ? 4.959 -13.354 -32.310 1.00 88.00 688 ASN A O 1
ATOM 5574 N N . VAL A 1 689 ? 4.191 -11.857 -30.816 1.00 89.75 689 VAL A N 1
ATOM 5575 C CA . VAL A 1 689 ? 4.857 -12.429 -29.645 1.00 89.75 689 VAL A CA 1
ATOM 5576 C C . VAL A 1 689 ? 3.892 -13.263 -28.820 1.00 89.75 689 VAL A C 1
ATOM 5578 O O . VAL A 1 689 ? 2.693 -12.991 -28.747 1.00 89.75 689 VAL A O 1
ATOM 5581 N N . THR A 1 690 ? 4.435 -14.279 -28.154 1.00 91.19 690 THR A N 1
ATOM 5582 C CA . THR A 1 690 ? 3.694 -14.984 -27.106 1.00 91.19 690 THR A CA 1
ATOM 5583 C C . THR A 1 690 ? 3.547 -14.086 -25.877 1.00 91.19 690 THR A C 1
ATOM 5585 O O . THR A 1 690 ? 4.409 -13.239 -25.631 1.00 91.19 690 THR A O 1
ATOM 5588 N N . ILE A 1 691 ? 2.507 -14.308 -25.070 1.00 91.06 691 ILE A N 1
ATOM 5589 C CA . ILE A 1 691 ? 2.334 -13.605 -23.791 1.00 91.06 691 ILE A CA 1
ATOM 5590 C C . ILE A 1 691 ? 3.562 -13.755 -22.880 1.00 91.06 691 ILE A C 1
ATOM 5592 O O . ILE A 1 691 ? 4.013 -12.771 -22.312 1.00 91.06 691 ILE A O 1
ATOM 5596 N N . SER A 1 692 ? 4.177 -14.941 -22.815 1.00 88.31 692 SER A N 1
ATOM 5597 C CA . SER A 1 692 ? 5.398 -15.165 -22.024 1.00 88.31 692 SER A CA 1
ATOM 5598 C C . SER A 1 692 ? 6.552 -14.273 -22.486 1.00 88.31 692 SER A C 1
ATOM 5600 O O . SER A 1 692 ? 7.198 -13.638 -21.663 1.00 88.31 692 SER A O 1
ATOM 5602 N N . THR A 1 693 ? 6.772 -14.154 -23.799 1.00 89.38 693 THR A N 1
ATOM 5603 C CA . THR A 1 693 ? 7.790 -13.241 -24.346 1.00 89.38 693 THR A CA 1
ATOM 5604 C C . THR A 1 693 ? 7.471 -11.777 -24.036 1.00 89.38 693 THR A C 1
ATOM 5606 O O . THR A 1 693 ? 8.382 -10.993 -23.779 1.00 89.38 693 THR A O 1
ATOM 5609 N N . ALA A 1 694 ? 6.190 -11.399 -24.056 1.00 92.44 694 ALA A N 1
ATOM 5610 C CA . ALA A 1 694 ? 5.761 -10.050 -23.706 1.00 92.44 694 ALA A CA 1
ATOM 5611 C C . ALA A 1 694 ? 5.973 -9.738 -22.214 1.00 92.44 694 ALA A C 1
ATOM 5613 O O . ALA A 1 694 ? 6.447 -8.651 -21.898 1.00 92.44 694 ALA A O 1
ATOM 5614 N N . VAL A 1 695 ? 5.692 -10.691 -21.318 1.00 89.69 695 VAL A N 1
ATOM 5615 C CA . VAL A 1 695 ? 5.981 -10.597 -19.875 1.00 89.69 695 VAL A CA 1
ATOM 5616 C C . VAL A 1 695 ? 7.482 -10.452 -19.631 1.00 89.69 695 VAL A C 1
ATOM 5618 O O . VAL A 1 695 ? 7.896 -9.538 -18.922 1.00 89.69 695 VAL A O 1
ATOM 5621 N N . ASP A 1 696 ? 8.313 -11.280 -20.271 1.00 86.06 696 ASP A N 1
ATOM 5622 C CA . ASP A 1 696 ? 9.774 -11.188 -20.155 1.00 86.06 696 ASP A CA 1
ATOM 5623 C C . ASP A 1 696 ? 10.292 -9.812 -20.600 1.00 86.06 696 ASP A C 1
ATOM 5625 O O . ASP A 1 696 ? 11.141 -9.214 -19.936 1.00 86.06 696 ASP A O 1
ATOM 5629 N N . PHE A 1 697 ? 9.758 -9.279 -21.703 1.00 88.25 697 PHE A N 1
ATOM 5630 C CA . PHE A 1 697 ? 10.108 -7.944 -22.183 1.00 88.25 697 PHE A CA 1
ATOM 5631 C C . PHE A 1 697 ? 9.629 -6.844 -21.227 1.00 88.25 697 PHE A C 1
ATOM 5633 O O . PHE A 1 697 ? 10.393 -5.938 -20.906 1.00 88.25 697 PHE A O 1
ATOM 5640 N N . ALA A 1 698 ? 8.386 -6.910 -20.751 1.00 91.06 698 ALA A N 1
ATOM 5641 C CA . ALA A 1 698 ? 7.832 -5.944 -19.803 1.00 91.06 698 ALA A CA 1
ATOM 5642 C C . ALA A 1 698 ? 8.659 -5.875 -18.515 1.00 91.06 698 ALA A C 1
ATOM 5644 O O . ALA A 1 698 ? 8.992 -4.795 -18.022 1.00 91.06 698 ALA A O 1
ATOM 5645 N N . ASN A 1 699 ? 9.077 -7.041 -18.034 1.00 86.56 699 ASN A N 1
ATOM 5646 C CA . ASN A 1 699 ? 9.958 -7.163 -16.892 1.00 86.56 699 ASN A CA 1
ATOM 5647 C C . ASN A 1 699 ? 11.348 -6.585 -17.142 1.00 86.56 699 ASN A C 1
ATOM 5649 O O . ASN A 1 699 ? 11.870 -5.852 -16.307 1.00 86.56 699 ASN A O 1
ATOM 5653 N N . LEU A 1 700 ? 11.928 -6.852 -18.311 1.00 83.19 700 LEU A N 1
ATOM 5654 C CA . LEU A 1 700 ? 13.210 -6.277 -18.715 1.00 83.19 700 LEU A CA 1
ATOM 5655 C C . LEU A 1 700 ? 13.186 -4.739 -18.735 1.00 83.19 700 LEU A C 1
ATOM 5657 O O . LEU A 1 700 ? 14.187 -4.102 -18.412 1.00 83.19 700 LEU A O 1
ATOM 5661 N N . VAL A 1 701 ? 12.056 -4.146 -19.129 1.00 84.69 701 VAL A N 1
ATOM 5662 C CA . VAL A 1 701 ? 11.884 -2.689 -19.185 1.00 84.69 701 VAL A CA 1
ATOM 5663 C C . VAL A 1 701 ? 11.690 -2.093 -17.789 1.00 84.69 701 VAL A C 1
ATOM 5665 O O . VAL A 1 701 ? 12.306 -1.077 -17.471 1.00 84.69 701 VAL A O 1
ATOM 5668 N N . ASN A 1 702 ? 10.825 -2.691 -16.964 1.00 85.69 702 ASN A N 1
ATOM 5669 C CA . ASN A 1 702 ? 10.294 -2.020 -15.774 1.00 85.69 702 ASN A CA 1
ATOM 5670 C C . ASN A 1 702 ? 10.738 -2.610 -14.432 1.00 85.69 702 ASN A C 1
ATOM 5672 O O . ASN A 1 702 ? 10.790 -1.865 -13.454 1.00 85.69 702 ASN A O 1
ATOM 5676 N N . THR A 1 703 ? 11.066 -3.901 -14.352 1.00 77.69 703 THR A N 1
ATOM 5677 C CA . THR A 1 703 ? 11.144 -4.622 -13.064 1.00 77.69 703 THR A CA 1
ATOM 5678 C C . THR A 1 703 ? 12.521 -5.202 -12.774 1.00 77.69 703 THR A C 1
ATOM 5680 O O . THR A 1 703 ? 13.001 -5.102 -11.645 1.00 77.69 703 THR A O 1
ATOM 5683 N N . TYR A 1 704 ? 13.184 -5.774 -13.778 1.00 68.81 704 TYR A N 1
ATOM 5684 C CA . TYR A 1 704 ? 14.524 -6.333 -13.666 1.00 68.81 704 TYR A CA 1
ATOM 5685 C C . TYR A 1 704 ? 15.475 -5.546 -14.554 1.00 68.81 704 TYR A C 1
ATOM 5687 O O . TYR A 1 704 ? 15.497 -5.725 -15.772 1.00 68.81 704 TYR A O 1
ATOM 5695 N N . SER A 1 705 ? 16.320 -4.719 -13.939 1.00 57.28 705 SER A N 1
ATOM 5696 C CA . SER A 1 705 ? 17.463 -4.159 -14.658 1.00 57.28 705 SER A CA 1
ATOM 5697 C C . SER A 1 705 ? 18.331 -5.313 -15.167 1.00 57.28 705 SER A C 1
ATOM 5699 O O . SER A 1 705 ? 18.821 -6.100 -14.347 1.00 57.28 705 SER A O 1
ATOM 5701 N N . PRO A 1 706 ? 18.585 -5.437 -16.482 1.00 49.78 706 PRO A N 1
ATOM 5702 C CA . PRO A 1 706 ? 19.498 -6.451 -16.978 1.00 49.78 706 PRO A CA 1
ATOM 5703 C C . PRO A 1 706 ? 20.916 -6.140 -16.488 1.00 49.78 706 PRO A C 1
ATOM 5705 O O . PRO A 1 706 ? 21.614 -5.266 -17.005 1.00 49.78 706 PRO A O 1
ATOM 5708 N N . VAL A 1 707 ? 21.377 -6.881 -15.480 1.00 46.56 707 VAL A N 1
ATOM 5709 C CA . VAL A 1 707 ? 22.788 -6.875 -15.085 1.00 46.56 707 VAL A CA 1
ATOM 5710 C C . VAL A 1 707 ? 23.517 -7.883 -15.968 1.00 46.56 707 VAL A C 1
ATOM 5712 O O . VAL A 1 707 ? 23.531 -9.084 -15.701 1.00 46.56 707 VAL A O 1
ATOM 5715 N N . ASN A 1 708 ? 24.135 -7.398 -17.044 1.00 45.22 708 ASN A N 1
ATOM 5716 C CA . ASN A 1 708 ? 24.942 -8.240 -17.920 1.00 45.22 708 ASN A CA 1
ATOM 5717 C C . ASN A 1 708 ? 26.335 -8.459 -17.309 1.00 45.22 708 ASN A C 1
ATOM 5719 O O . ASN A 1 708 ? 27.233 -7.623 -17.423 1.00 45.22 708 ASN A O 1
ATOM 5723 N N . ILE A 1 709 ? 26.535 -9.624 -16.685 1.00 46.00 709 ILE A N 1
ATOM 5724 C CA . ILE A 1 709 ? 27.852 -10.081 -16.218 1.00 46.00 709 ILE A CA 1
ATOM 5725 C C . ILE A 1 709 ? 28.536 -10.856 -17.348 1.00 46.00 709 ILE A C 1
ATOM 5727 O O . ILE A 1 709 ? 28.383 -12.069 -17.491 1.00 46.00 709 ILE A O 1
ATOM 5731 N N . THR A 1 710 ? 29.316 -10.174 -18.185 1.00 43.84 710 THR A N 1
ATOM 5732 C CA . THR A 1 710 ? 30.103 -10.857 -19.222 1.00 43.84 710 THR A CA 1
ATOM 5733 C C . THR A 1 710 ? 31.339 -11.527 -18.615 1.00 43.84 710 THR A C 1
ATOM 5735 O O . THR A 1 710 ? 32.237 -10.840 -18.131 1.00 43.84 710 THR A O 1
ATOM 5738 N N . GLY A 1 711 ? 31.416 -12.863 -18.687 1.00 44.25 711 GLY A N 1
ATOM 5739 C CA . GLY A 1 711 ? 32.617 -13.640 -18.336 1.00 44.25 711 GLY A CA 1
ATOM 5740 C C . GLY A 1 711 ? 32.591 -14.366 -16.985 1.00 44.25 711 GLY A C 1
ATOM 5741 O O . GLY A 1 711 ? 33.544 -15.085 -16.686 1.00 44.25 711 GLY A O 1
ATOM 5742 N N . GLY A 1 712 ? 31.512 -14.239 -16.209 1.00 43.16 712 GLY A N 1
ATOM 5743 C CA . GLY A 1 712 ? 31.264 -15.019 -14.992 1.00 43.16 712 GLY A CA 1
ATOM 5744 C C . GLY A 1 712 ? 30.271 -16.158 -15.235 1.00 43.16 712 GLY A C 1
ATOM 5745 O O . GLY A 1 712 ? 29.392 -16.055 -16.091 1.00 43.16 712 GLY A O 1
ATOM 5746 N N . LYS A 1 713 ? 30.395 -17.265 -14.494 1.00 30.97 713 LYS A N 1
ATOM 5747 C CA . LYS A 1 713 ? 29.303 -18.242 -14.376 1.00 30.97 713 LYS A CA 1
ATOM 5748 C C . LYS A 1 713 ? 28.367 -17.751 -13.274 1.00 30.97 713 LYS A C 1
ATOM 5750 O O . LYS A 1 713 ? 28.724 -17.861 -12.108 1.00 30.97 713 LYS A O 1
ATOM 5755 N N . LEU A 1 714 ? 27.196 -17.241 -13.641 1.00 35.00 714 LEU A N 1
ATOM 5756 C CA . LEU A 1 714 ? 26.065 -17.174 -12.716 1.00 35.00 714 LEU A CA 1
ATOM 5757 C C . LEU A 1 714 ? 25.584 -18.613 -12.485 1.00 35.00 714 LEU A C 1
ATOM 5759 O O . LEU A 1 714 ? 25.340 -19.339 -13.453 1.00 35.00 714 LEU A O 1
ATOM 5763 N N . ALA A 1 715 ? 25.567 -19.042 -11.226 1.00 27.16 715 ALA A N 1
ATOM 5764 C CA . ALA A 1 715 ? 24.999 -20.312 -10.787 1.00 27.16 715 ALA A CA 1
ATOM 5765 C C . ALA A 1 715 ? 23.684 -20.045 -10.066 1.00 27.16 715 ALA A C 1
ATOM 5767 O O . ALA A 1 715 ? 23.667 -19.074 -9.274 1.00 27.16 715 ALA A O 1
#

Foldseek 3Di:
DDPPPPPVNVVVVVVVVVVVVVVVVVVVVVVVVVVVVVVVVVVVLQLPFAAAEEEEEEQALCLVPLDVQSSLLSQAQFPQLVLLLLQQPLQAAYEYEYELVNLVSLVVCQVVVVHPWDFHQHVVRDTDTRDRSLNSVLVCQVSNRYAYQYAFNHLFPQQQAFQVLSLLRRVVSVVSCVVSVNPAHDLEHAGQLRWDFPLVQVSQQVDADPVSHGNHQEYEHEVLLVVLLVVPDDAQKAWEFPDQPPDPVFPDDTDIGMYGHDYCQFDCHPRYGYHYPYDSHSLVQAADDDDPVPPPDSHGHVVSSVVVSVVVVVCVVSVYRYDYPNVSCVVRVVRYYYDQFDRATFGPPCPPQVTLQQFFFEAEPPDDASQQLSLLLLVLLQLLQLLVVLLCCLVVPVVLDDPVRSVVLVVLSSQLSSLSRSLRNSLLGGHHRDPSSVVSSVVSSVSSVVSSVVSNVVSQVSVVVVCPPPDPPFDFDLDFPDDDPPPPPPVPPPDDDDPDDDPDDDDPPDPALDFPDFDDQVPALWHKAKAKPVRDGPDDKGKTWHFDVVLVRFIKIKIWTWDDDDPDDDPDFIKIKIWTQFQVQKKWAAIHSRLQTIHIDHPCSSPVDPPPPPSPPVPCCVPVVDDPSKDKRSRNLQWMGDPVSQKIKRKQSNQTGWIWIDDRNIIMTIHIDDPDTDRITMMMMGHNDDPSSRSVVSCCRRPHRPRDRPPDDDD

Mean predicted aligned error: 10.16 Å

Solvent-accessible surface area (backbone atoms only — not comparable to full-atom values): 38487 Å² total; per-residue (Å²): 133,84,90,78,73,53,74,65,58,58,50,50,50,51,52,50,49,51,50,47,52,53,50,50,53,50,51,52,50,52,51,51,53,49,52,50,49,52,52,48,51,53,49,50,52,65,67,70,33,59,35,36,31,36,36,38,32,28,44,65,50,52,72,51,36,77,36,67,68,46,30,50,25,36,44,57,28,17,54,47,56,50,52,49,52,50,61,32,37,85,75,46,29,27,29,39,34,39,34,36,49,49,57,56,50,43,50,50,28,56,72,74,62,74,47,73,62,41,68,42,62,29,75,89,66,52,75,45,73,74,42,44,65,59,59,51,51,37,52,33,28,72,68,65,30,34,36,30,26,65,56,35,25,38,55,39,40,58,60,67,39,43,42,67,63,52,52,51,27,29,52,50,21,52,52,47,36,62,74,70,57,50,84,56,58,39,33,48,43,68,42,68,70,41,42,40,55,74,22,48,58,66,58,32,61,76,42,46,46,100,87,68,49,60,48,39,59,30,41,42,39,46,45,64,37,41,43,71,36,64,47,85,74,79,50,73,19,27,39,33,56,78,58,52,86,89,48,90,81,46,85,75,76,89,58,69,36,32,36,34,56,39,58,64,58,69,43,78,51,95,77,29,39,36,39,33,43,56,34,82,57,31,42,59,55,19,16,58,88,59,60,78,96,66,53,75,63,39,41,64,29,71,66,43,38,50,52,52,52,52,52,52,52,50,42,47,73,72,57,36,45,47,32,35,66,62,60,46,49,66,68,31,54,93,59,48,39,74,48,86,61,51,71,76,53,33,27,53,47,37,88,82,45,51,25,38,30,30,50,27,17,35,34,28,72,65,91,40,51,29,20,52,54,52,3,49,53,42,49,46,51,37,50,44,53,46,32,49,52,49,52,50,42,37,39,78,71,66,60,63,44,54,71,70,55,49,51,54,44,48,53,44,41,50,50,16,52,52,27,39,34,60,31,36,26,40,56,43,29,13,80,62,28,49,74,56,20,37,50,32,23,57,50,25,40,48,51,16,46,52,38,26,47,54,43,39,54,51,50,52,55,47,44,53,64,68,39,77,81,55,78,99,78,53,68,74,45,74,49,61,68,81,66,78,89,70,71,76,80,63,90,79,75,88,70,80,97,67,96,85,75,82,89,74,86,70,84,69,85,68,86,62,57,60,73,69,53,78,65,60,74,88,74,48,95,42,49,81,47,36,30,39,80,84,66,48,75,67,75,61,69,52,54,40,30,34,45,40,71,92,60,84,53,43,58,36,38,41,40,39,34,49,79,72,83,73,83,94,79,65,98,64,83,50,46,39,36,44,32,54,51,55,52,35,56,38,34,32,32,26,55,30,44,30,56,94,49,59,43,69,47,47,57,64,49,48,48,82,55,96,77,49,84,66,79,54,78,62,90,50,46,95,79,65,80,58,90,79,72,74,46,39,42,51,38,26,29,20,39,41,31,21,73,85,57,36,33,32,40,26,43,34,42,55,49,29,28,52,15,36,39,40,38,78,43,42,44,31,38,35,33,38,57,46,87,66,80,71,65,46,34,37,37,36,41,34,65,81,56,55,70,68,59,44,39,55,48,17,25,42,64,48,64,44,47,54,67,48,62,53,89,62,85,87,128

pLDDT: mean 78.83, std 18.47, range [23.94, 98.0]

Radius of gyration: 30.31 Å; Cα contacts (8 Å, |Δi|>4): 1344; chains: 1; bounding box: 132×55×82 Å